Protein AF-A0A257V8K8-F1 (afdb_monomer_lite)

Sequence (579 aa):
MLDQIAGCVDSGSFTLEIDLRAGRVPVADAWTVEAVGTPTVNLVATAVAGHVNRLDLTVSGGTLLLDGNHLRPRILVKSLRFEAGKGITEASYRGRGIWRPIVWVFRGLATSALRKLEFRTDILSVLHGDVLNAKGAAAEAARGEPPIPPASSAPSRGPAFIDLVKEVRIHDSEFVAYGGRPLSFGPMIELHTASQSRKGTPVRVAITAGVFRPAREGQPEQFGVVGRVDGEIENGAIAFVGSRCTFSHGELREGAFQVGSPTGGTIEASLSAAALTLDLTAGELDVPGGPRVDVEAPSHFVVRDFRLRPDGQYSGIVDAELFGKAGRIQRDGVVVALSDVKLRTTGVAIANGRATGDVQLESKYRMDYPLVVRYPVAQVGERRVQLLFQGALATKLHLQDAGSGGEGTATGEYRFTVPWPPIEQAAFEVLRAKWIQDIPPVMRKVDFVIDPRRFGPCGGTCFLVSLDVTVEKKEAKGRLFRQICDAQGKADLVVDAASRSFLLRNVRIEPRCRGIVGWVVNFIGPLLTTTYNDVVLFQMPTDLPFTIESVDSGSDWIAIAGKVAWTSKASAAPPKPSP

Radius of gyration: 40.28 Å; chains: 1; bounding box: 84×62×126 Å

Secondary structure (DSSP, 8-state):
-HHHHHHHEEEEEEEEEEEEPSEEEEEETTEEEEEES--EEEEEEEEETTEEEEEEEEEESSEEEEEETT--SPEEEEEEEEETTTEEEEEEEEE-STTTT-HHHHHHHHHHHHHTPPBP-BHHHHHTT--B--TTTTSSSS------------------GGGTEEEEEEEEEEEEEPTT-EEEETTTEEEEEPSS-TTS-PPEEEEEEEEEE--BTTBPPEEEEEEEEEEEEEEEEEEETTEEEEEEEEEEEEEEEEEEETTSSSPEEEEEEEEEEEEEEEEEEE-TTSEEEEEEEEEEEEEEEEEE-TTS-EEEEEEEEEEEEEEEEEETTEEEEEEEEEEEEEEEEEETTEEEEEEEEEEEEEEEEEEEEE-SSTTT-EEEEEEEEEEEEEEEEEEEEE-GGG-SEEEEEEEEEEEHHHHHHHHHHHHHHHHHHHS-GGGTTEEEEEEEEEEEEEETTEEEEEEEEEEEEEETTEEEEEEEEEEEEEEEEEEETTTTEEEEEEEEEEEEE-S--HHHHHHHHHHHSS-B--EEEEE--TTS-B---EEEE-SSEEEEEEEEEEEPPPPPPPPPPP-

Structure (mmCIF, N/CA/C/O backbone):
data_AF-A0A257V8K8-F1
#
_entry.id   AF-A0A257V8K8-F1
#
loop_
_atom_site.group_PDB
_atom_site.id
_atom_site.type_symbol
_atom_site.label_atom_id
_atom_site.label_alt_id
_atom_site.label_comp_id
_atom_site.label_asym_id
_atom_site.label_entity_id
_atom_site.label_seq_id
_atom_site.pdbx_PDB_ins_code
_atom_site.Cartn_x
_atom_site.Cartn_y
_atom_site.Cartn_z
_atom_site.occupancy
_atom_site.B_iso_or_equiv
_atom_site.auth_seq_id
_atom_site.auth_comp_id
_atom_site.auth_asym_id
_atom_site.auth_atom_id
_atom_site.pdbx_PDB_model_num
ATOM 1 N N . MET A 1 1 ? -15.888 -3.779 11.506 1.00 74.88 1 MET A N 1
ATOM 2 C CA . MET A 1 1 ? -14.663 -3.127 12.043 1.00 74.88 1 MET A CA 1
ATOM 3 C C . MET A 1 1 ? -14.632 -3.178 13.562 1.00 74.88 1 MET A C 1
ATOM 5 O O . MET A 1 1 ? -13.639 -3.650 14.094 1.00 74.88 1 MET A O 1
ATOM 9 N N . LEU A 1 2 ? -15.689 -2.758 14.271 1.00 80.94 2 LEU A N 1
ATOM 10 C CA . LEU A 1 2 ? -15.764 -2.953 15.729 1.00 80.94 2 LEU A CA 1
ATOM 11 C C . LEU A 1 2 ? -15.559 -4.425 16.129 1.00 80.94 2 LEU A C 1
ATOM 13 O O . LEU A 1 2 ? -14.840 -4.684 17.086 1.00 80.94 2 LEU A O 1
ATOM 17 N N . ASP A 1 3 ? -16.051 -5.377 15.328 1.00 84.69 3 ASP A N 1
ATOM 18 C CA . ASP A 1 3 ? -15.777 -6.812 15.516 1.00 84.69 3 ASP A CA 1
ATOM 19 C C . ASP A 1 3 ? -14.287 -7.161 15.410 1.00 84.69 3 ASP A C 1
ATOM 21 O O . ASP A 1 3 ? -13.781 -7.963 16.188 1.00 84.69 3 ASP A O 1
ATOM 25 N N . GLN A 1 4 ? -13.570 -6.548 14.461 1.00 83.81 4 GLN A N 1
ATOM 26 C CA . GLN A 1 4 ? -12.132 -6.768 14.282 1.00 83.81 4 GLN A CA 1
ATOM 27 C C . GLN A 1 4 ? -11.341 -6.148 15.430 1.00 83.81 4 GLN A C 1
ATOM 29 O O . GLN A 1 4 ? -10.468 -6.807 15.983 1.00 83.81 4 GLN A O 1
ATOM 34 N N . ILE A 1 5 ? -11.689 -4.919 15.831 1.00 85.00 5 ILE A N 1
ATOM 35 C CA . ILE A 1 5 ? -11.127 -4.264 17.016 1.00 85.00 5 ILE A CA 1
ATOM 36 C C . ILE A 1 5 ? -11.314 -5.171 18.232 1.00 85.00 5 ILE A C 1
ATOM 38 O O . ILE A 1 5 ? -10.323 -5.543 18.848 1.00 85.00 5 ILE A O 1
ATOM 42 N N . ALA A 1 6 ? -12.550 -5.592 18.520 1.00 87.06 6 ALA A N 1
ATOM 43 C CA . ALA A 1 6 ? -12.875 -6.454 19.653 1.00 87.06 6 ALA A CA 1
ATOM 44 C C . ALA A 1 6 ? -12.134 -7.797 19.602 1.00 87.06 6 ALA A C 1
ATOM 46 O O . ALA A 1 6 ? -11.596 -8.236 20.615 1.00 87.06 6 ALA A O 1
ATOM 47 N N . GLY A 1 7 ? -12.067 -8.429 18.427 1.00 86.69 7 GLY A N 1
ATOM 48 C CA . GLY A 1 7 ? -11.368 -9.698 18.220 1.00 86.69 7 GLY A CA 1
ATOM 49 C C . GLY A 1 7 ? -9.843 -9.601 18.322 1.00 86.69 7 GLY A C 1
ATOM 50 O O . GLY A 1 7 ? -9.180 -10.625 18.502 1.00 86.69 7 GLY A O 1
ATOM 51 N N . CYS A 1 8 ? -9.283 -8.393 18.223 1.00 88.88 8 CYS A N 1
ATOM 52 C CA . CYS A 1 8 ? -7.854 -8.153 18.372 1.00 88.88 8 CYS A CA 1
ATOM 53 C C . CYS A 1 8 ? -7.442 -7.823 19.803 1.00 88.88 8 CYS A C 1
ATOM 55 O O . CYS A 1 8 ? -6.261 -7.931 20.086 1.00 88.88 8 CYS A O 1
ATOM 57 N N . VAL A 1 9 ? -8.339 -7.426 20.705 1.00 90.88 9 VAL A N 1
ATOM 58 C CA . VAL A 1 9 ? -7.946 -6.984 22.054 1.00 90.88 9 VAL A CA 1
ATOM 59 C C . VAL A 1 9 ? -7.365 -8.141 22.863 1.00 90.88 9 VAL A C 1
ATOM 61 O O . VAL A 1 9 ? -8.059 -9.119 23.113 1.00 90.88 9 VAL A O 1
ATOM 64 N N . ASP A 1 10 ? -6.134 -7.995 23.346 1.00 91.88 10 ASP A N 1
ATOM 65 C CA . ASP A 1 10 ? -5.575 -8.850 24.397 1.00 91.88 10 ASP A CA 1
ATOM 66 C C . ASP A 1 10 ? -5.845 -8.242 25.778 1.00 91.88 10 ASP A C 1
ATOM 68 O O . ASP A 1 10 ? -6.478 -8.853 26.639 1.00 91.88 10 ASP A O 1
ATOM 72 N N . SER A 1 11 ? -5.431 -6.993 25.984 1.00 93.31 11 SER A N 1
ATOM 73 C CA . SER A 1 11 ? -5.614 -6.285 27.251 1.00 93.31 11 SER A CA 1
ATOM 74 C C . SER A 1 11 ? -5.777 -4.784 27.045 1.00 93.31 11 SER A C 1
ATOM 76 O O . SER A 1 11 ? -5.311 -4.240 26.049 1.00 93.31 11 SER A O 1
ATOM 78 N N . GLY A 1 12 ? -6.452 -4.098 27.967 1.00 94.94 12 GLY A N 1
ATOM 79 C CA . GLY A 1 12 ? -6.655 -2.652 27.858 1.00 94.94 12 GLY A CA 1
ATOM 80 C C . GLY A 1 12 ? -7.837 -2.127 28.657 1.00 94.94 12 GLY A C 1
ATOM 81 O O . GLY A 1 12 ? -8.421 -2.839 29.477 1.00 94.94 12 GLY A O 1
ATOM 82 N N . SER A 1 13 ? -8.203 -0.877 28.399 1.00 95.50 13 SER A N 1
ATOM 83 C CA . SER A 1 13 ? -9.362 -0.223 28.998 1.00 95.50 13 SER A CA 1
ATOM 84 C C . SER A 1 13 ? -10.222 0.480 27.959 1.00 95.50 13 SER A C 1
ATOM 86 O O . SER A 1 13 ? -9.707 1.139 27.057 1.00 95.50 13 SER A O 1
ATOM 88 N N . PHE A 1 14 ? -11.535 0.384 28.145 1.00 95.00 14 PHE A N 1
ATOM 89 C CA . PHE A 1 14 ? -12.544 1.031 27.319 1.00 95.00 14 PHE A CA 1
ATOM 90 C C . PHE A 1 14 ? -13.382 1.971 28.171 1.00 95.00 14 PHE A C 1
ATOM 92 O O . PHE A 1 14 ? -13.866 1.565 29.230 1.00 95.00 14 PHE A O 1
ATOM 99 N N . THR A 1 15 ? -13.590 3.192 27.688 1.00 96.38 15 THR A N 1
ATOM 100 C CA . THR A 1 15 ? -14.492 4.169 28.304 1.00 96.38 15 THR A CA 1
ATOM 101 C C . THR A 1 15 ? -15.619 4.467 27.330 1.00 96.38 15 THR A C 1
ATOM 103 O O . THR A 1 15 ? -15.376 4.862 26.190 1.00 96.38 15 THR A O 1
ATOM 106 N N . LEU A 1 16 ? -16.858 4.239 27.762 1.00 96.56 16 LEU A N 1
ATOM 107 C CA . LEU A 1 16 ? -18.038 4.366 26.921 1.00 96.56 16 LEU A CA 1
ATOM 108 C C . LEU A 1 16 ? -19.126 5.194 27.602 1.00 96.56 16 LEU A C 1
ATOM 110 O O . LEU A 1 16 ? -19.352 5.075 28.806 1.00 96.56 16 LEU A O 1
ATOM 114 N N . GLU A 1 17 ? -19.854 5.962 26.804 1.00 96.94 17 GLU A N 1
ATOM 115 C CA . GLU A 1 17 ? -21.127 6.576 27.164 1.00 96.94 17 GLU A CA 1
ATOM 116 C C . GLU A 1 17 ? -22.230 5.917 26.338 1.00 96.94 17 GLU A C 1
ATOM 118 O O . GLU A 1 17 ? -22.201 5.938 25.109 1.00 96.94 17 GLU A O 1
ATOM 123 N N . ILE A 1 18 ? -23.206 5.308 27.001 1.00 96.69 18 ILE A N 1
ATOM 124 C CA . ILE A 1 18 ? -24.315 4.618 26.346 1.00 96.69 18 ILE A CA 1
ATOM 125 C C . ILE A 1 18 ? -25.580 5.430 26.603 1.00 96.69 18 ILE A C 1
ATOM 127 O O . ILE A 1 18 ? -26.126 5.421 27.710 1.00 96.69 18 ILE A O 1
ATOM 131 N N . ASP A 1 19 ? -26.060 6.121 25.575 1.00 96.00 19 ASP A N 1
ATOM 132 C CA . ASP A 1 19 ? -27.332 6.830 25.617 1.00 96.00 19 ASP A CA 1
ATOM 133 C C . ASP A 1 19 ? -28.464 5.819 25.429 1.00 96.00 19 ASP A C 1
ATOM 135 O O . ASP A 1 19 ? -28.566 5.148 24.398 1.00 96.00 19 ASP A O 1
ATOM 139 N N . LEU A 1 20 ? -29.343 5.711 26.424 1.00 94.94 20 LEU A N 1
ATOM 140 C CA . LEU A 1 20 ? -30.492 4.815 26.384 1.00 94.94 20 LEU A CA 1
ATOM 141 C C . LEU A 1 20 ? -31.767 5.580 26.021 1.00 94.94 20 LEU A C 1
ATOM 143 O O . LEU A 1 20 ? -32.015 6.695 26.488 1.00 94.94 20 LEU A O 1
ATOM 147 N N . ARG A 1 21 ? -32.630 4.950 25.224 1.00 92.81 21 ARG A N 1
ATOM 148 C CA . ARG A 1 21 ? -34.011 5.399 25.019 1.00 92.81 21 ARG A CA 1
ATOM 149 C C . ARG A 1 21 ? -34.927 4.834 26.097 1.00 92.81 21 ARG A C 1
ATOM 151 O O . ARG A 1 21 ? -34.652 3.785 26.678 1.00 92.81 21 ARG A O 1
ATOM 158 N N . ALA A 1 22 ? -36.057 5.500 26.309 1.00 91.88 22 ALA A N 1
ATOM 159 C CA . ALA A 1 22 ? -37.112 4.956 27.148 1.00 91.88 22 ALA A CA 1
ATOM 160 C C . ALA A 1 22 ? -37.585 3.600 26.602 1.00 91.88 22 ALA A C 1
ATOM 162 O O . ALA A 1 22 ? -37.828 3.453 25.403 1.00 91.88 22 ALA A O 1
ATOM 163 N N . GLY A 1 23 ? -37.725 2.613 27.480 1.00 90.88 23 GLY A N 1
ATOM 164 C CA . GLY A 1 23 ? -38.115 1.264 27.085 1.00 90.88 23 GLY A CA 1
ATOM 165 C C . GLY A 1 23 ? -37.956 0.256 28.213 1.00 90.88 23 GLY A C 1
ATOM 166 O O . GLY A 1 23 ? -37.489 0.586 29.306 1.00 90.88 23 GLY A O 1
ATOM 167 N N . ARG A 1 24 ? -38.374 -0.983 27.951 1.00 90.12 24 ARG A N 1
ATOM 168 C CA . ARG A 1 24 ? -38.332 -2.090 28.912 1.00 90.12 24 ARG A CA 1
ATOM 169 C C . ARG A 1 24 ? -37.837 -3.350 28.233 1.00 90.12 24 ARG A C 1
ATOM 171 O O . ARG A 1 24 ? -38.343 -3.698 27.171 1.00 90.12 24 ARG A O 1
ATOM 178 N N . VAL A 1 25 ? -36.897 -4.034 28.873 1.00 89.56 25 VAL A N 1
ATOM 179 C CA . VAL A 1 25 ? -36.332 -5.294 28.382 1.00 89.56 25 VAL A CA 1
ATOM 180 C C . VAL A 1 25 ? -36.248 -6.313 29.518 1.00 89.56 25 VAL A C 1
ATOM 182 O O . VAL A 1 25 ? -35.923 -5.938 30.650 1.00 89.56 25 VAL A O 1
ATOM 185 N N . PRO A 1 26 ? -36.563 -7.591 29.268 1.00 86.31 26 PRO A N 1
ATOM 186 C CA . PRO A 1 26 ? -36.319 -8.655 30.232 1.00 86.31 26 PRO A CA 1
ATOM 187 C C . PRO A 1 26 ? -34.811 -8.878 30.408 1.00 86.31 26 PRO A C 1
ATOM 189 O O . PRO A 1 26 ? -34.061 -8.892 29.437 1.00 86.31 26 PRO A O 1
ATOM 192 N N . VAL A 1 27 ? -34.366 -9.061 31.653 1.00 80.75 27 VAL A N 1
ATOM 193 C CA . VAL A 1 27 ? -32.958 -9.381 31.980 1.00 80.75 27 VAL A CA 1
ATOM 194 C C . VAL A 1 27 ? -32.815 -10.681 32.774 1.00 80.75 27 VAL A C 1
ATOM 196 O O . VAL A 1 27 ? -31.746 -11.278 32.805 1.00 80.75 27 VAL A O 1
ATOM 199 N N . ALA A 1 28 ? -33.897 -11.157 33.392 1.00 75.25 28 ALA A N 1
ATOM 200 C CA . ALA A 1 28 ? -33.988 -12.463 34.039 1.00 75.25 28 ALA A CA 1
ATOM 201 C C . ALA A 1 28 ? -35.450 -12.937 34.031 1.00 75.25 28 ALA A C 1
ATOM 203 O O . ALA A 1 28 ? -36.348 -12.109 33.881 1.00 75.25 28 ALA A O 1
ATOM 204 N N . ASP A 1 29 ? -35.699 -14.228 34.283 1.00 70.06 29 ASP A N 1
ATOM 205 C CA . ASP A 1 29 ? -37.039 -14.857 34.244 1.00 70.06 29 ASP A CA 1
ATOM 206 C C . ASP A 1 29 ? -38.129 -14.084 35.012 1.00 70.06 29 ASP A C 1
ATOM 208 O O . ASP A 1 29 ? -39.307 -14.134 34.668 1.00 70.06 29 ASP A O 1
ATOM 212 N N . ALA A 1 30 ? -37.741 -13.357 36.063 1.00 77.31 30 ALA A N 1
ATOM 213 C CA . ALA A 1 30 ? -38.650 -12.590 36.907 1.00 77.31 30 ALA A CA 1
ATOM 214 C C . ALA A 1 30 ? -38.471 -11.067 36.815 1.00 77.31 30 ALA A C 1
ATOM 216 O O . ALA A 1 30 ? -39.271 -10.360 37.435 1.00 77.31 30 ALA A O 1
ATOM 217 N N . TRP A 1 31 ? -37.445 -10.555 36.117 1.00 84.31 31 TRP A N 1
ATOM 218 C CA . TRP A 1 31 ? -37.021 -9.151 36.205 1.00 84.31 31 TRP A CA 1
ATOM 219 C C . TRP A 1 31 ? -36.802 -8.479 34.851 1.00 84.31 31 TRP A C 1
ATOM 221 O O . TRP A 1 31 ? -36.250 -9.045 33.908 1.00 84.31 31 TRP A O 1
ATOM 231 N N . THR A 1 32 ? -37.179 -7.208 34.805 1.00 87.19 32 THR A N 1
ATOM 232 C CA . THR A 1 32 ? -37.051 -6.315 33.659 1.00 87.19 32 THR A CA 1
ATOM 233 C C . THR A 1 32 ? -36.213 -5.104 34.029 1.00 87.19 32 THR A C 1
ATOM 235 O O . THR A 1 32 ? -36.400 -4.518 35.100 1.00 87.19 32 THR A O 1
ATOM 238 N N . VAL A 1 33 ? -35.344 -4.688 33.114 1.00 89.38 33 VAL A N 1
ATOM 239 C CA . VAL A 1 33 ? -34.717 -3.371 33.160 1.00 89.38 33 VAL A CA 1
ATOM 240 C C . VAL A 1 33 ? -35.593 -2.388 32.397 1.00 89.38 33 VAL A C 1
ATOM 242 O O . VAL A 1 33 ? -35.965 -2.620 31.249 1.00 89.38 33 VAL A O 1
ATOM 245 N N . GLU A 1 34 ? -35.934 -1.285 33.053 1.00 92.00 34 GLU A N 1
ATOM 246 C CA . GLU A 1 34 ? -36.692 -0.177 32.489 1.00 92.00 34 GLU A CA 1
ATOM 247 C C . GLU A 1 34 ? -35.822 1.083 32.463 1.00 92.00 34 GLU A C 1
ATOM 249 O O . GLU A 1 34 ? -35.403 1.587 33.508 1.00 92.00 34 GLU A O 1
ATOM 254 N N . ALA A 1 35 ? -35.593 1.623 31.269 1.00 91.38 35 ALA A N 1
ATOM 255 C CA . ALA A 1 35 ? -35.042 2.958 31.090 1.00 91.38 35 ALA A CA 1
ATOM 256 C C . ALA A 1 35 ? -36.197 3.971 31.087 1.00 91.38 35 ALA A C 1
ATOM 258 O O . ALA A 1 35 ? -37.107 3.890 30.260 1.00 91.38 35 ALA A O 1
ATOM 259 N N . VAL A 1 36 ? -36.181 4.922 32.026 1.00 88.38 36 VAL A N 1
ATOM 260 C CA . VAL A 1 36 ? -37.173 6.005 32.124 1.00 88.38 36 VAL A CA 1
ATOM 261 C C . VAL A 1 36 ? -36.511 7.337 31.793 1.00 88.38 36 VAL A C 1
ATOM 263 O O . VAL A 1 36 ? -35.498 7.700 32.396 1.00 88.38 36 VAL A O 1
ATOM 266 N N . GLY A 1 37 ? -37.123 8.081 30.868 1.00 87.94 37 GLY A N 1
ATOM 267 C CA . GLY A 1 37 ? -36.519 9.268 30.263 1.00 87.94 37 GLY A CA 1
ATOM 268 C C . GLY A 1 37 ? -35.471 8.861 29.228 1.00 87.94 37 GLY A C 1
ATOM 269 O O . GLY A 1 37 ? -35.706 7.945 28.443 1.00 87.94 37 GLY A O 1
ATOM 270 N N . THR A 1 38 ? -34.316 9.518 29.250 1.00 89.31 38 THR A N 1
ATOM 271 C CA . THR A 1 38 ? -33.167 9.206 28.387 1.00 89.31 38 THR A CA 1
ATOM 272 C C . THR A 1 38 ? -31.900 9.106 29.240 1.00 89.31 38 THR A C 1
ATOM 274 O O . THR A 1 38 ? -31.109 10.049 29.263 1.00 89.31 38 THR A O 1
ATOM 277 N N . PRO A 1 39 ? -31.753 8.040 30.052 1.00 93.44 39 PRO A N 1
ATOM 278 C CA . PRO A 1 39 ? -30.571 7.888 30.885 1.00 93.44 39 PRO A CA 1
ATOM 279 C C . PRO A 1 39 ? -29.325 7.655 30.033 1.00 93.44 39 PRO A C 1
ATOM 281 O O . PRO A 1 39 ? -29.376 6.926 29.045 1.00 93.44 39 PRO A O 1
ATOM 284 N N . THR A 1 40 ? -28.205 8.204 30.488 1.00 94.94 40 THR A N 1
ATOM 285 C CA . THR A 1 40 ? -26.875 7.909 29.954 1.00 94.94 40 THR A CA 1
ATOM 286 C C . THR A 1 40 ? -26.150 7.012 30.947 1.00 94.94 40 THR A C 1
ATOM 288 O O . THR A 1 40 ? -26.180 7.241 32.161 1.00 94.94 40 THR A O 1
ATOM 291 N N . VAL A 1 41 ? -25.530 5.954 30.439 1.00 94.69 41 VAL A N 1
ATOM 292 C CA . VAL A 1 41 ? -24.737 5.012 31.222 1.00 94.69 41 VAL A CA 1
ATOM 293 C C . VAL A 1 41 ? -23.267 5.224 30.889 1.00 94.69 41 VAL A C 1
ATOM 295 O O . VAL A 1 41 ? -22.851 4.929 29.775 1.00 94.69 41 VAL A O 1
ATOM 298 N N . ASN A 1 42 ? -22.481 5.704 31.852 1.00 95.69 42 ASN A N 1
ATOM 299 C CA . ASN A 1 42 ? -21.028 5.774 31.704 1.00 95.69 42 ASN A CA 1
ATOM 300 C C . ASN A 1 42 ? -20.424 4.455 32.170 1.00 95.69 42 ASN A C 1
ATOM 302 O O . ASN A 1 42 ? -20.701 4.000 33.288 1.00 95.69 42 ASN A O 1
ATOM 306 N N . LEU A 1 43 ? -19.607 3.864 31.314 1.00 94.94 43 LEU A N 1
ATOM 307 C CA . LEU A 1 43 ? -19.065 2.530 31.456 1.00 94.94 43 LEU A CA 1
ATOM 308 C C . LEU A 1 43 ? -17.548 2.570 31.315 1.00 94.94 43 LEU A C 1
ATOM 310 O O . LEU A 1 43 ? -17.035 3.029 30.301 1.00 94.94 43 LEU A O 1
ATOM 314 N N . VAL A 1 44 ? -16.837 2.042 32.306 1.00 95.94 44 VAL A N 1
ATOM 315 C CA . VAL A 1 44 ? -15.399 1.780 32.211 1.00 95.94 44 VAL A CA 1
ATOM 316 C C . VAL A 1 44 ? -15.189 0.277 32.289 1.00 95.94 44 VAL A C 1
ATOM 318 O O . VAL A 1 44 ? -15.548 -0.353 33.284 1.00 95.94 44 VAL A O 1
ATOM 321 N N . ALA A 1 45 ? -14.626 -0.308 31.239 1.00 94.88 45 ALA A N 1
ATOM 322 C CA . ALA A 1 45 ? -14.333 -1.732 31.160 1.00 94.88 45 ALA A CA 1
ATOM 323 C C . ALA A 1 45 ? -12.822 -1.963 31.075 1.00 94.88 45 ALA A C 1
ATOM 325 O O . ALA A 1 45 ? -12.122 -1.251 30.363 1.00 94.88 45 ALA A O 1
ATOM 326 N N . THR A 1 46 ? -12.312 -2.973 31.775 1.00 96.06 46 THR A N 1
ATOM 327 C CA . THR A 1 46 ? -10.918 -3.424 31.660 1.00 96.06 46 THR A CA 1
ATOM 328 C C . THR A 1 46 ? -10.897 -4.830 31.086 1.00 96.06 46 THR A C 1
ATOM 330 O O . THR A 1 46 ? -11.550 -5.726 31.629 1.00 96.06 46 THR A O 1
ATOM 333 N N . ALA A 1 47 ? -10.138 -5.026 30.012 1.00 94.69 47 ALA A N 1
ATOM 334 C CA . ALA A 1 47 ? -9.951 -6.313 29.364 1.00 94.69 47 ALA A CA 1
ATOM 335 C C . ALA A 1 47 ? -8.608 -6.946 29.744 1.00 94.69 47 ALA A C 1
ATOM 337 O O . ALA A 1 47 ? -7.592 -6.255 29.848 1.00 94.69 47 ALA A O 1
ATOM 338 N N . VAL A 1 48 ? -8.621 -8.263 29.940 1.00 92.81 48 VAL A N 1
ATOM 339 C CA . VAL A 1 48 ? -7.438 -9.104 30.150 1.00 92.81 48 VAL A CA 1
ATOM 340 C C . VAL A 1 48 ? -7.664 -10.418 29.414 1.00 92.81 48 VAL A C 1
ATOM 342 O O . VAL A 1 48 ? -8.717 -11.034 29.579 1.00 92.81 48 VAL A O 1
ATOM 345 N N . ALA A 1 49 ? -6.678 -10.844 28.627 1.00 89.44 49 ALA A N 1
ATOM 346 C CA . ALA A 1 49 ? -6.751 -12.038 27.796 1.00 89.44 49 ALA A CA 1
ATOM 347 C C . ALA A 1 49 ? -8.043 -12.100 26.948 1.00 89.44 49 ALA A C 1
ATOM 349 O O . ALA A 1 49 ? -8.743 -13.111 26.940 1.00 89.44 49 ALA A O 1
ATOM 350 N N . GLY A 1 50 ? -8.388 -10.995 26.278 1.00 88.62 50 GLY A N 1
ATOM 351 C CA . GLY A 1 50 ? -9.524 -10.921 25.350 1.00 88.62 50 GLY A CA 1
ATOM 352 C C . GLY A 1 50 ? -10.909 -10.904 25.992 1.00 88.62 50 GLY A C 1
ATOM 353 O O . GLY A 1 50 ? -11.918 -10.911 25.285 1.00 88.62 50 GLY A O 1
ATOM 354 N N . HIS A 1 51 ? -10.985 -10.841 27.321 1.00 90.62 51 HIS A N 1
ATOM 355 C CA . HIS A 1 51 ? -12.244 -10.827 28.057 1.00 90.62 51 HIS A CA 1
ATOM 356 C C . HIS A 1 51 ? -12.329 -9.632 28.995 1.00 90.62 51 HIS A C 1
ATOM 358 O O . HIS A 1 51 ? -11.335 -9.210 29.589 1.00 90.62 51 HIS A O 1
ATOM 364 N N . VAL A 1 52 ? -13.539 -9.104 29.178 1.00 92.31 52 VAL A N 1
ATOM 365 C CA . VAL A 1 52 ? -13.796 -8.061 30.171 1.00 92.31 52 VAL A CA 1
ATOM 366 C C . VAL A 1 52 ? -13.666 -8.667 31.565 1.00 92.31 52 VAL A C 1
ATOM 368 O O . VAL A 1 52 ? -14.492 -9.466 32.004 1.00 92.31 52 VAL A O 1
ATOM 371 N N . ASN A 1 53 ? -12.609 -8.268 32.265 1.00 93.75 53 ASN A N 1
ATOM 372 C CA . ASN A 1 53 ? -12.311 -8.706 33.622 1.00 93.75 53 ASN A CA 1
ATOM 373 C C . ASN A 1 53 ? -13.016 -7.831 34.668 1.00 93.75 53 ASN A C 1
ATOM 375 O O . ASN A 1 53 ? -13.403 -8.310 35.732 1.00 93.75 53 ASN A O 1
ATOM 379 N N . ARG A 1 54 ? -13.191 -6.541 34.370 1.00 94.31 54 ARG A N 1
ATOM 380 C CA . ARG A 1 54 ? -13.835 -5.578 35.266 1.00 94.31 54 ARG A CA 1
ATOM 381 C C . ARG A 1 54 ? -14.714 -4.615 34.487 1.00 94.31 54 ARG A C 1
ATOM 383 O O . ARG A 1 54 ? -14.334 -4.182 33.4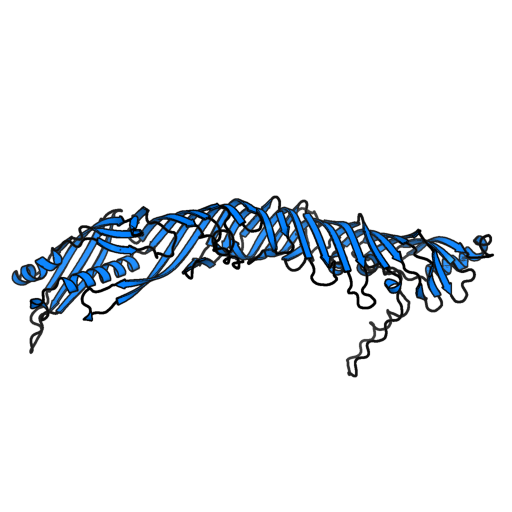04 1.00 94.31 54 ARG A O 1
ATOM 390 N N . LEU A 1 55 ? -15.856 -4.268 35.070 1.00 93.44 55 LEU A N 1
ATOM 391 C CA . LEU A 1 55 ? -16.814 -3.323 34.513 1.00 93.44 55 LEU A CA 1
ATOM 392 C C . LEU A 1 55 ? -17.348 -2.420 35.629 1.00 93.44 55 LEU A C 1
ATOM 394 O O . LEU A 1 55 ? -17.931 -2.893 36.604 1.00 93.44 55 LEU A O 1
ATOM 398 N N . ASP A 1 56 ? -17.139 -1.118 35.480 1.00 93.94 56 ASP A N 1
ATOM 399 C CA . ASP A 1 56 ? -17.644 -0.066 36.357 1.00 93.94 56 ASP A CA 1
ATOM 400 C C . ASP A 1 56 ? -18.709 0.738 35.607 1.00 93.94 56 ASP A C 1
ATOM 402 O O . ASP A 1 56 ? -18.435 1.350 34.578 1.00 93.94 56 ASP A O 1
ATOM 406 N N . LEU A 1 57 ? -19.935 0.732 36.123 1.00 93.56 57 LEU A N 1
ATOM 407 C CA . LEU A 1 57 ? -21.097 1.362 35.507 1.00 93.56 57 LEU A CA 1
ATOM 408 C C . LEU A 1 57 ? -21.633 2.472 36.406 1.00 93.56 57 LEU A C 1
ATOM 410 O O . LEU A 1 57 ? -21.837 2.260 37.603 1.00 93.56 57 LEU A O 1
ATOM 414 N N . THR A 1 58 ? -21.946 3.632 35.829 1.00 93.50 58 THR A N 1
ATOM 415 C CA . THR A 1 58 ? -22.665 4.724 36.502 1.00 93.50 58 THR A CA 1
ATOM 416 C C . THR A 1 58 ? -23.790 5.263 35.623 1.00 93.50 58 THR A C 1
ATOM 418 O O . THR A 1 58 ? -23.655 5.321 34.407 1.00 93.50 58 THR A O 1
ATOM 421 N N . VAL A 1 59 ? -24.915 5.646 36.229 1.00 92.31 59 VAL A N 1
ATOM 422 C CA . VAL A 1 59 ? -26.102 6.139 35.509 1.00 92.31 59 VAL A CA 1
ATOM 423 C C . VAL A 1 59 ? -26.326 7.620 35.812 1.00 92.31 59 VAL A C 1
ATOM 425 O O . VAL A 1 59 ? -26.415 8.013 36.979 1.00 92.31 59 VAL A O 1
ATOM 428 N N . SER A 1 60 ? -26.476 8.432 34.768 1.00 90.25 60 SER A N 1
ATOM 429 C CA . SER A 1 60 ? -26.772 9.870 34.821 1.00 90.25 60 SER A CA 1
ATOM 430 C C . SER A 1 60 ? -27.903 10.242 33.842 1.00 90.25 60 SER A C 1
ATOM 432 O O . SER A 1 60 ? -28.443 9.385 33.145 1.00 90.25 60 SER A O 1
ATOM 434 N N . GLY A 1 61 ? -28.353 11.507 33.843 1.00 80.44 61 GLY A N 1
ATOM 435 C CA . GLY A 1 61 ? -29.288 12.054 32.836 1.00 80.44 61 GLY A CA 1
ATOM 436 C C . GLY A 1 61 ? -30.727 11.503 32.834 1.00 80.44 61 GLY A C 1
ATOM 437 O O . GLY A 1 61 ? -31.594 12.038 32.152 1.00 80.44 61 GLY A O 1
ATOM 438 N N . GLY A 1 62 ? -31.018 10.468 33.622 1.00 82.56 62 GLY A N 1
ATOM 439 C CA . GLY A 1 62 ? -32.313 9.796 33.646 1.00 82.56 62 GLY A CA 1
ATOM 440 C C . GLY A 1 62 ? -32.385 8.736 34.737 1.00 82.56 62 GLY A C 1
ATOM 441 O O . GLY A 1 62 ? -31.815 8.891 35.819 1.00 82.56 62 GLY A O 1
ATOM 442 N N . THR A 1 63 ? -33.140 7.664 34.502 1.00 87.31 63 THR A N 1
ATOM 443 C CA . THR A 1 63 ? -33.289 6.597 35.493 1.00 87.31 63 THR A CA 1
ATOM 444 C C . THR A 1 63 ? -33.265 5.210 34.863 1.00 87.31 63 THR A C 1
ATOM 446 O O . THR A 1 63 ? -34.084 4.918 33.999 1.00 87.31 63 THR A O 1
ATOM 449 N N . LEU A 1 64 ? -32.383 4.341 35.366 1.00 88.62 64 LEU A N 1
ATOM 450 C CA . LEU A 1 64 ? -32.386 2.909 35.071 1.00 88.62 64 LEU A CA 1
ATOM 451 C C . LEU A 1 64 ? -32.995 2.151 36.257 1.00 88.62 64 LEU A C 1
ATOM 453 O O . LEU A 1 64 ? -32.502 2.232 37.388 1.00 88.62 64 LEU A O 1
ATOM 457 N N . LEU A 1 65 ? -34.108 1.465 36.015 1.00 89.50 65 LEU A N 1
ATOM 458 C CA . LEU A 1 65 ? -34.870 0.748 37.032 1.00 89.50 65 LEU A CA 1
ATOM 459 C C . LEU A 1 65 ? -34.764 -0.750 36.808 1.00 89.50 65 LEU A C 1
ATOM 461 O O . LEU A 1 65 ? -34.948 -1.222 35.693 1.00 89.50 65 LEU A O 1
ATOM 465 N N . LEU A 1 66 ? -34.561 -1.489 37.890 1.00 86.88 66 LEU A N 1
ATOM 466 C CA . LEU A 1 66 ? -34.833 -2.916 37.933 1.00 86.88 66 LEU A CA 1
ATOM 467 C C . LEU A 1 66 ? -36.211 -3.110 38.578 1.00 86.88 66 LEU A C 1
ATOM 469 O O . LEU A 1 66 ? -36.452 -2.638 39.698 1.00 86.88 66 LEU A O 1
ATOM 473 N N . ASP A 1 67 ? -37.115 -3.760 37.852 1.00 85.94 67 ASP A N 1
ATOM 474 C CA . ASP A 1 67 ? -38.471 -4.102 38.292 1.00 85.94 67 ASP A CA 1
ATOM 475 C C . ASP A 1 67 ? -38.724 -5.598 38.096 1.00 85.94 67 ASP A C 1
ATOM 477 O O . ASP A 1 67 ? -38.116 -6.223 37.231 1.00 85.94 67 ASP A O 1
ATOM 481 N N . GLY A 1 68 ? -39.631 -6.176 38.878 1.00 79.88 68 GLY A N 1
ATOM 482 C CA . GLY A 1 68 ? -40.114 -7.527 38.630 1.00 79.88 68 GLY A CA 1
ATOM 483 C C . GLY A 1 68 ? -40.685 -8.241 39.848 1.00 79.88 68 GLY A C 1
ATOM 484 O O . GLY A 1 68 ? -40.843 -7.673 40.934 1.00 79.88 68 GLY A O 1
ATOM 485 N N . ASN A 1 69 ? -41.030 -9.513 39.655 1.00 70.50 69 ASN A N 1
ATOM 486 C CA . ASN A 1 69 ? -41.741 -10.294 40.662 1.00 70.50 69 ASN A CA 1
ATOM 487 C C . ASN A 1 69 ? -40.888 -10.437 41.934 1.00 70.50 69 ASN A C 1
ATOM 489 O O . ASN A 1 69 ? -39.699 -10.753 41.882 1.00 70.50 69 ASN A O 1
ATOM 493 N N . HIS A 1 70 ? -41.511 -10.166 43.086 1.00 71.31 70 HIS A N 1
ATOM 494 C CA . HIS A 1 70 ? -40.894 -10.159 44.423 1.00 71.31 70 HIS A CA 1
ATOM 495 C C . HIS A 1 70 ? -39.817 -9.081 44.672 1.00 71.31 70 HIS A C 1
ATOM 497 O O . HIS A 1 70 ? -39.216 -9.059 45.746 1.00 71.31 70 HIS A O 1
ATOM 503 N N . LEU A 1 71 ? -39.620 -8.135 43.746 1.00 71.81 71 LEU A N 1
ATOM 504 C CA . LEU A 1 71 ? -38.694 -7.013 43.897 1.00 71.81 71 LEU A CA 1
ATOM 505 C C . LEU A 1 71 ? -39.436 -5.748 44.373 1.00 71.81 71 LEU A C 1
ATOM 507 O O . LEU A 1 71 ? -39.724 -4.835 43.600 1.00 71.81 71 LEU A O 1
ATOM 511 N N . ARG A 1 72 ? -39.803 -5.694 45.662 1.00 70.25 72 ARG A N 1
ATOM 512 C CA . ARG A 1 72 ? -40.410 -4.496 46.275 1.00 70.25 72 ARG A CA 1
ATOM 513 C C . ARG A 1 72 ? -39.469 -3.913 47.335 1.00 70.25 72 ARG A C 1
ATOM 515 O O . ARG A 1 72 ? -39.166 -4.623 48.291 1.00 70.25 72 ARG A O 1
ATOM 522 N N . PRO A 1 73 ? -39.034 -2.642 47.208 1.00 71.62 73 PRO A N 1
ATOM 523 C CA . PRO A 1 73 ? -39.386 -1.655 46.174 1.00 71.62 73 PRO A CA 1
ATOM 524 C C . PRO A 1 73 ? -38.636 -1.840 44.841 1.00 71.62 73 PRO A C 1
ATOM 526 O O . PRO A 1 73 ? -37.580 -2.464 44.800 1.00 71.62 73 PRO A O 1
ATOM 529 N N . ARG A 1 74 ? -39.139 -1.190 43.776 1.00 81.75 74 ARG A N 1
ATOM 530 C CA . ARG A 1 74 ? -38.398 -0.993 42.515 1.00 81.75 74 ARG A CA 1
ATOM 531 C C . ARG A 1 74 ? -37.042 -0.352 42.792 1.00 81.75 74 ARG A C 1
ATOM 533 O O . ARG A 1 74 ? -36.973 0.641 43.530 1.00 81.75 74 ARG A O 1
ATOM 540 N N . ILE A 1 75 ? -35.997 -0.890 42.173 1.00 83.81 75 ILE A N 1
ATOM 541 C CA . ILE A 1 75 ? -34.613 -0.512 42.455 1.00 83.81 75 ILE A CA 1
ATOM 542 C C . ILE A 1 75 ? -34.131 0.456 41.386 1.00 83.81 75 ILE A C 1
ATOM 544 O O . ILE A 1 75 ? -34.108 0.136 40.205 1.00 83.81 75 ILE A O 1
ATOM 548 N N . LEU A 1 76 ? -33.723 1.641 41.819 1.00 86.81 76 LEU A N 1
ATOM 549 C CA . LEU A 1 76 ? -33.083 2.649 40.993 1.00 86.81 76 LEU A CA 1
ATOM 550 C C . LEU A 1 76 ? -31.574 2.439 41.043 1.00 86.81 76 LEU A C 1
ATOM 552 O O . LEU A 1 76 ? -30.963 2.683 42.086 1.00 86.81 76 LEU A O 1
ATOM 556 N N . VAL A 1 77 ? -30.991 1.980 39.939 1.00 87.31 77 VAL A N 1
ATOM 557 C CA . VAL A 1 77 ? -29.555 1.709 39.833 1.00 87.31 77 VAL A CA 1
ATOM 558 C C . VAL A 1 77 ? -28.814 3.027 39.617 1.00 87.31 77 VAL A C 1
ATOM 560 O O . VAL A 1 77 ? -29.152 3.786 38.712 1.00 87.31 77 VAL A O 1
ATOM 563 N N . LYS A 1 78 ? -27.823 3.319 40.467 1.00 89.19 78 LYS A N 1
ATOM 564 C CA . LYS A 1 78 ? -26.943 4.490 40.322 1.00 89.19 78 LYS A CA 1
ATOM 565 C C . LYS A 1 78 ? -25.553 4.107 39.847 1.00 89.19 78 LYS A C 1
ATOM 567 O O . LYS A 1 78 ? -25.007 4.780 38.982 1.00 89.19 78 LYS A O 1
ATOM 572 N N . SER A 1 79 ? -24.985 3.057 40.433 1.00 90.00 79 SER A N 1
ATOM 573 C CA . SER A 1 79 ? -23.704 2.507 40.005 1.00 90.00 79 SER A CA 1
ATOM 574 C C . SER A 1 79 ? -23.577 1.027 40.345 1.00 90.00 79 SER A C 1
ATOM 576 O O . SER A 1 79 ? -24.198 0.560 41.305 1.00 90.00 79 SER A O 1
ATOM 578 N N . LEU A 1 80 ? -22.779 0.302 39.564 1.00 91.56 80 LEU A N 1
ATOM 579 C CA . LEU A 1 80 ? -22.463 -1.115 39.750 1.00 91.56 80 LEU A CA 1
ATOM 580 C C . LEU A 1 80 ? -20.989 -1.353 39.411 1.00 91.56 80 LEU A C 1
ATOM 582 O O . LEU A 1 80 ? -20.493 -0.792 38.439 1.00 91.56 80 LEU A O 1
ATOM 586 N N . ARG A 1 81 ? -20.319 -2.207 40.185 1.00 92.50 81 ARG A N 1
ATOM 587 C CA . ARG A 1 81 ? -18.999 -2.758 39.868 1.00 92.50 81 ARG A CA 1
ATOM 588 C C . ARG A 1 81 ? -19.118 -4.263 39.721 1.00 92.50 81 ARG A C 1
ATOM 590 O O . ARG A 1 81 ? -19.556 -4.940 40.652 1.00 92.50 81 ARG A O 1
ATOM 597 N N . PHE A 1 82 ? -18.718 -4.768 38.567 1.00 92.25 82 PHE A N 1
ATOM 598 C CA . PHE A 1 82 ? -18.640 -6.184 38.251 1.00 92.25 82 PHE A CA 1
ATOM 599 C C . PHE A 1 82 ? -17.177 -6.602 38.084 1.00 92.25 82 PHE A C 1
ATOM 601 O O . PHE A 1 82 ? -16.392 -5.903 37.443 1.00 92.25 82 PHE A O 1
ATOM 608 N N . GLU A 1 83 ? -16.830 -7.762 38.638 1.00 91.00 83 GLU A N 1
ATOM 609 C CA . GLU A 1 83 ? -15.546 -8.434 38.436 1.00 91.00 83 GLU A CA 1
ATOM 610 C C . GLU A 1 83 ? -15.786 -9.875 37.971 1.00 91.00 83 GLU A C 1
ATOM 612 O O . GLU A 1 83 ? -16.563 -10.622 38.582 1.00 91.00 83 GLU A O 1
ATOM 617 N N . ALA A 1 84 ? -15.097 -10.285 36.905 1.00 86.25 84 ALA A N 1
ATOM 618 C CA . ALA A 1 84 ? -15.167 -11.643 36.384 1.00 86.25 84 ALA A CA 1
ATOM 619 C C . ALA A 1 84 ? -14.797 -12.663 37.478 1.00 86.25 84 ALA A C 1
ATOM 621 O O . ALA A 1 84 ? -13.881 -12.462 38.274 1.00 86.25 84 ALA A O 1
ATOM 622 N N . GLY A 1 85 ? -15.573 -13.745 37.579 1.00 84.94 85 GLY A N 1
ATOM 623 C CA . GLY A 1 85 ? -15.428 -14.762 38.629 1.00 84.94 85 GLY A CA 1
ATOM 624 C C . GLY A 1 85 ? -15.966 -14.372 40.016 1.00 84.94 85 GLY A C 1
ATOM 625 O O . GLY A 1 85 ? -16.233 -15.263 40.819 1.00 84.94 85 GLY A O 1
ATOM 626 N N . LYS A 1 86 ? -16.193 -13.080 40.305 1.00 86.06 86 LYS A N 1
ATOM 627 C CA . LYS A 1 86 ? -16.760 -12.604 41.587 1.00 86.06 86 LYS A CA 1
ATOM 628 C C . LYS A 1 86 ? -18.190 -12.067 41.474 1.00 86.06 86 LYS A C 1
ATOM 630 O O . LYS A 1 86 ? -18.894 -11.992 42.482 1.00 86.06 86 LYS A O 1
ATOM 635 N N . GLY A 1 87 ? -18.631 -11.700 40.271 1.00 85.25 87 GLY A N 1
ATOM 636 C CA . GLY A 1 87 ? -19.926 -11.061 40.045 1.00 85.25 87 GLY A CA 1
ATOM 637 C C . GLY A 1 87 ? -19.922 -9.596 40.486 1.00 85.25 87 GLY A C 1
ATOM 638 O O . GLY A 1 87 ? -18.905 -8.912 40.394 1.00 85.25 87 GLY A O 1
ATOM 639 N N . ILE A 1 88 ? -21.065 -9.093 40.961 1.00 85.88 88 ILE A N 1
ATOM 640 C CA . ILE A 1 88 ? -21.173 -7.704 41.435 1.00 85.88 88 ILE A CA 1
ATOM 641 C C . ILE A 1 88 ? -20.521 -7.558 42.816 1.00 85.88 88 ILE A C 1
ATOM 643 O O . ILE A 1 88 ? -21.037 -8.085 43.810 1.00 85.88 88 ILE A O 1
ATOM 647 N N . THR A 1 89 ? -19.419 -6.807 42.877 1.00 85.56 89 THR A N 1
ATOM 648 C CA . THR A 1 89 ? -18.644 -6.547 44.100 1.00 85.56 89 THR A CA 1
ATOM 649 C C . THR A 1 89 ? -19.105 -5.282 44.822 1.00 85.56 89 THR A C 1
ATOM 651 O O . THR A 1 89 ? -19.162 -5.269 46.052 1.00 85.56 89 THR A O 1
ATOM 654 N N . GLU A 1 90 ? -19.536 -4.253 44.086 1.00 86.88 90 GLU A N 1
ATOM 655 C CA . GLU A 1 90 ? -20.071 -3.003 44.643 1.00 86.88 90 GLU A CA 1
ATOM 656 C C . GLU A 1 90 ? -21.345 -2.566 43.909 1.00 86.88 90 GLU A C 1
ATOM 658 O O . GLU A 1 90 ? -21.492 -2.756 42.703 1.00 86.88 90 GLU A O 1
ATOM 663 N N . ALA A 1 91 ? -22.288 -1.964 44.636 1.00 85.62 91 ALA A N 1
ATOM 664 C CA . ALA A 1 91 ? -23.527 -1.453 44.061 1.00 85.62 91 ALA A CA 1
ATOM 665 C C . ALA A 1 91 ? -24.070 -0.260 44.855 1.00 85.62 91 ALA A C 1
ATOM 667 O O . ALA A 1 91 ? -24.157 -0.307 46.085 1.00 85.62 91 ALA A O 1
ATOM 668 N N . SER A 1 92 ? -24.507 0.780 44.144 1.00 84.56 92 SER A N 1
ATOM 669 C CA . SER A 1 92 ? -25.231 1.927 44.695 1.00 84.56 92 SER A CA 1
ATOM 670 C C . SER A 1 92 ? -26.610 2.021 44.058 1.00 84.56 92 SER A C 1
ATOM 672 O O . SER A 1 92 ? -26.752 2.067 42.834 1.00 84.56 92 SER A O 1
ATOM 674 N N . TYR A 1 93 ? -27.646 2.058 44.891 1.00 84.38 93 TYR A N 1
ATOM 675 C CA . TYR A 1 93 ? -29.033 2.081 44.441 1.00 84.38 93 TYR A CA 1
ATOM 676 C C . TYR A 1 93 ? -29.955 2.794 45.433 1.00 84.38 93 TYR A C 1
ATOM 678 O O . TYR A 1 93 ? -29.595 3.049 46.585 1.00 84.38 93 TYR A O 1
ATOM 686 N N . ARG A 1 94 ? -31.169 3.139 44.988 1.00 81.38 94 ARG A N 1
ATOM 687 C CA . ARG A 1 94 ? -32.236 3.694 45.841 1.00 81.38 94 ARG A CA 1
ATOM 688 C C . ARG A 1 94 ? -33.587 3.059 45.527 1.00 81.38 94 ARG A C 1
ATOM 690 O O . ARG A 1 94 ? -33.869 2.743 44.381 1.00 81.38 94 ARG A O 1
ATOM 697 N N . GLY A 1 95 ? -34.450 2.926 46.532 1.00 73.00 95 GLY A N 1
ATOM 698 C CA . GLY A 1 95 ? -35.851 2.562 46.308 1.00 73.00 95 GLY A CA 1
ATOM 699 C C . GLY A 1 95 ? -36.640 3.719 45.683 1.00 73.00 95 GLY A C 1
ATOM 700 O O . GLY A 1 95 ? -36.431 4.885 46.036 1.00 73.00 95 GLY A O 1
ATOM 701 N N . ARG A 1 96 ? -37.565 3.416 44.766 1.00 74.88 96 ARG A N 1
ATOM 702 C CA . ARG A 1 96 ? -38.515 4.401 44.214 1.00 74.88 96 ARG A CA 1
ATOM 703 C C . ARG A 1 96 ? -39.796 4.469 45.069 1.00 74.88 96 ARG A C 1
ATOM 705 O O . ARG A 1 96 ? -40.340 3.438 45.451 1.00 74.88 96 ARG A O 1
ATOM 712 N N . GLY A 1 97 ? -40.303 5.681 45.332 1.00 68.94 97 GLY A N 1
ATOM 713 C CA . GLY A 1 97 ? -41.583 5.923 46.028 1.00 68.94 97 GLY A CA 1
ATOM 714 C C . GLY A 1 97 ? -41.479 6.096 47.553 1.00 68.94 97 GLY A C 1
ATOM 715 O O . GLY A 1 97 ? -40.469 6.589 48.053 1.00 68.94 97 GLY A O 1
ATOM 716 N N . ILE A 1 98 ? -42.527 5.685 48.282 1.00 58.88 98 ILE A N 1
ATOM 717 C CA . ILE A 1 98 ? -42.682 5.807 49.756 1.00 58.88 98 ILE A CA 1
ATOM 718 C C . ILE A 1 98 ? -41.553 5.077 50.515 1.00 58.88 98 ILE A C 1
ATOM 720 O O . ILE A 1 98 ? -41.238 5.393 51.655 1.00 58.88 98 ILE A O 1
ATOM 724 N N . TRP A 1 99 ? -40.870 4.152 49.841 1.00 57.41 99 TRP A N 1
ATOM 725 C CA . TRP A 1 99 ? -39.757 3.359 50.362 1.00 57.41 99 TRP A CA 1
ATOM 726 C C . TRP A 1 99 ? -38.391 4.067 50.324 1.00 57.41 99 TRP A C 1
ATOM 728 O O . TRP A 1 99 ? -37.386 3.469 50.709 1.00 57.41 99 TRP A O 1
ATOM 738 N N . ARG A 1 100 ? -38.327 5.338 49.892 1.00 59.88 100 ARG A N 1
ATOM 739 C CA . ARG A 1 100 ? -37.099 6.162 49.881 1.00 59.88 100 ARG A CA 1
ATOM 740 C C . ARG A 1 100 ? -36.305 6.169 51.208 1.00 59.88 100 ARG A C 1
ATOM 742 O O . ARG A 1 100 ? -35.081 6.116 51.110 1.00 59.88 100 ARG A O 1
ATOM 749 N N . PRO A 1 101 ? -36.921 6.218 52.410 1.00 55.41 101 PRO A N 1
ATOM 750 C CA . PRO A 1 101 ? -36.179 6.211 53.673 1.00 55.41 101 PRO A CA 1
ATOM 751 C C . PRO A 1 101 ? -35.842 4.806 54.222 1.00 55.41 101 PRO A C 1
ATOM 753 O O . PRO A 1 101 ? -35.050 4.707 55.149 1.00 55.41 101 PRO A O 1
ATOM 756 N N . ILE A 1 102 ? -36.374 3.711 53.653 1.00 56.88 102 ILE A N 1
ATOM 757 C CA . ILE A 1 102 ? -36.304 2.346 54.241 1.00 56.88 102 ILE A CA 1
ATOM 758 C C . ILE A 1 102 ? -35.245 1.461 53.536 1.00 56.88 102 ILE A C 1
ATOM 760 O O . ILE A 1 102 ? -35.245 0.237 53.622 1.00 56.88 102 ILE A O 1
ATOM 764 N N . VAL A 1 103 ? -34.287 2.059 52.821 1.00 54.03 103 VAL A N 1
ATOM 765 C CA . VAL A 1 103 ? -33.321 1.316 51.979 1.00 54.03 103 VAL A CA 1
ATOM 766 C C . VAL A 1 103 ? -32.443 0.342 52.785 1.00 54.03 103 VAL A C 1
ATOM 768 O O . VAL A 1 103 ? -32.050 -0.695 52.254 1.00 54.03 103 VAL A O 1
ATOM 771 N N . TRP A 1 104 ? -32.180 0.613 54.071 1.00 58.09 104 TRP A N 1
ATOM 772 C CA . TRP A 1 104 ? -31.351 -0.259 54.916 1.00 58.09 104 TRP A CA 1
ATOM 773 C C . TRP A 1 104 ? -31.956 -1.663 55.106 1.00 58.09 104 TRP A C 1
ATOM 775 O O . TRP A 1 104 ? -31.231 -2.650 55.024 1.00 58.09 104 TRP A O 1
ATOM 785 N N . VAL A 1 105 ? -33.284 -1.768 55.247 1.00 60.44 105 VAL A N 1
ATOM 786 C CA . VAL A 1 105 ? -33.992 -3.044 55.485 1.00 60.44 105 VAL A CA 1
ATOM 787 C C . VAL A 1 105 ? -34.035 -3.920 54.226 1.00 60.44 105 VAL A C 1
ATOM 789 O O . VAL A 1 105 ? -33.953 -5.141 54.306 1.00 60.44 105 VAL A O 1
ATOM 792 N N . PHE A 1 106 ? -34.092 -3.307 53.040 1.00 63.62 106 PHE A N 1
ATOM 793 C CA . PHE A 1 106 ? -34.183 -4.023 51.758 1.00 63.62 106 PHE A CA 1
ATOM 794 C C . PHE A 1 106 ? -32.827 -4.254 51.081 1.00 63.62 106 PHE A C 1
ATOM 796 O O . PHE A 1 106 ? -32.773 -4.813 49.983 1.00 63.62 106 PHE A O 1
ATOM 803 N N . ARG A 1 107 ? -31.721 -3.865 51.730 1.00 68.88 107 ARG A N 1
ATOM 804 C CA . ARG A 1 107 ? -30.365 -3.976 51.176 1.00 68.88 107 ARG A CA 1
ATOM 805 C C . ARG A 1 107 ? -30.014 -5.416 50.785 1.00 68.88 107 ARG A C 1
ATOM 807 O O . ARG A 1 107 ? -29.413 -5.629 49.737 1.00 68.88 107 ARG A O 1
ATOM 814 N N . GLY A 1 108 ? -30.427 -6.411 51.574 1.00 70.88 108 GLY A N 1
ATOM 815 C CA . GLY A 1 108 ? -30.185 -7.829 51.273 1.00 70.88 108 GLY A CA 1
ATOM 816 C C . GLY A 1 108 ? -30.883 -8.303 49.993 1.00 70.88 108 GLY A C 1
ATOM 817 O O . GLY A 1 108 ? -30.242 -8.886 49.121 1.00 70.88 108 GLY A O 1
ATOM 818 N N . LEU A 1 109 ? -32.172 -7.980 49.839 1.00 72.12 109 LEU A N 1
ATOM 819 C CA . LEU A 1 109 ? -32.975 -8.342 48.664 1.00 72.12 109 LEU A CA 1
ATOM 820 C C . LEU A 1 109 ? -32.500 -7.617 47.403 1.00 72.12 109 LEU A C 1
ATOM 822 O O . LEU A 1 109 ? -32.326 -8.244 46.362 1.00 72.12 109 LEU A O 1
ATOM 826 N N . ALA A 1 110 ? -32.228 -6.315 47.507 1.00 73.19 110 ALA A N 1
ATOM 827 C CA . ALA A 1 110 ? -31.738 -5.523 46.387 1.00 73.19 110 ALA A CA 1
ATOM 828 C C . ALA A 1 110 ? -30.353 -5.981 45.911 1.00 73.19 110 ALA A C 1
ATOM 830 O O . ALA A 1 110 ? -30.134 -6.147 44.714 1.00 73.19 110 ALA A O 1
ATOM 831 N N . THR A 1 111 ? -29.438 -6.265 46.840 1.00 75.81 111 THR A N 1
ATOM 832 C CA . THR A 1 111 ? -28.108 -6.798 46.503 1.00 75.81 111 THR A CA 1
ATOM 833 C C . THR A 1 111 ? -28.206 -8.207 45.917 1.00 75.81 111 THR A C 1
ATOM 835 O O . THR A 1 111 ? -27.519 -8.506 44.945 1.00 75.81 111 THR A O 1
ATOM 838 N N . SER A 1 112 ? -29.081 -9.065 46.458 1.00 77.69 112 SER A N 1
ATOM 839 C CA . SER A 1 112 ? -29.342 -10.396 45.897 1.00 77.69 112 SER A CA 1
ATOM 840 C C . SER A 1 112 ? -29.873 -10.309 44.469 1.00 77.69 112 SER A C 1
ATOM 842 O O . SER A 1 112 ? -29.438 -11.082 43.620 1.00 77.69 112 SER A O 1
ATOM 844 N N . ALA A 1 113 ? -30.762 -9.352 44.192 1.00 76.88 113 ALA A N 1
ATOM 845 C CA . ALA A 1 113 ? -31.312 -9.172 42.862 1.00 76.88 113 ALA A CA 1
ATOM 846 C C . ALA A 1 113 ? -30.288 -8.664 41.854 1.00 76.88 113 ALA A C 1
ATOM 848 O O . ALA A 1 113 ? -30.115 -9.257 40.796 1.00 76.88 113 ALA A O 1
ATOM 849 N N . LEU A 1 114 ? -29.529 -7.633 42.218 1.00 80.50 114 LEU A N 1
ATOM 850 C CA . LEU A 1 114 ? -28.439 -7.155 41.375 1.00 80.50 114 LEU A CA 1
ATOM 851 C C . LEU A 1 114 ? -27.437 -8.283 41.084 1.00 80.50 114 LEU A C 1
ATOM 853 O O . LEU A 1 114 ? -27.045 -8.456 39.940 1.00 80.50 114 LEU A O 1
ATOM 857 N N . AR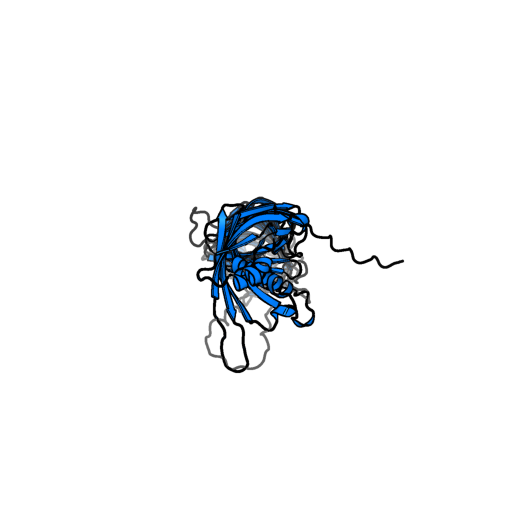G A 1 115 ? -27.098 -9.127 42.067 1.00 81.94 115 ARG A N 1
ATOM 858 C CA . ARG A 1 115 ? -26.178 -10.263 41.872 1.00 81.94 115 ARG A CA 1
ATOM 859 C C . ARG A 1 115 ? -26.650 -11.336 40.887 1.00 81.94 115 ARG A C 1
ATOM 861 O O . ARG A 1 115 ? -25.803 -12.113 40.462 1.00 81.94 115 ARG A O 1
ATOM 868 N N . LYS A 1 116 ? -27.943 -11.419 40.536 1.00 82.69 116 LYS A N 1
ATOM 869 C CA . LYS A 1 116 ? -28.396 -12.335 39.467 1.00 82.69 116 LYS A CA 1
ATOM 870 C C . LYS A 1 116 ? -28.475 -11.674 38.090 1.00 82.69 116 LYS A C 1
ATOM 872 O O . LYS A 1 116 ? -28.916 -12.331 37.155 1.00 82.69 116 LYS A O 1
ATOM 877 N N . LEU A 1 117 ? -28.081 -10.404 37.964 1.00 81.94 117 LEU A N 1
ATOM 878 C CA . LEU A 1 117 ? -27.862 -9.797 36.656 1.00 81.94 117 LEU A CA 1
ATOM 879 C C . LEU A 1 117 ? -26.630 -10.439 36.021 1.00 81.94 117 LEU A C 1
ATOM 881 O O . LEU A 1 117 ? -25.551 -10.456 36.614 1.00 81.94 117 LEU A O 1
ATOM 885 N N . GLU A 1 118 ? -26.805 -10.964 34.816 1.00 85.31 118 GLU A N 1
ATOM 886 C CA . GLU A 1 118 ? -25.719 -11.521 34.021 1.00 85.31 118 GLU A CA 1
ATOM 887 C C . GLU A 1 118 ? -25.164 -10.416 33.118 1.00 85.31 118 GLU A C 1
ATOM 889 O O . GLU A 1 118 ? -25.888 -9.845 32.302 1.00 85.31 118 GLU A O 1
ATOM 894 N N . PHE A 1 119 ? -23.885 -10.087 33.289 1.00 86.25 119 PHE A N 1
ATOM 895 C CA . PHE A 1 119 ? -23.186 -9.131 32.434 1.00 86.25 119 PHE A CA 1
ATOM 896 C C . PHE A 1 119 ? -22.534 -9.855 31.267 1.00 86.25 119 PHE A C 1
ATOM 898 O O . PHE A 1 119 ? -21.990 -10.950 31.433 1.00 86.25 119 PHE A O 1
ATOM 905 N N . ARG A 1 120 ? -22.554 -9.222 30.095 1.00 88.00 120 ARG A N 1
ATOM 906 C CA . ARG A 1 120 ? -21.748 -9.681 28.968 1.00 88.00 120 ARG A CA 1
ATOM 907 C C . ARG A 1 120 ? -20.284 -9.350 29.217 1.00 88.00 120 ARG A C 1
ATOM 909 O O . ARG A 1 120 ? -19.948 -8.239 29.623 1.00 88.00 120 ARG A O 1
ATOM 916 N N . THR A 1 121 ? -19.426 -10.339 29.003 1.00 85.62 121 THR A N 1
ATOM 917 C CA . THR A 1 121 ? -17.975 -10.228 29.203 1.00 85.62 121 THR A CA 1
ATOM 918 C C . THR A 1 121 ? -17.197 -10.239 27.892 1.00 85.62 121 THR A C 1
ATOM 920 O O . THR A 1 121 ? -15.976 -10.074 27.905 1.00 85.62 121 THR A O 1
ATOM 923 N N . ASP A 1 122 ? -17.876 -10.419 26.758 1.00 91.00 122 ASP A N 1
ATOM 924 C CA . ASP A 1 122 ? -17.271 -10.255 25.446 1.00 91.00 122 ASP A CA 1
ATOM 925 C C . ASP A 1 122 ? -17.144 -8.765 25.099 1.00 91.00 122 ASP A C 1
ATOM 927 O O . ASP A 1 122 ? -18.053 -7.960 25.311 1.00 91.00 122 ASP A O 1
ATOM 931 N N . ILE A 1 123 ? -15.977 -8.396 24.576 1.00 91.56 123 ILE A N 1
ATOM 932 C CA . ILE A 1 123 ? -15.615 -7.000 24.315 1.00 91.56 123 ILE A CA 1
ATOM 933 C C . ILE A 1 123 ? -16.530 -6.387 23.255 1.00 91.56 123 ILE A C 1
ATOM 935 O O . ILE A 1 123 ? -16.902 -5.224 23.371 1.00 91.56 123 ILE A O 1
ATOM 939 N N . LEU A 1 124 ? -16.935 -7.173 22.255 1.00 92.00 124 LEU A N 1
ATOM 940 C CA . LEU A 1 124 ? -17.796 -6.702 21.177 1.00 92.00 124 LEU A CA 1
ATOM 941 C C . LEU A 1 124 ? -19.151 -6.217 21.701 1.00 92.00 124 LEU A C 1
ATOM 943 O O . LEU A 1 124 ? -19.558 -5.096 21.400 1.00 92.00 124 LEU A O 1
ATOM 947 N N . SER A 1 125 ? -19.824 -7.020 22.526 1.00 91.38 125 SER A N 1
ATOM 948 C CA . SER A 1 125 ? -21.098 -6.616 23.120 1.00 91.38 125 SER A CA 1
ATOM 949 C C . SER A 1 125 ? -20.940 -5.366 23.983 1.00 91.38 125 SER A C 1
ATOM 951 O O . SER A 1 125 ? -21.774 -4.467 23.906 1.00 91.38 125 SER A O 1
ATOM 953 N N . VAL A 1 126 ? -19.839 -5.250 24.736 1.00 91.38 126 VAL A N 1
ATOM 954 C CA . VAL A 1 126 ? -19.540 -4.040 25.516 1.00 91.38 126 VAL A CA 1
ATOM 955 C C . VAL A 1 126 ? -19.344 -2.815 24.619 1.00 91.38 126 VAL A C 1
ATOM 957 O O . VAL A 1 126 ? -19.942 -1.779 24.900 1.00 91.38 126 VAL A O 1
ATOM 960 N N . LEU A 1 127 ? -18.594 -2.926 23.516 1.00 92.19 127 LEU A N 1
ATOM 961 C CA . LEU A 1 127 ? -18.407 -1.841 22.540 1.00 92.19 127 LEU A CA 1
ATOM 962 C C . LEU A 1 127 ? -19.713 -1.421 21.849 1.00 92.19 127 LEU A C 1
ATOM 964 O O . LEU A 1 127 ? -19.873 -0.252 21.508 1.00 92.19 127 LEU A O 1
ATOM 968 N N . HIS A 1 128 ? -20.662 -2.344 21.682 1.00 92.62 128 HIS A N 1
ATOM 969 C CA . HIS A 1 128 ? -22.007 -2.054 21.169 1.00 92.62 128 HIS A CA 1
ATOM 970 C C . HIS A 1 128 ? -22.981 -1.555 22.248 1.00 92.62 128 HIS A C 1
ATOM 972 O O . HIS A 1 128 ? -24.129 -1.227 21.944 1.00 92.62 128 HIS A O 1
ATOM 978 N N . GLY A 1 129 ? -22.548 -1.484 23.510 1.00 88.50 129 GLY A N 1
ATOM 979 C CA . GLY A 1 129 ? -23.385 -1.097 24.643 1.00 88.50 129 GLY A CA 1
ATOM 980 C C . GLY A 1 129 ? -24.377 -2.175 25.096 1.00 88.50 129 GLY A C 1
ATOM 981 O O . GLY A 1 129 ? -25.214 -1.901 25.954 1.00 88.50 129 GLY A O 1
ATOM 982 N N . ASP A 1 130 ? -24.289 -3.402 24.574 1.00 91.19 130 ASP A N 1
ATOM 983 C CA . ASP A 1 130 ? -25.087 -4.561 24.992 1.00 91.19 130 ASP A CA 1
ATOM 984 C C . ASP A 1 130 ? -24.476 -5.213 26.243 1.00 91.19 130 ASP A C 1
ATOM 986 O O . ASP A 1 130 ? -23.839 -6.260 26.198 1.00 91.19 130 ASP A O 1
ATOM 990 N N . VAL A 1 131 ? -24.603 -4.545 27.391 1.00 88.31 131 VAL A N 1
ATOM 991 C CA . VAL A 1 131 ? -23.876 -4.928 28.617 1.00 88.31 131 VAL A CA 1
ATOM 992 C C . VAL A 1 131 ? -24.570 -5.990 29.472 1.00 88.31 131 VAL A C 1
ATOM 994 O O . VAL A 1 131 ? -23.921 -6.614 30.313 1.00 88.31 131 VAL A O 1
ATOM 997 N N . LEU A 1 132 ? -25.875 -6.203 29.291 1.00 86.69 132 LEU A N 1
ATOM 998 C CA . LEU A 1 132 ? -26.670 -7.144 30.084 1.00 86.69 132 LEU A CA 1
ATOM 999 C C . LEU A 1 132 ? -27.152 -8.304 29.219 1.00 86.69 132 LEU A C 1
ATOM 1001 O O . LEU A 1 132 ? -27.681 -8.107 28.128 1.00 86.69 132 LEU A O 1
ATOM 1005 N N . ASN A 1 133 ? -27.020 -9.519 29.737 1.00 80.62 133 ASN A N 1
ATOM 1006 C CA . ASN A 1 133 ? -27.548 -10.708 29.095 1.00 80.62 133 ASN A CA 1
ATOM 1007 C C . ASN A 1 133 ? -29.009 -10.935 29.507 1.00 80.62 133 ASN A C 1
ATOM 1009 O O . ASN A 1 133 ? -29.356 -10.821 30.682 1.00 80.62 133 ASN A O 1
ATOM 1013 N N . ALA A 1 134 ? -29.861 -11.297 28.549 1.00 67.19 134 ALA A N 1
ATOM 1014 C CA . ALA A 1 134 ? -31.186 -11.821 28.849 1.00 67.19 134 ALA A CA 1
ATOM 1015 C C . ALA A 1 134 ? -31.062 -13.336 29.044 1.00 67.19 134 ALA A C 1
ATOM 1017 O O . ALA A 1 134 ? -30.692 -14.066 28.118 1.00 67.19 134 ALA A O 1
ATOM 1018 N N . LYS A 1 135 ? -31.352 -13.830 30.251 1.00 53.06 135 LYS A N 1
ATOM 1019 C CA . LYS A 1 135 ? -31.319 -15.272 30.512 1.00 53.06 135 LYS A CA 1
ATOM 1020 C C . LYS A 1 135 ? -32.369 -15.976 29.640 1.00 53.06 135 LYS A C 1
ATOM 1022 O O . LYS A 1 135 ? -33.558 -15.708 29.763 1.00 53.06 135 LYS A O 1
ATOM 1027 N N . GLY A 1 136 ? -31.898 -16.814 28.715 1.00 45.25 136 GLY A N 1
ATOM 1028 C CA . GLY A 1 136 ? -32.704 -17.476 27.678 1.00 45.25 136 GLY A CA 1
ATOM 1029 C C . GLY A 1 136 ? -31.998 -17.608 26.321 1.00 45.25 136 GLY A C 1
ATOM 1030 O O . GLY A 1 136 ? -32.301 -18.527 25.571 1.00 45.25 136 GLY A O 1
ATOM 1031 N N . ALA A 1 137 ? -30.998 -16.767 26.025 1.00 40.28 137 ALA A N 1
ATOM 1032 C CA . ALA A 1 137 ? -30.286 -16.790 24.737 1.00 40.28 137 ALA A CA 1
ATOM 1033 C C . ALA A 1 137 ? -29.152 -17.838 24.631 1.00 40.28 137 ALA A C 1
ATOM 1035 O O . ALA A 1 137 ? -28.667 -18.111 23.538 1.00 40.28 137 ALA A O 1
ATOM 1036 N N . ALA A 1 138 ? -28.719 -18.438 25.746 1.00 30.92 138 ALA A N 1
ATOM 1037 C CA . ALA A 1 138 ? -27.581 -19.367 25.777 1.00 30.92 138 ALA A CA 1
ATOM 1038 C C . ALA A 1 138 ? -27.960 -20.861 25.644 1.00 30.92 138 ALA A C 1
ATOM 1040 O O . ALA A 1 138 ? -27.073 -21.708 25.581 1.00 30.92 138 ALA A O 1
ATOM 1041 N N . ALA A 1 139 ? -29.251 -21.214 25.611 1.00 28.34 139 ALA A N 1
ATOM 1042 C CA . ALA A 1 139 ? -29.682 -22.617 25.675 1.00 28.34 139 ALA A CA 1
ATOM 1043 C C . ALA A 1 139 ? -29.715 -23.357 24.320 1.00 28.34 139 ALA A C 1
ATOM 1045 O O . ALA A 1 139 ? -29.818 -24.581 24.313 1.00 28.34 139 ALA A O 1
ATOM 1046 N N . GLU A 1 140 ? -29.598 -22.663 23.183 1.00 30.00 140 GLU A N 1
ATOM 1047 C CA . GLU A 1 140 ? -29.777 -23.281 21.855 1.00 30.00 140 GLU A CA 1
ATOM 1048 C C . GLU A 1 140 ? -28.472 -23.659 21.133 1.00 30.00 140 GLU A C 1
ATOM 1050 O O . GLU A 1 140 ? -28.506 -24.404 20.161 1.00 30.00 140 GLU A O 1
ATOM 1055 N N . ALA A 1 141 ? -27.301 -23.239 21.626 1.00 34.22 141 ALA A N 1
ATOM 1056 C CA . ALA A 1 141 ? -26.019 -23.534 20.969 1.00 34.22 141 ALA A CA 1
ATOM 1057 C C . ALA A 1 141 ? -25.369 -24.872 21.394 1.00 34.22 141 ALA A C 1
ATOM 1059 O O . ALA A 1 141 ? -24.318 -25.231 20.871 1.00 34.22 141 ALA A O 1
ATOM 1060 N N . ALA A 1 142 ? -25.960 -25.615 22.340 1.00 34.59 142 ALA A N 1
ATOM 1061 C CA . ALA A 1 142 ? -25.313 -26.769 22.980 1.00 34.59 142 ALA A CA 1
ATOM 1062 C C . ALA A 1 142 ? -25.978 -28.137 22.724 1.00 34.59 142 ALA A C 1
ATOM 1064 O O . ALA A 1 142 ? -25.653 -29.105 23.412 1.00 34.59 142 ALA A O 1
ATOM 1065 N N . ARG A 1 143 ? -26.889 -28.269 21.751 1.00 33.50 143 ARG A N 1
ATOM 1066 C CA . ARG A 1 143 ? -27.404 -29.588 21.340 1.00 33.50 143 ARG A CA 1
ATOM 1067 C C . ARG A 1 143 ? -27.005 -29.888 19.905 1.00 33.50 143 ARG A C 1
ATOM 1069 O O . ARG A 1 143 ? -27.639 -29.437 18.962 1.00 33.50 143 ARG A O 1
ATOM 1076 N N . GLY A 1 144 ? -25.919 -30.644 19.772 1.00 37.62 144 GLY A N 1
ATOM 1077 C CA . GLY A 1 144 ? -25.545 -31.273 18.517 1.00 37.62 144 GLY A CA 1
ATOM 1078 C C . GLY A 1 144 ? -26.574 -32.331 18.139 1.00 37.62 144 GLY A C 1
ATOM 1079 O O . GLY A 1 144 ? -26.650 -33.372 18.784 1.00 37.62 144 GLY A O 1
ATOM 1080 N N . GLU A 1 145 ? -27.333 -32.066 17.083 1.00 33.59 145 GLU A N 1
ATOM 1081 C CA . GLU A 1 145 ? -28.053 -33.084 16.325 1.00 33.59 145 GLU A CA 1
ATOM 1082 C C . GLU A 1 145 ? -28.093 -32.651 14.841 1.00 33.59 145 GLU A C 1
ATOM 1084 O O . GLU A 1 145 ? -28.178 -31.448 14.572 1.00 33.59 145 GLU A O 1
ATOM 1089 N N . PRO A 1 146 ? -27.929 -33.563 13.860 1.00 39.25 146 PRO A N 1
ATOM 1090 C CA . PRO A 1 146 ? -27.729 -33.195 12.456 1.00 39.25 146 PRO A CA 1
ATOM 1091 C C . PRO A 1 146 ? -29.032 -32.725 11.778 1.00 39.25 146 PRO A C 1
ATOM 1093 O O . PRO A 1 146 ? -30.122 -33.101 12.211 1.00 39.25 146 PRO A O 1
ATOM 1096 N N . PRO A 1 147 ? -28.948 -31.939 10.686 1.00 41.28 147 PRO A N 1
ATOM 1097 C CA . PRO A 1 147 ? -30.084 -31.191 10.165 1.00 41.28 147 PRO A CA 1
ATOM 1098 C C . PRO A 1 147 ? -31.006 -32.042 9.283 1.00 41.28 147 PRO A C 1
ATOM 1100 O O . PRO A 1 147 ? -30.569 -32.664 8.314 1.00 41.28 147 PRO A O 1
ATOM 1103 N N . ILE A 1 148 ? -32.309 -31.951 9.546 1.00 36.56 148 ILE A N 1
ATOM 1104 C CA . ILE A 1 148 ? -33.365 -32.145 8.544 1.00 36.56 148 ILE A CA 1
ATOM 1105 C C . ILE A 1 148 ? -34.079 -30.788 8.412 1.00 36.56 148 ILE A C 1
ATOM 1107 O O . ILE A 1 148 ? -34.526 -30.257 9.430 1.00 36.56 148 ILE A O 1
ATOM 1111 N N . PRO A 1 149 ? -34.175 -30.181 7.212 1.00 48.03 149 PRO A N 1
ATOM 1112 C CA . PRO A 1 149 ? -34.808 -28.876 7.051 1.00 48.03 149 PRO A CA 1
ATOM 1113 C C . PRO A 1 149 ? -36.334 -29.029 7.073 1.00 48.03 149 PRO A C 1
ATOM 1115 O O . PRO A 1 149 ? -36.872 -29.964 6.473 1.00 48.03 149 PRO A O 1
ATOM 1118 N N . PRO A 1 150 ? -37.052 -28.077 7.689 1.00 43.72 150 PRO A N 1
ATOM 1119 C CA . PRO A 1 150 ? -37.848 -27.206 6.830 1.00 43.72 150 PRO A CA 1
ATOM 1120 C C . PRO A 1 150 ? -37.940 -25.742 7.293 1.00 43.72 150 PRO A C 1
ATOM 1122 O O . PRO A 1 150 ? -37.817 -25.416 8.465 1.00 43.72 150 PRO A O 1
ATOM 1125 N N . ALA A 1 151 ? -38.235 -24.900 6.300 1.00 32.84 151 ALA A N 1
ATOM 1126 C CA . ALA A 1 151 ? -38.881 -23.589 6.362 1.00 32.84 151 ALA A CA 1
ATOM 1127 C C . ALA A 1 151 ? -38.301 -22.524 7.315 1.00 32.84 151 ALA A C 1
ATOM 1129 O O . ALA A 1 151 ? -38.496 -22.518 8.525 1.00 32.84 151 ALA A O 1
ATOM 1130 N N . SER A 1 152 ? -37.687 -21.530 6.672 1.00 41.25 152 SER A N 1
ATOM 1131 C CA . SER A 1 152 ? -37.351 -20.208 7.192 1.00 41.25 152 SER A CA 1
ATOM 1132 C C . SER A 1 152 ? -38.524 -19.550 7.935 1.00 41.25 152 SER A C 1
ATOM 1134 O O . SER A 1 152 ? -39.399 -18.925 7.339 1.00 41.25 152 SER A O 1
ATOM 1136 N N . SER A 1 153 ? -38.498 -19.646 9.257 1.00 31.36 153 SER A N 1
ATOM 1137 C CA . SER A 1 153 ? -38.940 -18.581 10.149 1.00 31.36 153 SER A CA 1
ATOM 1138 C C . SER A 1 153 ? -37.843 -18.416 11.191 1.00 31.36 153 SER A C 1
ATOM 1140 O O . SER A 1 153 ? -37.745 -19.217 12.120 1.00 31.36 153 SER A O 1
ATOM 1142 N N . ALA A 1 154 ? -36.969 -17.425 10.993 1.00 31.64 154 ALA A N 1
ATOM 1143 C CA . ALA A 1 154 ? -35.994 -17.039 12.005 1.00 31.64 154 ALA A CA 1
ATOM 1144 C C . ALA A 1 154 ? -36.734 -16.865 13.347 1.00 31.64 154 ALA A C 1
ATOM 1146 O O . ALA A 1 154 ? -37.753 -16.164 13.364 1.00 31.64 154 ALA A O 1
ATOM 1147 N N . PRO A 1 155 ? -36.295 -17.505 14.447 1.00 33.59 155 PRO A N 1
ATOM 1148 C CA . PRO A 1 155 ? -36.943 -17.323 15.736 1.00 33.59 155 PRO A CA 1
ATOM 1149 C C . PRO A 1 155 ? -36.940 -15.830 16.065 1.00 33.59 155 PRO A C 1
ATOM 1151 O O . PRO A 1 155 ? -35.906 -15.162 15.984 1.00 33.59 155 PRO A O 1
ATOM 1154 N N . SER A 1 156 ? -38.119 -15.284 16.368 1.00 36.53 156 SER A N 1
ATOM 1155 C CA . SER A 1 156 ? -38.287 -13.878 16.720 1.00 36.53 156 SER A CA 1
ATOM 1156 C C . SER A 1 156 ? -37.411 -13.572 17.932 1.00 36.53 156 SER A C 1
ATOM 1158 O O . SER A 1 156 ? -37.715 -14.008 19.045 1.00 36.53 156 SER A O 1
ATOM 1160 N N . ARG A 1 157 ? -36.305 -12.857 17.713 1.00 57.19 157 ARG A N 1
ATOM 1161 C CA . ARG A 1 157 ? -35.401 -12.409 18.774 1.00 57.19 157 ARG A CA 1
ATOM 1162 C C . ARG A 1 157 ? -36.226 -11.560 19.743 1.00 57.19 157 ARG A C 1
ATOM 1164 O O . ARG A 1 157 ? -36.760 -10.525 19.350 1.00 57.19 157 ARG A O 1
ATOM 1171 N N . GLY A 1 158 ? -36.409 -12.040 20.973 1.00 63.88 158 GLY A N 1
ATOM 1172 C CA . GLY A 1 158 ? -37.080 -11.264 22.014 1.00 63.88 158 GLY A CA 1
ATOM 1173 C C . GLY A 1 158 ? -36.321 -9.959 22.302 1.00 63.88 158 GLY A C 1
ATOM 1174 O O . GLY A 1 158 ? -35.130 -9.880 21.992 1.00 63.88 158 GLY A O 1
ATOM 1175 N N . PRO A 1 159 ? -36.984 -8.945 22.888 1.00 78.88 159 PRO A N 1
ATOM 1176 C CA . PRO A 1 159 ? -36.351 -7.668 23.199 1.00 78.88 159 PRO A CA 1
ATOM 1177 C C . PRO A 1 159 ? -35.128 -7.861 24.109 1.00 78.88 159 PRO A C 1
ATOM 1179 O O . PRO A 1 159 ? -35.224 -8.509 25.152 1.00 78.88 159 PRO A O 1
ATOM 1182 N N . ALA A 1 160 ? -33.992 -7.290 23.717 1.00 86.31 160 ALA A N 1
ATOM 1183 C CA . ALA A 1 160 ? -32.693 -7.389 24.382 1.00 86.31 160 ALA A CA 1
ATOM 1184 C C . ALA A 1 160 ? -32.170 -6.003 24.791 1.00 86.31 160 ALA A C 1
ATOM 1186 O O . ALA A 1 160 ? -32.698 -4.981 24.363 1.00 86.31 160 ALA A O 1
ATOM 1187 N N . PHE A 1 161 ? -31.123 -5.928 25.620 1.00 88.00 161 PHE A N 1
ATOM 1188 C CA . PHE A 1 161 ? -30.626 -4.642 26.129 1.00 88.00 161 PHE A CA 1
ATOM 1189 C C . PHE A 1 161 ? -30.177 -3.683 25.014 1.00 88.00 161 PHE A C 1
ATOM 1191 O O . PHE A 1 161 ? -30.471 -2.488 25.088 1.00 88.00 161 PHE A O 1
ATOM 1198 N N . ILE A 1 162 ? -29.588 -4.205 23.934 1.00 90.75 162 ILE A N 1
ATOM 1199 C CA . ILE A 1 162 ? -29.296 -3.444 22.709 1.00 90.75 162 ILE A CA 1
ATOM 1200 C C . ILE A 1 162 ? -30.519 -2.702 22.130 1.00 90.75 162 ILE A C 1
ATOM 1202 O O . ILE A 1 162 ? -30.355 -1.665 21.492 1.00 90.75 162 ILE A O 1
ATOM 1206 N N . ASP A 1 163 ? -31.756 -3.142 22.404 1.00 90.12 163 ASP A N 1
ATOM 1207 C CA . ASP A 1 163 ? -32.996 -2.463 21.992 1.00 90.12 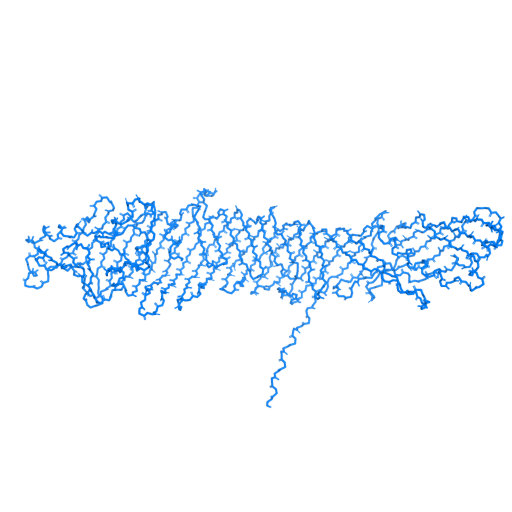163 ASP A CA 1
ATOM 1208 C C . ASP A 1 163 ? -33.311 -1.199 22.808 1.00 90.12 163 ASP A C 1
ATOM 1210 O O . ASP A 1 163 ? -34.163 -0.394 22.412 1.00 90.12 163 ASP A O 1
ATOM 1214 N N . LEU A 1 164 ? -32.616 -0.986 23.927 1.00 92.62 164 LEU A N 1
ATOM 1215 C CA . LEU A 1 164 ? -32.628 0.271 24.679 1.00 92.62 164 LEU A CA 1
ATOM 1216 C C . LEU A 1 164 ? -31.526 1.226 24.229 1.00 92.62 164 LEU A C 1
ATOM 1218 O O . LEU A 1 164 ? -31.659 2.428 24.439 1.00 92.62 164 LEU A O 1
ATOM 1222 N N . VAL A 1 165 ? -30.465 0.732 23.594 1.00 94.44 165 VAL A N 1
ATOM 1223 C CA . VAL A 1 165 ? -29.342 1.568 23.157 1.00 94.44 165 VAL A CA 1
ATOM 1224 C C . VAL A 1 165 ? -29.801 2.492 22.033 1.00 94.44 165 VAL A C 1
ATOM 1226 O O . VAL A 1 165 ? -30.396 2.055 21.049 1.00 94.44 165 VAL A O 1
ATOM 1229 N N . LYS A 1 166 ? -29.592 3.794 22.194 1.00 94.06 166 LYS A N 1
ATOM 1230 C CA . LYS A 1 166 ? -29.816 4.796 21.148 1.00 94.06 166 LYS A CA 1
ATOM 1231 C C . LYS A 1 166 ? -28.511 5.085 20.413 1.00 94.06 166 LYS A C 1
ATOM 1233 O O . LYS A 1 166 ? -28.495 5.114 19.189 1.00 94.06 166 LYS A O 1
ATOM 1238 N N . GLU A 1 167 ? -27.447 5.305 21.170 1.00 95.31 167 GLU A N 1
ATOM 1239 C CA . GLU A 1 167 ? -26.115 5.627 20.675 1.00 95.31 167 GLU A CA 1
ATOM 1240 C C . GLU A 1 167 ? -25.095 5.187 21.725 1.00 95.31 167 GLU A C 1
ATOM 1242 O O . GLU A 1 167 ? -25.352 5.297 22.925 1.00 95.31 167 GLU A O 1
ATOM 1247 N N . VAL A 1 168 ? -23.948 4.698 21.272 1.00 96.38 168 VAL A N 1
ATOM 1248 C CA . VAL A 1 168 ? -22.773 4.474 22.113 1.00 96.38 168 VAL A CA 1
ATOM 1249 C C . VAL A 1 168 ? -21.680 5.405 21.636 1.00 96.38 168 VAL A C 1
ATOM 1251 O O . VAL A 1 168 ? -21.386 5.442 20.441 1.00 96.38 168 VAL A O 1
ATOM 1254 N N . ARG A 1 169 ? -21.071 6.140 22.561 1.00 96.94 169 ARG A N 1
ATOM 1255 C CA . ARG A 1 169 ? -19.857 6.911 22.315 1.00 96.94 169 ARG A CA 1
ATOM 1256 C C . ARG A 1 169 ? -18.695 6.253 23.035 1.00 96.94 169 ARG A C 1
ATOM 1258 O O . ARG A 1 169 ? -18.829 5.855 24.185 1.00 96.94 169 ARG A O 1
ATOM 1265 N N . ILE A 1 170 ? -17.577 6.108 22.343 1.00 95.31 170 ILE A N 1
ATOM 1266 C CA . ILE A 1 170 ? -16.345 5.515 22.864 1.00 95.31 170 ILE A CA 1
ATOM 1267 C C . ILE A 1 170 ? -15.323 6.640 22.968 1.00 95.31 170 ILE A C 1
ATOM 1269 O O . ILE A 1 170 ? -15.138 7.387 22.008 1.00 95.31 170 ILE A O 1
ATOM 1273 N N . HIS A 1 171 ? -14.659 6.754 24.109 1.00 94.12 171 HIS A N 1
ATOM 1274 C CA . HIS A 1 171 ? -13.676 7.799 24.379 1.00 94.12 171 HIS A CA 1
ATOM 1275 C C . HIS A 1 171 ? -12.434 7.192 25.016 1.00 94.12 171 HIS A C 1
ATOM 1277 O O . HIS A 1 171 ? -12.539 6.168 25.693 1.00 94.12 171 HIS A O 1
ATOM 1283 N N . ASP A 1 172 ? -11.277 7.813 24.784 1.00 92.44 172 ASP A N 1
ATOM 1284 C CA . ASP A 1 172 ? -10.023 7.591 25.520 1.00 92.44 172 ASP A CA 1
ATOM 1285 C C . ASP A 1 172 ? -9.755 6.122 25.890 1.00 92.44 172 ASP A C 1
ATOM 1287 O O . ASP A 1 172 ? -9.450 5.779 27.033 1.00 92.4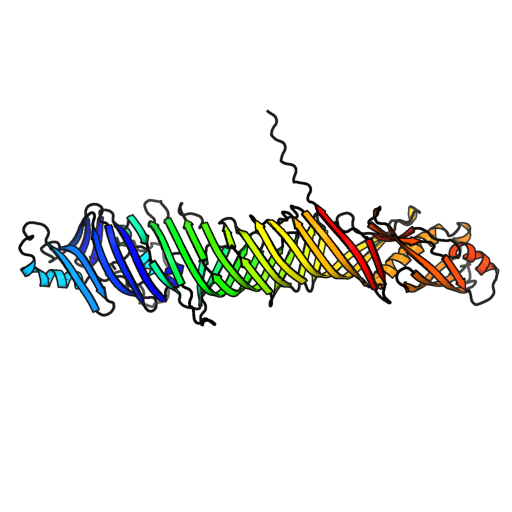4 172 ASP A O 1
ATOM 1291 N N . SER A 1 173 ? -9.952 5.228 24.923 1.00 93.94 173 SER A N 1
ATOM 1292 C CA . SER A 1 173 ? -9.805 3.789 25.127 1.00 93.94 173 SER A CA 1
ATOM 1293 C C . SER A 1 173 ? -8.463 3.356 24.565 1.00 93.94 173 SER A C 1
ATOM 1295 O O . SER A 1 173 ? -8.134 3.723 23.444 1.00 93.94 173 SER A O 1
ATOM 1297 N N . GLU A 1 174 ? -7.690 2.570 25.302 1.00 95.06 174 GLU A N 1
ATOM 1298 C CA . GLU A 1 174 ? -6.378 2.080 24.868 1.00 95.06 174 GLU A CA 1
ATOM 1299 C C . GLU A 1 174 ? -6.298 0.580 25.115 1.00 95.06 174 GLU A C 1
ATOM 1301 O O . GLU A 1 174 ? -6.695 0.087 26.174 1.00 95.06 174 GLU A O 1
ATOM 1306 N N . PHE A 1 175 ? -5.775 -0.150 24.137 1.00 93.56 175 PHE A N 1
ATOM 1307 C CA . PHE A 1 175 ? -5.561 -1.577 24.257 1.00 93.56 175 PHE A CA 1
ATOM 1308 C C . PHE A 1 175 ? -4.338 -2.059 23.481 1.00 93.56 175 PHE A C 1
ATOM 1310 O O . PHE A 1 175 ? -3.877 -1.455 22.511 1.00 93.56 175 PHE A O 1
ATOM 1317 N N . VAL A 1 176 ? -3.822 -3.191 23.936 1.00 92.12 176 VAL A N 1
ATOM 1318 C CA . VAL A 1 176 ? -2.808 -3.988 23.264 1.00 92.12 176 VAL A CA 1
ATOM 1319 C C . VAL A 1 176 ? -3.522 -5.059 22.455 1.00 92.12 176 VAL A C 1
ATOM 1321 O O . VAL A 1 176 ? -4.432 -5.722 22.961 1.00 92.12 176 VAL A O 1
ATOM 1324 N N . ALA A 1 177 ? -3.124 -5.219 21.198 1.00 89.62 177 ALA A N 1
ATOM 1325 C CA . ALA A 1 177 ? -3.673 -6.253 20.346 1.00 89.62 177 ALA A CA 1
ATOM 1326 C C . ALA A 1 177 ? -2.937 -7.593 20.533 1.00 89.62 177 ALA A C 1
ATOM 1328 O O . ALA A 1 177 ? -1.709 -7.626 20.633 1.00 89.62 177 ALA A O 1
ATOM 1329 N N . TYR A 1 178 ? -3.680 -8.701 20.525 1.00 87.38 178 TYR A N 1
ATOM 1330 C CA . TYR A 1 178 ? -3.147 -10.046 20.339 1.00 87.38 178 TYR A CA 1
ATOM 1331 C C . TYR A 1 178 ? -2.291 -10.094 19.091 1.00 87.38 178 TYR A C 1
ATOM 1333 O O . TYR A 1 178 ? -2.691 -9.549 18.067 1.00 87.38 178 TYR A O 1
ATOM 1341 N N . GLY A 1 179 ? -1.173 -10.805 19.151 1.00 84.69 179 GLY A N 1
ATOM 1342 C CA . GLY A 1 179 ? -0.394 -11.131 17.966 1.00 84.69 179 GLY A CA 1
ATOM 1343 C C . GLY A 1 179 ? -1.118 -12.115 17.034 1.00 84.69 179 GLY A C 1
ATOM 1344 O O . GLY A 1 179 ? -1.941 -12.918 17.480 1.00 84.69 179 GLY A O 1
ATOM 1345 N N . GLY A 1 180 ? -0.835 -12.027 15.736 1.00 82.81 180 GLY A N 1
ATOM 1346 C CA . GLY A 1 180 ? -1.415 -12.859 14.682 1.00 82.81 180 GLY A CA 1
ATOM 1347 C C . GLY A 1 180 ? -2.887 -12.566 14.372 1.00 82.81 180 GLY A C 1
ATOM 1348 O O . GLY A 1 180 ? -3.563 -13.406 13.776 1.00 82.81 180 GLY A O 1
ATOM 1349 N N . ARG A 1 181 ? -3.427 -11.419 14.809 1.00 86.38 181 ARG A N 1
ATOM 1350 C CA . ARG A 1 181 ? -4.823 -11.034 14.556 1.00 86.38 181 ARG A CA 1
ATOM 1351 C C . ARG A 1 181 ? -4.918 -9.960 13.467 1.00 86.38 181 ARG A C 1
ATOM 1353 O O . ARG A 1 181 ? -4.109 -9.029 13.466 1.00 86.38 181 ARG A O 1
ATOM 1360 N N . PRO A 1 182 ? -5.910 -10.056 12.563 1.00 87.00 182 PRO A N 1
ATOM 1361 C CA . PRO A 1 182 ? -6.089 -9.083 11.496 1.00 87.00 182 PRO A CA 1
ATOM 1362 C C . PRO A 1 182 ? -6.780 -7.804 11.991 1.00 87.00 182 PRO A C 1
ATOM 1364 O O . PRO A 1 182 ? -7.898 -7.836 12.507 1.00 87.00 182 PRO A O 1
ATOM 1367 N N . LEU A 1 183 ? -6.146 -6.667 11.731 1.00 86.56 183 LEU A N 1
ATOM 1368 C CA . LEU A 1 183 ? -6.691 -5.314 11.794 1.00 86.56 183 LEU A CA 1
ATOM 1369 C C . LEU A 1 183 ? -6.833 -4.788 10.362 1.00 86.56 183 LEU A C 1
ATOM 1371 O O . LEU A 1 183 ? -5.838 -4.448 9.717 1.00 86.56 183 LEU A O 1
ATOM 1375 N N . SER A 1 184 ? -8.063 -4.724 9.847 1.00 84.94 184 SER A N 1
ATOM 1376 C CA . SER A 1 184 ? -8.325 -4.210 8.499 1.00 84.94 184 SER A CA 1
ATOM 1377 C C . SER A 1 184 ? -8.891 -2.793 8.551 1.00 84.94 184 SER A C 1
ATOM 1379 O O . SER A 1 184 ? -9.879 -2.525 9.227 1.00 84.94 184 SER A O 1
ATOM 1381 N N . PHE A 1 185 ? -8.321 -1.879 7.774 1.00 81.69 185 PHE A N 1
ATOM 1382 C CA . PHE A 1 185 ? -8.824 -0.515 7.611 1.00 81.69 185 PHE A CA 1
ATOM 1383 C C . PHE A 1 185 ? -9.455 -0.388 6.222 1.00 81.69 185 PHE A C 1
ATOM 1385 O O . PHE A 1 185 ? -8.838 0.076 5.262 1.00 81.69 185 PHE A O 1
ATOM 1392 N N . GLY A 1 186 ? -10.700 -0.860 6.111 1.00 77.06 186 GLY A N 1
ATOM 1393 C CA . GLY A 1 186 ? -11.404 -0.949 4.830 1.00 77.06 186 GLY A CA 1
ATOM 1394 C C . GLY A 1 186 ? -10.772 -1.981 3.879 1.00 77.06 186 GLY A C 1
ATOM 1395 O O . GLY A 1 186 ? -10.081 -2.892 4.331 1.00 77.06 186 GLY A O 1
ATOM 1396 N N . PRO A 1 187 ? -11.000 -1.868 2.557 1.00 77.62 187 PRO A N 1
ATOM 1397 C CA . PRO A 1 187 ? -10.447 -2.805 1.574 1.00 77.62 187 PRO A CA 1
ATOM 1398 C C . PRO A 1 187 ? -8.962 -2.560 1.256 1.00 77.62 187 PRO A C 1
ATOM 1400 O O . PRO A 1 187 ? -8.357 -3.347 0.528 1.00 77.62 187 PRO A O 1
ATOM 1403 N N . MET A 1 188 ? -8.393 -1.453 1.746 1.00 82.88 188 MET A N 1
ATOM 1404 C CA . MET A 1 188 ? -7.085 -0.961 1.310 1.00 82.88 188 MET A CA 1
ATOM 1405 C C . MET A 1 188 ? -5.934 -1.446 2.178 1.00 82.88 188 MET A C 1
ATOM 1407 O O . MET A 1 188 ? -4.832 -1.617 1.673 1.00 82.88 188 MET A O 1
ATOM 1411 N N . ILE A 1 189 ? -6.156 -1.645 3.475 1.00 84.06 189 ILE A N 1
ATOM 1412 C CA . ILE A 1 189 ? -5.093 -2.035 4.398 1.00 84.06 189 ILE A CA 1
ATOM 1413 C C . ILE A 1 189 ? -5.574 -3.197 5.249 1.00 84.06 189 ILE A C 1
ATOM 1415 O O . ILE A 1 189 ? -6.604 -3.111 5.913 1.00 84.06 189 ILE A O 1
ATOM 1419 N N . GLU A 1 190 ? -4.778 -4.255 5.271 1.00 90.50 190 GLU A N 1
ATOM 1420 C CA . GLU A 1 190 ? -4.924 -5.393 6.162 1.00 90.50 190 GLU A CA 1
ATOM 1421 C C . GLU A 1 190 ? -3.595 -5.603 6.887 1.00 90.50 190 GLU A C 1
ATOM 1423 O O . GLU A 1 190 ? -2.585 -5.906 6.255 1.00 90.50 190 GLU A O 1
ATOM 1428 N N . LEU A 1 191 ? -3.589 -5.409 8.205 1.00 88.62 191 LEU A N 1
ATOM 1429 C CA . LEU A 1 191 ? -2.413 -5.570 9.054 1.00 88.62 191 LEU A CA 1
ATOM 1430 C C . LEU A 1 191 ? -2.625 -6.769 9.968 1.00 88.62 191 LEU A C 1
ATOM 1432 O O . LEU A 1 191 ? -3.616 -6.817 10.686 1.00 88.62 191 LEU A O 1
ATOM 1436 N N . HIS A 1 192 ? -1.692 -7.707 10.000 1.00 88.62 192 HIS A N 1
ATOM 1437 C CA . HIS A 1 192 ? -1.681 -8.771 10.998 1.00 88.62 192 HIS A CA 1
ATOM 1438 C C . HIS A 1 192 ? -0.634 -8.428 12.046 1.00 88.62 192 HIS A C 1
ATOM 1440 O O . HIS A 1 192 ? 0.555 -8.272 11.760 1.00 88.62 192 HIS A O 1
ATOM 1446 N N . THR A 1 193 ? -1.101 -8.245 13.271 1.00 83.44 193 THR A N 1
ATOM 1447 C CA . THR A 1 193 ? -0.273 -7.887 14.426 1.00 83.44 193 THR A CA 1
ATOM 1448 C C . THR A 1 193 ? 0.828 -8.921 14.662 1.00 83.44 193 THR A C 1
ATOM 1450 O O . THR A 1 193 ? 0.639 -10.105 14.395 1.00 83.44 193 THR A O 1
ATOM 1453 N N . ALA A 1 194 ? 1.987 -8.512 15.182 1.00 79.44 194 ALA A N 1
ATOM 1454 C CA . ALA A 1 194 ? 3.085 -9.458 15.364 1.00 79.44 194 ALA A CA 1
ATOM 1455 C C . ALA A 1 194 ? 2.838 -10.472 16.496 1.00 79.44 194 ALA A C 1
ATOM 1457 O O . ALA A 1 194 ? 2.653 -10.083 17.649 1.00 79.44 194 ALA A O 1
ATOM 1458 N N . SER A 1 195 ? 2.894 -11.774 16.182 1.00 75.56 195 SER A N 1
ATOM 1459 C CA . SER A 1 195 ? 2.787 -12.881 17.158 1.00 75.56 195 SER A CA 1
ATOM 1460 C C . SER A 1 195 ? 3.928 -12.887 18.178 1.00 75.56 195 SER A C 1
ATOM 1462 O O . SER A 1 195 ? 3.729 -13.190 19.354 1.00 75.56 195 SER A O 1
ATOM 1464 N N . GLN A 1 196 ? 5.129 -12.522 17.730 1.00 68.31 196 GLN A N 1
ATOM 1465 C CA . GLN A 1 196 ? 6.313 -12.310 18.556 1.00 68.31 196 GLN A CA 1
ATOM 1466 C C . GLN A 1 196 ? 6.991 -11.031 18.069 1.00 68.31 196 GLN A C 1
ATOM 1468 O O . GLN A 1 196 ? 7.601 -11.016 17.000 1.00 68.31 196 GLN A O 1
ATOM 1473 N N . SER A 1 197 ? 6.857 -9.938 18.823 1.00 65.81 197 SER A N 1
ATOM 1474 C CA . SER A 1 197 ? 7.530 -8.692 18.455 1.00 65.81 197 SER A CA 1
ATOM 1475 C C . SER A 1 197 ? 9.045 -8.881 18.523 1.00 65.81 197 SER A C 1
ATOM 1477 O O . SER A 1 197 ? 9.583 -9.278 19.558 1.00 65.81 197 SER A O 1
ATOM 1479 N N . ARG A 1 198 ? 9.742 -8.543 17.434 1.00 68.50 198 ARG A N 1
ATOM 1480 C CA . ARG A 1 198 ? 11.209 -8.580 17.360 1.00 68.50 198 ARG A CA 1
ATOM 1481 C C . ARG A 1 198 ? 11.830 -7.551 18.304 1.00 68.50 198 ARG A C 1
ATOM 1483 O O . ARG A 1 198 ? 12.893 -7.806 18.863 1.00 68.50 198 ARG A O 1
ATOM 1490 N N . LYS A 1 199 ? 11.157 -6.411 18.497 1.00 69.19 199 LYS A N 1
ATOM 1491 C CA . LYS A 1 199 ? 11.558 -5.336 19.423 1.00 69.19 199 LYS A CA 1
ATOM 1492 C C . LYS A 1 199 ? 10.857 -5.393 20.788 1.00 69.19 199 LYS A C 1
ATOM 1494 O O . LYS A 1 199 ? 11.119 -4.543 21.632 1.00 69.19 199 LYS A O 1
ATOM 1499 N N . GLY A 1 200 ? 9.987 -6.377 21.020 1.00 67.56 200 GLY A N 1
ATOM 1500 C CA . GLY A 1 200 ? 9.216 -6.525 22.259 1.00 67.56 200 GLY A CA 1
ATOM 1501 C C . GLY A 1 200 ? 8.056 -5.532 22.431 1.00 67.56 200 GLY A C 1
ATOM 1502 O O . GLY A 1 200 ? 7.495 -5.451 23.523 1.00 67.56 200 GLY A O 1
ATOM 1503 N N . THR A 1 201 ? 7.673 -4.793 21.384 1.00 69.69 201 THR A N 1
ATOM 1504 C CA . THR A 1 201 ? 6.585 -3.805 21.424 1.00 69.69 201 THR A CA 1
ATOM 1505 C C . THR A 1 201 ? 5.365 -4.338 20.666 1.00 69.69 201 THR A C 1
ATOM 1507 O O . THR A 1 201 ? 5.363 -4.332 19.433 1.00 69.69 201 THR A O 1
ATOM 1510 N N . PRO A 1 202 ? 4.320 -4.816 21.363 1.00 82.88 202 PRO A N 1
ATOM 1511 C CA . PRO A 1 202 ? 3.101 -5.268 20.705 1.00 82.88 202 PRO A CA 1
ATOM 1512 C C . PRO A 1 202 ? 2.364 -4.086 20.066 1.00 82.88 202 PRO A C 1
ATOM 1514 O O . PRO A 1 202 ? 2.586 -2.929 20.436 1.00 82.88 202 PRO A O 1
ATOM 1517 N N . VAL A 1 203 ? 1.462 -4.379 19.129 1.00 89.12 203 VAL A N 1
ATOM 1518 C CA . VAL A 1 203 ? 0.628 -3.346 18.506 1.00 89.12 203 VAL A CA 1
ATOM 1519 C C . VAL A 1 203 ? -0.284 -2.728 19.560 1.00 89.12 203 VAL A C 1
ATOM 1521 O O . VAL A 1 203 ? -1.062 -3.425 20.216 1.00 89.12 203 VAL A O 1
ATOM 1524 N N . ARG A 1 204 ? -0.181 -1.409 19.715 1.00 92.19 204 ARG A N 1
ATOM 1525 C CA . ARG A 1 204 ? -1.047 -0.600 20.571 1.00 92.19 204 ARG A CA 1
ATOM 1526 C C . ARG A 1 204 ? -2.064 0.115 19.712 1.00 92.19 204 ARG A C 1
ATOM 1528 O O . ARG A 1 204 ? -1.720 0.687 18.679 1.00 92.19 204 ARG A O 1
ATOM 1535 N N . VAL A 1 205 ? -3.306 0.105 20.166 1.00 92.81 205 VAL A N 1
ATOM 1536 C CA . VAL A 1 205 ? -4.406 0.811 19.526 1.00 92.81 205 VAL A CA 1
ATOM 1537 C C . VAL A 1 205 ? -5.077 1.689 20.567 1.00 92.81 205 VAL A C 1
ATOM 1539 O O . VAL A 1 205 ? -5.418 1.227 21.654 1.00 92.81 205 VAL A O 1
ATOM 1542 N N . ALA A 1 206 ? -5.286 2.954 20.225 1.00 94.56 206 ALA A N 1
ATOM 1543 C CA . ALA A 1 206 ? -6.059 3.879 21.037 1.00 94.56 206 ALA A CA 1
ATOM 1544 C C . ALA A 1 206 ? -7.261 4.382 20.237 1.00 94.56 206 ALA A C 1
ATOM 1546 O O . ALA A 1 206 ? -7.103 4.850 19.117 1.00 94.56 206 ALA A O 1
ATOM 1547 N N . ILE A 1 207 ? -8.463 4.309 20.795 1.00 94.56 207 ILE A N 1
ATOM 1548 C CA . ILE A 1 207 ? -9.665 4.928 20.241 1.00 94.56 207 ILE A CA 1
ATOM 1549 C C . ILE A 1 207 ? -9.839 6.269 20.942 1.00 94.56 207 ILE A C 1
ATOM 1551 O O . ILE A 1 207 ? -10.166 6.322 22.126 1.00 94.56 207 ILE A O 1
ATOM 1555 N N . THR A 1 208 ? -9.619 7.352 20.201 1.00 95.25 208 THR A N 1
ATOM 1556 C CA . THR A 1 208 ? -9.806 8.721 20.696 1.00 95.25 208 THR A CA 1
ATOM 1557 C C . THR A 1 208 ? -11.287 9.074 20.737 1.00 95.25 208 THR A C 1
ATOM 1559 O O . THR A 1 208 ? -11.772 9.651 21.707 1.00 95.25 208 THR A O 1
ATOM 1562 N N . ALA A 1 209 ? -12.018 8.705 19.685 1.00 95.31 209 ALA A N 1
ATOM 1563 C CA . ALA A 1 209 ? -13.453 8.907 19.598 1.00 95.31 209 ALA A CA 1
ATOM 1564 C C . ALA A 1 209 ? -14.089 7.799 18.759 1.00 95.31 209 ALA A C 1
ATOM 1566 O O . ALA A 1 209 ? -13.606 7.469 17.678 1.00 95.31 209 ALA A O 1
ATOM 1567 N N . GLY A 1 210 ? -15.199 7.251 19.225 1.00 94.25 210 GLY A N 1
ATOM 1568 C CA . GLY A 1 210 ? -16.021 6.320 18.472 1.00 94.25 210 GLY A CA 1
ATOM 1569 C C . GLY A 1 210 ? -17.496 6.622 18.668 1.00 94.25 210 GLY A C 1
ATOM 1570 O O . GLY A 1 210 ? -17.894 7.131 19.711 1.00 94.25 210 GLY A O 1
ATOM 1571 N N . VAL A 1 211 ? -18.304 6.315 17.664 1.00 95.00 211 VAL A N 1
ATOM 1572 C CA . VAL A 1 211 ? -19.762 6.375 17.724 1.00 95.00 211 VAL A CA 1
ATOM 1573 C C . VAL A 1 211 ? -20.313 5.108 17.095 1.00 95.00 211 VAL A C 1
ATOM 1575 O O . VAL A 1 211 ? -19.872 4.702 16.021 1.00 95.00 211 VAL A O 1
ATOM 1578 N N . PHE A 1 212 ? -21.297 4.509 17.749 1.00 93.94 212 PHE A N 1
ATOM 1579 C CA . PHE A 1 212 ? -22.051 3.371 17.248 1.00 93.94 212 PHE A CA 1
ATOM 1580 C C . PHE A 1 212 ? -23.550 3.617 17.432 1.00 93.94 212 PHE A C 1
ATOM 1582 O O . PHE A 1 212 ? -23.996 4.044 18.500 1.00 93.94 212 PHE A O 1
ATOM 1589 N N . ARG A 1 213 ? -24.336 3.347 16.387 1.00 93.69 213 ARG A N 1
ATOM 1590 C CA . ARG A 1 213 ? -25.801 3.404 16.408 1.00 93.69 213 ARG A CA 1
ATOM 1591 C C . ARG A 1 213 ? -26.360 2.102 15.833 1.00 93.69 213 ARG A C 1
ATOM 1593 O O . ARG A 1 213 ? -26.110 1.823 14.658 1.00 93.69 213 ARG A O 1
ATOM 1600 N N . PRO A 1 214 ? -27.122 1.323 16.620 1.00 91.75 214 PRO A N 1
ATOM 1601 C CA . PRO A 1 214 ? -27.665 0.051 16.160 1.00 91.75 214 PRO A CA 1
ATOM 1602 C C . PRO A 1 214 ? -28.713 0.249 15.053 1.00 91.75 214 PRO A C 1
ATOM 1604 O O . PRO A 1 214 ? -29.457 1.232 15.065 1.00 91.75 214 PRO A O 1
ATOM 1607 N N . ALA A 1 215 ? -28.811 -0.714 14.131 1.00 89.44 215 ALA A N 1
ATOM 1608 C CA . ALA A 1 215 ? -29.811 -0.706 13.059 1.00 89.44 215 ALA A CA 1
ATOM 1609 C C . ALA A 1 215 ? -31.245 -0.711 13.615 1.00 89.44 215 ALA A C 1
ATOM 1611 O O . ALA A 1 215 ? -31.574 -1.540 14.469 1.00 89.44 215 ALA A O 1
ATOM 1612 N N . ARG A 1 216 ? -32.119 0.176 13.116 1.00 85.69 216 ARG A N 1
ATOM 1613 C CA . ARG A 1 216 ? -33.528 0.274 13.547 1.00 85.69 216 ARG A CA 1
ATOM 1614 C C . ARG A 1 216 ? -34.442 0.910 12.518 1.00 85.69 216 ARG A C 1
ATOM 1616 O O . ARG A 1 216 ? -34.049 1.846 11.843 1.00 85.69 216 ARG A O 1
ATOM 1623 N N . GLU A 1 217 ? -35.703 0.465 12.490 1.00 82.75 217 GLU A N 1
ATOM 1624 C CA . GLU A 1 217 ? -36.804 1.140 11.771 1.00 82.75 217 GLU A CA 1
ATOM 1625 C C . GLU A 1 217 ? -36.475 1.434 10.291 1.00 82.75 217 GLU A C 1
ATOM 1627 O O . GLU A 1 217 ? -36.828 2.474 9.746 1.00 82.75 217 GLU A O 1
ATOM 1632 N N . GLY A 1 218 ? -35.760 0.511 9.636 1.00 79.56 218 GLY A N 1
ATOM 1633 C CA . GLY A 1 218 ? -35.304 0.665 8.249 1.00 79.56 218 GLY A CA 1
ATOM 1634 C C . GLY A 1 218 ? -34.026 1.495 8.076 1.00 79.56 218 GLY A C 1
ATOM 1635 O O . GLY A 1 218 ? -33.521 1.584 6.961 1.00 79.56 218 GLY A O 1
ATOM 1636 N N . GLN A 1 219 ? -33.470 2.063 9.149 1.00 84.69 219 GLN A N 1
ATOM 1637 C CA . GLN A 1 219 ? -32.140 2.666 9.154 1.00 84.69 219 GLN A CA 1
ATOM 1638 C C . GLN A 1 219 ? -31.066 1.590 9.372 1.00 84.69 219 GLN A C 1
ATOM 1640 O O . GLN A 1 219 ? -31.179 0.795 10.316 1.00 84.69 219 GLN A O 1
ATOM 1645 N N . PRO A 1 220 ? -30.023 1.557 8.525 1.00 88.56 220 PRO A N 1
ATOM 1646 C CA . PRO A 1 220 ? -28.886 0.672 8.723 1.00 88.56 220 PRO A CA 1
ATOM 1647 C C . PRO A 1 220 ? -28.096 1.060 9.976 1.00 88.56 220 PRO A C 1
ATOM 1649 O O . PRO A 1 220 ? -28.180 2.184 10.474 1.00 88.56 220 PRO A O 1
ATOM 1652 N N . GLU A 1 221 ? -27.309 0.111 10.469 1.00 88.69 221 GLU A N 1
ATOM 1653 C CA . GLU A 1 221 ? -26.323 0.360 11.516 1.00 88.69 221 GLU A CA 1
ATOM 1654 C C . GLU A 1 221 ? -25.316 1.420 11.051 1.00 88.69 221 GLU A C 1
ATOM 1656 O O . GLU A 1 221 ? -24.881 1.419 9.898 1.00 88.69 221 GLU A O 1
ATOM 1661 N N . GLN A 1 222 ? -24.942 2.327 11.953 1.00 91.50 222 GLN A N 1
ATOM 1662 C CA . GLN A 1 222 ? -23.925 3.342 11.695 1.00 91.50 222 GLN A CA 1
ATOM 1663 C C . GLN A 1 222 ? -22.802 3.196 12.705 1.00 91.50 222 GLN A C 1
ATOM 1665 O O . GLN A 1 222 ? -23.042 3.055 13.905 1.00 91.50 222 GLN A O 1
ATOM 1670 N N . PHE A 1 223 ? -21.568 3.311 12.233 1.00 91.12 223 PHE A N 1
ATOM 1671 C CA . PHE A 1 223 ? -20.414 3.373 13.114 1.00 91.12 223 PHE A CA 1
ATOM 1672 C C . PHE A 1 223 ? -19.354 4.320 12.559 1.00 91.12 223 PHE A C 1
ATOM 1674 O O . PHE A 1 223 ? -19.244 4.520 11.349 1.00 91.12 223 PHE A O 1
ATOM 1681 N N . GLY A 1 224 ? -18.552 4.883 13.451 1.00 92.56 224 GLY A N 1
ATOM 1682 C CA . GLY A 1 224 ? -17.383 5.682 13.116 1.00 92.56 224 GLY A CA 1
ATOM 1683 C C . GLY A 1 224 ? -16.382 5.616 14.255 1.00 92.56 224 GLY A C 1
ATOM 1684 O O . GLY A 1 224 ? -16.769 5.723 15.412 1.00 92.56 224 GLY A O 1
ATOM 1685 N N . VAL A 1 225 ? -15.111 5.410 13.940 1.00 93.25 225 VAL A N 1
ATOM 1686 C CA . VAL A 1 225 ? -14.025 5.292 14.913 1.00 93.25 225 VAL A CA 1
ATOM 1687 C C . VAL A 1 225 ? -12.838 6.098 14.410 1.00 93.25 225 VAL A C 1
ATOM 1689 O O . VAL A 1 225 ? -12.419 5.950 13.263 1.00 93.25 225 VAL A O 1
ATOM 1692 N N . VAL A 1 226 ? -12.301 6.938 15.285 1.00 94.88 226 VAL A N 1
ATOM 1693 C CA . VAL A 1 226 ? -11.061 7.688 15.109 1.00 94.88 226 VAL A CA 1
ATOM 1694 C C . VAL A 1 226 ? -10.103 7.261 16.207 1.00 94.88 226 VAL A C 1
ATOM 1696 O O . VAL A 1 226 ? -10.465 7.215 17.387 1.00 94.88 226 VAL A O 1
ATOM 1699 N N . GLY A 1 227 ? -8.874 6.950 15.824 1.00 94.94 227 GLY A N 1
ATOM 1700 C CA . GLY A 1 227 ? -7.902 6.435 16.767 1.00 94.94 227 GLY A CA 1
ATOM 1701 C C . GLY A 1 227 ? -6.473 6.480 16.270 1.00 94.94 227 GLY A C 1
ATOM 1702 O O . GLY A 1 227 ? -6.165 7.040 15.218 1.00 94.94 227 GLY A O 1
ATOM 1703 N N . ARG A 1 228 ? -5.601 5.871 17.063 1.00 95.25 228 ARG A N 1
ATOM 1704 C CA . ARG A 1 228 ? -4.177 5.712 16.815 1.00 95.25 228 ARG A CA 1
ATOM 1705 C C . ARG A 1 228 ? -3.798 4.244 16.812 1.00 95.25 228 ARG A C 1
ATOM 1707 O O . ARG A 1 228 ? -4.415 3.448 17.517 1.00 95.25 228 ARG A O 1
ATOM 1714 N N . VAL A 1 229 ? -2.791 3.899 16.024 1.00 92.56 229 VAL A N 1
ATOM 1715 C CA . VAL A 1 229 ? -2.256 2.542 15.931 1.00 92.56 229 VAL A CA 1
ATOM 1716 C C . VAL A 1 229 ? -0.750 2.610 15.720 1.00 92.56 229 VAL A C 1
ATOM 1718 O O . VAL A 1 229 ? -0.278 3.280 14.809 1.00 92.56 229 VAL A O 1
ATOM 1721 N N . ASP A 1 230 ? -0.006 1.918 16.572 1.00 93.00 230 ASP A N 1
ATOM 1722 C CA . ASP A 1 230 ? 1.453 1.949 16.592 1.00 93.00 230 ASP A CA 1
ATOM 1723 C C . ASP A 1 230 ? 1.998 0.551 16.887 1.00 93.00 230 ASP A C 1
ATOM 1725 O O . ASP A 1 230 ? 1.497 -0.137 17.780 1.00 93.00 230 ASP A O 1
ATOM 1729 N N . GLY A 1 231 ? 3.042 0.132 16.170 1.00 91.12 231 GLY A N 1
ATOM 1730 C CA . GLY A 1 231 ? 3.761 -1.104 16.482 1.00 91.12 231 GLY A CA 1
ATOM 1731 C C . GLY A 1 231 ? 4.220 -1.915 15.276 1.00 91.12 231 GLY A C 1
ATOM 1732 O O . GLY A 1 231 ? 4.138 -1.487 14.122 1.00 91.12 231 GLY A O 1
ATOM 1733 N N . GLU A 1 232 ? 4.737 -3.104 15.580 1.00 90.81 232 GLU A N 1
ATOM 1734 C CA . GLU A 1 232 ? 5.224 -4.059 14.587 1.00 90.81 232 GLU A CA 1
ATOM 1735 C C . GLU A 1 232 ? 4.091 -4.914 14.019 1.00 90.81 232 GLU A C 1
ATOM 1737 O O . GLU A 1 232 ? 3.241 -5.443 14.738 1.00 90.81 232 GLU A O 1
ATOM 1742 N N . ILE A 1 233 ? 4.137 -5.090 12.706 1.00 90.38 233 ILE A N 1
ATOM 1743 C CA . ILE A 1 233 ? 3.195 -5.867 11.917 1.00 90.38 233 ILE A CA 1
ATOM 1744 C C . ILE A 1 233 ? 3.971 -7.067 11.371 1.00 90.38 233 ILE A C 1
ATOM 1746 O O . ILE A 1 233 ? 5.069 -6.925 10.823 1.00 90.38 233 ILE A O 1
ATOM 1750 N N . GLU A 1 234 ? 3.438 -8.267 11.564 1.00 89.00 234 GLU A N 1
ATOM 1751 C CA . GLU A 1 234 ? 4.091 -9.495 11.112 1.00 89.00 234 GLU A CA 1
ATOM 1752 C C . GLU A 1 234 ? 3.866 -9.714 9.625 1.00 89.00 234 GLU A C 1
ATOM 1754 O O . GLU A 1 234 ? 4.812 -9.993 8.910 1.00 89.00 234 GLU A O 1
ATOM 1759 N N . ASN A 1 235 ? 2.653 -9.528 9.124 1.00 90.50 235 ASN A N 1
ATOM 1760 C CA . ASN A 1 235 ? 2.369 -9.603 7.697 1.00 90.50 235 ASN A CA 1
ATOM 1761 C C . ASN A 1 235 ? 1.094 -8.834 7.360 1.00 90.50 235 ASN A C 1
ATOM 1763 O O . ASN A 1 235 ? 0.414 -8.287 8.228 1.00 90.50 235 ASN A O 1
ATOM 1767 N N . GLY A 1 236 ? 0.781 -8.739 6.077 1.00 92.31 236 GLY A N 1
ATOM 1768 C CA . GLY A 1 236 ? -0.436 -8.075 5.654 1.00 92.31 236 GLY A CA 1
ATOM 1769 C C . GLY A 1 236 ? -0.461 -7.752 4.178 1.00 92.31 236 GLY A C 1
ATOM 1770 O O . GLY A 1 236 ? 0.362 -8.234 3.393 1.00 92.31 236 GLY A O 1
ATOM 1771 N N . ALA A 1 237 ? -1.430 -6.924 3.816 1.00 92.44 237 ALA A N 1
ATOM 1772 C CA . ALA A 1 237 ? -1.605 -6.418 2.473 1.00 92.44 237 ALA A CA 1
ATOM 1773 C C . ALA A 1 237 ? -1.899 -4.919 2.499 1.00 92.44 237 ALA A C 1
ATOM 1775 O O . ALA A 1 237 ? -2.634 -4.422 3.354 1.00 92.44 237 ALA A O 1
ATOM 1776 N N . ILE A 1 238 ? -1.346 -4.211 1.522 1.00 90.00 238 ILE A N 1
ATOM 1777 C CA . ILE A 1 238 ? -1.667 -2.819 1.241 1.00 90.00 238 ILE A CA 1
ATOM 1778 C C . ILE A 1 238 ? -2.075 -2.690 -0.222 1.00 90.00 238 ILE A C 1
ATOM 1780 O O . ILE A 1 238 ? -1.445 -3.259 -1.115 1.00 90.00 238 ILE A O 1
ATOM 1784 N N . ALA A 1 239 ? -3.155 -1.962 -0.465 1.00 86.94 239 ALA A N 1
ATOM 1785 C CA . ALA A 1 239 ? -3.625 -1.606 -1.785 1.00 86.94 239 ALA A CA 1
ATOM 1786 C C . ALA A 1 239 ? -3.618 -0.084 -1.933 1.00 86.94 239 ALA A C 1
ATOM 1788 O O . ALA A 1 239 ? -4.193 0.643 -1.123 1.00 86.94 239 ALA A O 1
ATOM 1789 N N . PHE A 1 240 ? -2.974 0.369 -2.999 1.00 81.62 240 PHE A N 1
ATOM 1790 C CA . PHE A 1 240 ? -3.037 1.737 -3.499 1.00 81.62 240 PHE A CA 1
ATOM 1791 C C . PHE A 1 240 ? -3.830 1.724 -4.810 1.00 81.62 240 PHE A C 1
ATOM 1793 O O . PHE A 1 240 ? -4.089 0.658 -5.372 1.00 81.62 240 PHE A O 1
ATOM 1800 N N . VAL A 1 241 ? -4.217 2.883 -5.346 1.00 75.00 241 VAL A N 1
ATOM 1801 C CA . VAL A 1 241 ? -4.869 2.925 -6.671 1.00 75.00 241 VAL A CA 1
ATOM 1802 C C . VAL A 1 241 ? -4.006 2.189 -7.711 1.00 75.00 241 VAL A C 1
ATOM 1804 O O . VAL A 1 241 ? -2.876 2.589 -7.972 1.00 75.00 241 VAL A O 1
ATOM 1807 N N . GLY A 1 242 ? -4.535 1.101 -8.286 1.00 72.56 242 GLY A N 1
ATOM 1808 C CA . GLY A 1 242 ? -3.861 0.283 -9.310 1.00 72.56 242 GLY A CA 1
ATOM 1809 C C . GLY A 1 242 ? -2.828 -0.731 -8.795 1.00 72.56 242 GLY A C 1
ATOM 1810 O O . GLY A 1 242 ? -2.361 -1.567 -9.568 1.00 72.56 242 GLY A O 1
ATOM 1811 N N . SER A 1 243 ? -2.513 -0.714 -7.496 1.00 82.62 243 SER A N 1
ATOM 1812 C CA . SER A 1 243 ? -1.453 -1.535 -6.898 1.00 82.62 243 SER A CA 1
ATOM 1813 C C . SER A 1 243 ? -1.955 -2.339 -5.705 1.00 82.62 243 SER A C 1
ATOM 1815 O O . SER A 1 243 ? -2.729 -1.840 -4.890 1.00 82.62 243 SER A O 1
ATOM 1817 N N . ARG A 1 244 ? -1.472 -3.571 -5.550 1.00 89.81 244 ARG A N 1
ATOM 1818 C CA . ARG A 1 244 ? -1.709 -4.378 -4.348 1.00 89.81 244 ARG A CA 1
ATOM 1819 C C . ARG A 1 244 ? -0.465 -5.189 -4.043 1.00 89.81 244 ARG A C 1
ATOM 1821 O O . ARG A 1 244 ? -0.047 -6.001 -4.864 1.00 89.81 244 ARG A O 1
ATOM 1828 N N . CYS A 1 245 ? 0.066 -5.003 -2.842 1.00 91.25 245 CYS A N 1
ATOM 1829 C CA . CYS A 1 245 ? 1.249 -5.697 -2.361 1.00 91.25 245 CYS A CA 1
ATOM 1830 C C . CYS A 1 245 ? 0.958 -6.406 -1.044 1.00 91.25 245 CYS A C 1
ATOM 1832 O O . CYS A 1 245 ? 0.243 -5.886 -0.188 1.00 91.25 245 CYS A O 1
ATOM 1834 N N . THR A 1 246 ? 1.544 -7.583 -0.872 1.00 94.12 246 THR A N 1
ATOM 1835 C CA . THR A 1 246 ? 1.650 -8.272 0.410 1.00 94.12 246 THR A CA 1
ATOM 1836 C C . THR A 1 246 ? 3.041 -8.070 0.991 1.00 94.12 246 THR A C 1
ATOM 1838 O O . THR A 1 246 ? 4.021 -7.927 0.256 1.00 94.12 246 THR A O 1
ATOM 1841 N N . PHE A 1 247 ? 3.137 -8.082 2.313 1.00 94.25 247 PHE A N 1
ATOM 1842 C CA . PHE A 1 247 ? 4.394 -7.911 3.034 1.00 94.25 247 PHE A CA 1
ATOM 1843 C C . PHE A 1 247 ? 4.526 -8.946 4.153 1.00 94.25 247 PHE A C 1
ATOM 1845 O O . PHE A 1 247 ? 3.524 -9.425 4.686 1.00 94.25 247 PHE A O 1
ATOM 1852 N N . SER A 1 248 ? 5.766 -9.306 4.491 1.00 92.56 248 SER A N 1
ATOM 1853 C CA . SER A 1 248 ? 6.112 -10.256 5.569 1.00 92.56 248 SER A CA 1
ATOM 1854 C C . SER A 1 248 ? 6.717 -9.594 6.797 1.00 92.56 248 SER A C 1
ATOM 1856 O O . SER A 1 248 ? 7.204 -10.284 7.691 1.00 92.56 248 SER A O 1
ATOM 1858 N N . HIS A 1 249 ? 6.798 -8.270 6.792 1.00 92.94 249 HIS A N 1
ATOM 1859 C CA . HIS A 1 249 ? 7.094 -7.472 7.964 1.00 92.94 249 HIS A CA 1
ATOM 1860 C C . HIS A 1 249 ? 6.684 -6.030 7.687 1.00 92.94 249 HIS A C 1
ATOM 1862 O O . HIS A 1 249 ? 6.817 -5.544 6.561 1.00 92.94 249 HIS A O 1
ATOM 1868 N N . GLY A 1 250 ? 6.191 -5.347 8.712 1.00 92.62 250 GLY A N 1
ATOM 1869 C CA . GLY A 1 250 ? 5.944 -3.922 8.656 1.00 92.62 250 GLY A CA 1
ATOM 1870 C C . GLY A 1 250 ? 6.101 -3.249 10.011 1.00 92.62 250 GLY A C 1
ATOM 1871 O O . GLY A 1 250 ? 6.048 -3.885 11.062 1.00 92.62 250 GLY A O 1
ATOM 1872 N N . GLU A 1 251 ? 6.271 -1.938 9.989 1.00 93.25 251 GLU A N 1
ATOM 1873 C CA . GLU A 1 251 ? 6.265 -1.091 11.175 1.00 93.25 251 GLU A CA 1
ATOM 1874 C C . GLU A 1 251 ? 5.475 0.177 10.860 1.00 93.25 251 GLU A C 1
ATOM 1876 O O . GLU A 1 251 ? 5.700 0.825 9.833 1.00 93.25 251 GLU A O 1
ATOM 1881 N N . LEU A 1 252 ? 4.549 0.523 11.751 1.00 93.19 252 LEU A N 1
ATOM 1882 C CA . LEU A 1 252 ? 3.759 1.745 11.671 1.00 93.19 252 LEU A CA 1
ATOM 1883 C C . LEU A 1 252 ? 4.085 2.627 12.875 1.00 93.19 252 LEU A C 1
ATOM 1885 O O . LEU A 1 252 ? 4.011 2.165 14.018 1.00 93.19 252 LEU A O 1
ATOM 1889 N N . ARG A 1 253 ? 4.461 3.883 12.612 1.00 95.12 253 ARG A N 1
ATOM 1890 C CA . ARG A 1 253 ? 4.824 4.865 13.640 1.00 95.12 253 ARG A CA 1
ATOM 1891 C C . ARG A 1 253 ? 3.973 6.118 13.564 1.00 95.12 253 ARG A C 1
ATOM 1893 O O . ARG A 1 253 ? 3.835 6.722 12.502 1.00 95.12 253 ARG A O 1
ATOM 1900 N N . GLU A 1 254 ? 3.497 6.529 14.726 1.00 95.25 254 GLU A N 1
ATOM 1901 C CA . GLU A 1 254 ? 2.532 7.601 14.935 1.00 95.25 254 GLU A CA 1
ATOM 1902 C C . GLU A 1 254 ? 1.313 7.449 14.022 1.00 95.25 254 GLU A C 1
ATOM 1904 O O . GLU A 1 254 ? 0.865 8.401 13.380 1.00 95.25 254 GLU A O 1
ATOM 1909 N N . GLY A 1 255 ? 0.801 6.220 13.930 1.00 95.31 255 GLY A N 1
ATOM 1910 C CA . GLY A 1 255 ? -0.341 5.912 13.085 1.00 95.31 255 GLY A CA 1
ATOM 1911 C C . GLY A 1 255 ? -1.621 6.526 13.644 1.00 95.31 255 GLY A C 1
ATOM 1912 O O . GLY A 1 255 ? -1.906 6.420 14.836 1.00 95.31 255 GLY A O 1
ATOM 1913 N N . ALA A 1 256 ? -2.420 7.141 12.779 1.00 95.88 256 ALA A N 1
ATOM 1914 C CA . ALA A 1 256 ? -3.754 7.644 13.068 1.00 95.88 256 ALA A CA 1
ATOM 1915 C C . ALA A 1 256 ? -4.722 7.154 11.994 1.00 95.88 256 ALA A C 1
ATOM 1917 O O . ALA A 1 256 ? -4.437 7.256 10.801 1.00 95.88 256 ALA A O 1
ATOM 1918 N N . PHE A 1 257 ? -5.863 6.621 12.411 1.00 93.88 257 PHE A N 1
ATOM 1919 C CA . PHE A 1 257 ? -6.869 6.074 11.513 1.00 93.88 257 PHE A CA 1
ATOM 1920 C C . PHE A 1 257 ? -8.230 6.708 11.759 1.00 93.88 257 PHE A C 1
ATOM 1922 O O . PHE A 1 257 ? -8.575 7.100 12.875 1.00 93.88 257 PHE A O 1
ATOM 1929 N N . GLN A 1 258 ? -9.028 6.737 10.702 1.00 93.62 258 GLN A N 1
ATOM 1930 C CA . GLN A 1 258 ? -10.450 7.021 10.764 1.00 93.62 258 GLN A CA 1
ATOM 1931 C C . GLN A 1 258 ? -11.163 5.997 9.892 1.00 93.62 258 GLN A C 1
ATOM 1933 O O . GLN A 1 258 ? -10.818 5.830 8.726 1.00 93.62 258 GLN A O 1
ATOM 1938 N N . VAL A 1 259 ? -12.132 5.289 10.465 1.00 91.44 259 VAL A N 1
ATOM 1939 C CA . VAL A 1 259 ? -12.940 4.295 9.755 1.00 91.44 259 VAL A CA 1
ATOM 1940 C C . VAL A 1 259 ? -14.395 4.492 10.127 1.00 91.44 259 VAL A C 1
ATOM 1942 O O . VAL A 1 259 ? -14.718 4.609 11.307 1.00 91.44 259 VAL A O 1
ATOM 1945 N N . GLY A 1 260 ? -15.293 4.490 9.151 1.00 89.94 260 GLY A N 1
ATOM 1946 C CA . GLY A 1 260 ? -16.715 4.584 9.441 1.00 89.94 260 GLY A CA 1
ATOM 1947 C C . GLY A 1 260 ? -17.608 4.252 8.263 1.00 89.94 260 GLY A C 1
ATOM 1948 O O . GLY A 1 260 ? -17.170 4.173 7.121 1.00 89.94 260 GLY A O 1
ATOM 1949 N N . SER A 1 261 ? -18.884 4.075 8.571 1.00 87.25 261 SER A N 1
ATOM 1950 C CA . SER A 1 261 ? -19.974 4.021 7.606 1.00 87.25 261 SER A CA 1
ATOM 1951 C C . SER A 1 261 ? -21.024 5.054 8.034 1.00 87.25 261 SER A C 1
ATOM 1953 O O . SER A 1 261 ? -21.991 4.717 8.723 1.00 87.25 261 SER A O 1
ATOM 1955 N N . PRO A 1 262 ? -20.814 6.348 7.715 1.00 72.31 262 PRO A N 1
ATOM 1956 C CA . PRO A 1 262 ? -21.644 7.435 8.241 1.00 72.31 262 PRO A CA 1
ATOM 1957 C C . PRO A 1 262 ? -23.099 7.360 7.759 1.00 72.31 262 PRO A C 1
ATOM 1959 O O . PRO A 1 262 ? -24.004 7.810 8.457 1.00 72.31 262 PRO A O 1
ATOM 1962 N N . THR A 1 263 ? -23.337 6.763 6.590 1.00 77.50 263 THR A N 1
ATOM 1963 C CA . THR A 1 263 ? -24.671 6.557 6.004 1.00 77.50 263 THR A CA 1
ATOM 1964 C C . THR A 1 263 ? -25.154 5.103 6.095 1.00 77.50 263 THR A C 1
ATOM 1966 O O . THR A 1 263 ? -26.210 4.782 5.553 1.00 77.50 263 THR A O 1
ATOM 1969 N N . GLY A 1 264 ? -24.407 4.222 6.777 1.00 69.56 264 GLY A N 1
ATOM 1970 C CA . GLY A 1 264 ? -24.695 2.784 6.886 1.00 69.56 264 GLY A CA 1
ATOM 1971 C C . GLY A 1 264 ? -24.543 2.000 5.574 1.00 69.56 264 GLY A C 1
ATOM 1972 O O . GLY A 1 264 ? -25.115 0.923 5.423 1.00 69.56 264 GLY A O 1
ATOM 1973 N N . GLY A 1 265 ? -23.793 2.561 4.618 1.00 76.94 265 GLY A N 1
ATOM 1974 C CA . GLY A 1 265 ? -23.397 1.933 3.359 1.00 76.94 265 GLY A CA 1
ATOM 1975 C C . GLY A 1 265 ? -21.915 1.548 3.348 1.00 76.94 265 GLY A C 1
ATOM 1976 O O . GLY A 1 265 ? -21.429 0.837 4.230 1.00 76.94 265 GLY A O 1
ATOM 1977 N N . THR A 1 266 ? -21.191 2.015 2.332 1.00 81.19 266 THR A N 1
ATOM 1978 C CA . THR A 1 266 ? -19.774 1.705 2.107 1.00 81.19 266 THR A CA 1
ATOM 1979 C C . THR A 1 266 ? -18.899 2.154 3.277 1.00 81.19 266 THR A C 1
ATOM 1981 O O . THR A 1 266 ? -19.050 3.262 3.786 1.00 81.19 266 THR A O 1
ATOM 1984 N N . ILE A 1 267 ? -17.970 1.292 3.695 1.00 83.81 267 ILE A N 1
ATOM 1985 C CA . ILE A 1 267 ? -16.980 1.634 4.718 1.00 83.81 267 ILE A CA 1
ATOM 1986 C C . ILE A 1 267 ? -15.940 2.558 4.089 1.00 83.81 267 ILE A C 1
ATOM 1988 O O . ILE A 1 267 ? -15.242 2.169 3.153 1.00 83.81 267 ILE A O 1
ATOM 1992 N N . GLU A 1 268 ? -15.815 3.756 4.642 1.00 89.00 268 GLU A N 1
ATOM 1993 C CA . GLU A 1 268 ? -14.740 4.689 4.338 1.00 89.00 268 GLU A CA 1
ATOM 1994 C C . GLU A 1 268 ? -13.626 4.517 5.370 1.00 89.00 268 GLU A C 1
ATOM 1996 O O . GLU A 1 268 ? -13.886 4.373 6.568 1.00 89.00 268 GLU A O 1
ATOM 2001 N N . ALA A 1 269 ? -12.378 4.512 4.905 1.00 90.12 269 ALA A N 1
ATOM 2002 C CA . ALA A 1 269 ? -11.208 4.376 5.759 1.00 90.12 269 ALA A CA 1
ATOM 2003 C C . ALA A 1 269 ? -10.088 5.309 5.296 1.00 90.12 269 ALA A C 1
ATOM 2005 O O . ALA A 1 269 ? -9.786 5.385 4.108 1.00 90.12 269 ALA A O 1
ATOM 2006 N N . SER A 1 270 ? -9.440 5.981 6.237 1.00 92.81 270 SER A N 1
ATOM 2007 C CA . SER A 1 270 ? -8.200 6.720 6.013 1.00 92.81 270 SER A CA 1
ATOM 2008 C C . SER A 1 270 ? -7.176 6.349 7.075 1.00 92.81 270 SER A C 1
ATOM 2010 O O . SER A 1 270 ? -7.536 6.124 8.233 1.00 92.81 270 SER A O 1
ATOM 2012 N N . LEU A 1 271 ? -5.903 6.328 6.689 1.00 94.44 271 LEU A N 1
ATOM 2013 C CA . LEU A 1 271 ? -4.777 6.058 7.580 1.00 94.44 271 LEU A CA 1
ATOM 2014 C C . LEU A 1 271 ? -3.686 7.096 7.328 1.00 94.44 271 LEU A C 1
ATOM 2016 O O . LEU A 1 271 ? -3.360 7.381 6.183 1.00 94.44 271 LEU A O 1
ATOM 2020 N N . SER A 1 272 ? -3.088 7.637 8.375 1.00 95.81 272 SER A N 1
ATOM 2021 C CA . SER A 1 272 ? -1.880 8.455 8.289 1.00 95.81 272 SER A CA 1
ATOM 2022 C C . SER A 1 272 ? -0.845 7.972 9.285 1.00 95.81 272 SER A C 1
ATOM 2024 O O . SER A 1 272 ? -1.220 7.405 10.303 1.00 95.81 272 SER A O 1
ATOM 2026 N N . ALA A 1 273 ? 0.434 8.198 9.015 1.00 96.69 273 ALA A N 1
ATOM 2027 C CA . ALA A 1 273 ? 1.521 7.842 9.918 1.00 96.69 273 ALA A CA 1
ATOM 2028 C C . ALA A 1 273 ? 2.738 8.735 9.673 1.00 96.69 273 ALA A C 1
ATOM 2030 O O . ALA A 1 273 ? 2.973 9.167 8.545 1.00 96.69 273 ALA A O 1
ATOM 2031 N N . ALA A 1 274 ? 3.547 8.969 10.705 1.00 97.25 274 ALA A N 1
ATOM 2032 C CA . ALA A 1 274 ? 4.845 9.618 10.531 1.00 97.25 274 ALA A CA 1
ATOM 2033 C C . ALA A 1 274 ? 5.782 8.747 9.680 1.00 97.25 274 ALA A C 1
ATOM 2035 O O . ALA A 1 274 ? 6.518 9.260 8.837 1.00 97.25 274 ALA A O 1
ATOM 2036 N N . ALA A 1 275 ? 5.721 7.424 9.862 1.00 96.19 275 ALA A N 1
ATOM 2037 C CA . ALA A 1 275 ? 6.416 6.471 9.009 1.00 96.19 275 ALA A CA 1
ATOM 2038 C C . ALA A 1 275 ? 5.639 5.156 8.863 1.00 96.19 275 ALA A C 1
ATOM 2040 O O . ALA A 1 275 ? 5.124 4.610 9.842 1.00 96.19 275 ALA A O 1
ATOM 2041 N N . LEU A 1 276 ? 5.619 4.641 7.637 1.00 95.38 276 LEU A N 1
ATOM 2042 C CA . LEU A 1 276 ? 5.209 3.287 7.288 1.00 95.38 276 LEU A CA 1
ATOM 2043 C C . LEU A 1 276 ? 6.393 2.588 6.620 1.00 95.38 276 LEU A C 1
ATOM 2045 O O . LEU A 1 276 ? 6.871 3.040 5.582 1.00 95.38 276 LEU A O 1
ATOM 2049 N N . THR A 1 277 ? 6.838 1.483 7.199 1.00 95.50 277 THR A N 1
ATOM 2050 C CA . THR A 1 277 ? 7.984 0.697 6.730 1.00 95.50 277 THR A CA 1
ATOM 2051 C C . THR A 1 277 ? 7.498 -0.707 6.416 1.00 95.50 277 THR A C 1
ATOM 2053 O O . THR A 1 277 ? 6.863 -1.309 7.274 1.00 95.50 277 THR A O 1
ATOM 2056 N N . LEU A 1 278 ? 7.773 -1.230 5.220 1.00 95.44 278 LEU A N 1
ATOM 2057 C CA . LEU A 1 278 ? 7.288 -2.532 4.758 1.00 95.44 278 LEU A CA 1
ATOM 2058 C C . LEU A 1 278 ? 8.395 -3.341 4.067 1.00 95.44 278 LEU A C 1
ATOM 2060 O O . LEU A 1 278 ? 9.112 -2.821 3.207 1.00 95.44 278 LEU A O 1
ATOM 2064 N N . ASP A 1 279 ? 8.459 -4.633 4.384 1.00 96.00 279 ASP A N 1
ATOM 2065 C CA . ASP A 1 279 ? 9.232 -5.638 3.648 1.00 96.00 279 ASP A CA 1
ATOM 2066 C C . ASP A 1 279 ? 8.273 -6.427 2.749 1.00 96.00 279 ASP A C 1
ATOM 2068 O O . ASP A 1 279 ? 7.559 -7.336 3.192 1.00 96.00 279 ASP A O 1
ATOM 2072 N N . LEU A 1 280 ? 8.207 -6.025 1.481 1.00 94.75 280 LEU A N 1
ATOM 2073 C CA . LEU A 1 280 ? 7.270 -6.553 0.497 1.00 94.75 280 LEU A CA 1
ATOM 2074 C C . LEU A 1 280 ? 7.712 -7.939 0.007 1.00 94.75 280 LEU A C 1
ATOM 2076 O O . LEU A 1 280 ? 8.891 -8.186 -0.258 1.00 94.75 280 LEU A O 1
ATOM 2080 N N . THR A 1 281 ? 6.740 -8.835 -0.157 1.00 93.69 281 THR A N 1
ATOM 2081 C CA . THR A 1 281 ? 6.974 -10.226 -0.573 1.00 93.69 281 THR A CA 1
ATOM 2082 C C . THR A 1 281 ? 6.416 -10.575 -1.935 1.00 93.69 281 THR A C 1
ATOM 2084 O O . THR A 1 281 ? 7.012 -11.397 -2.628 1.00 93.69 281 THR A O 1
ATOM 2087 N N . ALA A 1 282 ? 5.271 -10.001 -2.293 1.00 92.81 282 ALA A N 1
ATOM 2088 C CA . ALA A 1 282 ? 4.591 -10.252 -3.553 1.00 92.81 282 ALA A CA 1
ATOM 2089 C C . ALA A 1 282 ? 3.653 -9.086 -3.884 1.00 92.81 282 ALA A C 1
ATOM 2091 O O . ALA A 1 282 ? 3.169 -8.402 -2.980 1.00 92.81 282 ALA A O 1
ATOM 2092 N N . GLY A 1 283 ? 3.341 -8.889 -5.159 1.00 90.00 283 GLY A N 1
ATOM 2093 C CA . GLY A 1 283 ? 2.296 -7.963 -5.582 1.00 90.00 283 GLY A CA 1
ATOM 2094 C C . GLY A 1 283 ? 2.613 -7.251 -6.879 1.00 90.00 283 GLY A C 1
ATOM 2095 O O . GLY A 1 283 ? 3.612 -7.534 -7.528 1.00 90.00 283 GLY A O 1
ATOM 2096 N N . GLU A 1 284 ? 1.766 -6.295 -7.228 1.00 88.81 284 GLU A N 1
ATOM 2097 C CA . GLU A 1 284 ? 1.997 -5.391 -8.349 1.00 88.81 284 GLU A CA 1
ATOM 2098 C C . GLU A 1 284 ? 2.047 -3.964 -7.813 1.00 88.81 284 GLU A C 1
ATOM 2100 O O . GLU A 1 284 ? 1.118 -3.526 -7.121 1.00 88.81 284 GLU A O 1
ATOM 2105 N N . LEU A 1 285 ? 3.120 -3.246 -8.147 1.00 85.25 285 LEU A N 1
ATOM 2106 C CA . LEU A 1 285 ? 3.255 -1.825 -7.864 1.00 85.25 285 LEU A CA 1
ATOM 2107 C C . LEU A 1 285 ? 3.371 -1.046 -9.172 1.00 85.25 285 LEU A C 1
ATOM 2109 O O . LEU A 1 285 ? 4.320 -1.219 -9.942 1.00 85.25 285 LEU A O 1
ATOM 2113 N N . ASP A 1 286 ? 2.409 -0.160 -9.394 1.00 80.38 286 ASP A N 1
ATOM 2114 C CA . ASP A 1 286 ? 2.475 0.844 -10.443 1.00 80.38 286 ASP A CA 1
ATOM 2115 C C . ASP A 1 286 ? 3.350 1.994 -9.944 1.00 80.38 286 ASP A C 1
ATOM 2117 O O . ASP A 1 286 ? 2.984 2.735 -9.029 1.00 80.38 286 ASP A O 1
ATOM 2121 N N . VAL A 1 287 ? 4.531 2.140 -10.537 1.00 72.31 287 VAL A N 1
ATOM 2122 C CA . VAL A 1 287 ? 5.454 3.210 -10.181 1.00 72.31 287 VAL A CA 1
ATOM 2123 C C . VAL A 1 287 ? 5.114 4.433 -11.032 1.00 72.31 287 VAL A C 1
ATOM 2125 O O . VAL A 1 287 ? 5.019 4.336 -12.263 1.00 72.31 287 VAL A O 1
ATOM 2128 N N . PRO A 1 288 ? 4.941 5.606 -10.405 1.00 64.06 288 PRO A N 1
ATOM 2129 C CA . PRO A 1 288 ? 4.804 6.868 -11.114 1.00 64.06 288 PRO A CA 1
ATOM 2130 C C . PRO A 1 288 ? 5.851 7.038 -12.227 1.00 64.06 288 PRO A C 1
ATOM 2132 O O . PRO A 1 288 ? 7.041 6.826 -12.010 1.00 64.06 288 PRO A O 1
ATOM 2135 N N . GLY A 1 289 ? 5.405 7.381 -13.438 1.00 58.19 289 GLY A N 1
ATOM 2136 C CA . GLY A 1 289 ? 6.251 7.390 -14.642 1.00 58.19 289 GLY A CA 1
ATOM 2137 C C . GLY A 1 289 ? 6.011 6.213 -15.595 1.00 58.19 289 GLY A C 1
ATOM 2138 O O . GLY A 1 289 ? 6.526 6.229 -16.711 1.00 58.19 289 GLY A O 1
ATOM 2139 N N . GLY A 1 290 ? 5.187 5.230 -15.209 1.00 66.31 290 GLY A N 1
ATOM 2140 C CA . GLY A 1 290 ? 4.652 4.204 -16.113 1.00 66.31 290 GLY A CA 1
ATOM 2141 C C . GLY A 1 290 ? 5.185 2.769 -15.982 1.00 66.31 290 GLY A C 1
ATOM 2142 O O . GLY A 1 290 ? 4.506 1.880 -16.503 1.00 66.31 290 GLY A O 1
ATOM 2143 N N . PRO A 1 291 ? 6.329 2.471 -15.325 1.00 75.44 291 PRO A N 1
ATOM 2144 C CA . PRO A 1 291 ? 6.696 1.092 -15.042 1.00 75.44 291 PRO A CA 1
ATOM 2145 C C . PRO A 1 291 ? 5.724 0.458 -14.046 1.00 75.44 291 PRO A C 1
ATOM 2147 O O . PRO A 1 291 ? 5.502 0.979 -12.956 1.00 75.44 291 PRO A O 1
ATOM 2150 N N . ARG A 1 292 ? 5.202 -0.711 -14.398 1.00 84.94 292 ARG A N 1
ATOM 2151 C CA . ARG A 1 292 ? 4.579 -1.635 -13.454 1.00 84.94 292 ARG A CA 1
ATOM 2152 C C . ARG A 1 292 ? 5.594 -2.713 -13.104 1.00 84.94 292 ARG A C 1
ATOM 2154 O O . ARG A 1 292 ? 6.192 -3.291 -14.015 1.00 84.94 292 ARG A O 1
ATOM 2161 N N . VAL A 1 293 ? 5.787 -2.962 -11.814 1.00 86.81 293 VAL A N 1
ATOM 2162 C CA . VAL A 1 293 ? 6.742 -3.950 -11.295 1.00 86.81 293 VAL A CA 1
ATOM 2163 C C . VAL A 1 293 ? 5.989 -5.030 -10.530 1.00 86.81 293 VAL A C 1
ATOM 2165 O O . VAL A 1 293 ? 5.218 -4.713 -9.621 1.00 86.81 293 VAL A O 1
ATOM 2168 N N . ASP A 1 294 ? 6.247 -6.291 -10.873 1.00 91.56 294 ASP A N 1
ATOM 2169 C CA . ASP A 1 294 ? 5.773 -7.436 -10.099 1.00 91.56 294 ASP A CA 1
ATOM 2170 C C . ASP A 1 294 ? 6.733 -7.618 -8.924 1.00 91.56 294 ASP A C 1
ATOM 2172 O O . ASP A 1 294 ? 7.825 -8.161 -9.074 1.00 91.56 294 ASP A O 1
ATOM 2176 N N . VAL A 1 295 ? 6.358 -7.081 -7.768 1.00 91.12 295 VAL A N 1
ATOM 2177 C CA . VAL A 1 295 ? 7.198 -7.025 -6.573 1.00 91.12 295 VAL A CA 1
ATOM 2178 C C . VAL A 1 295 ? 7.426 -8.431 -6.028 1.00 91.12 295 VAL A C 1
ATOM 2180 O O . VAL A 1 295 ? 6.481 -9.200 -5.879 1.00 91.12 295 VAL A O 1
ATOM 2183 N N . GLU A 1 296 ? 8.666 -8.747 -5.666 1.00 92.62 296 GLU A N 1
ATOM 2184 C CA . GLU A 1 296 ? 9.050 -9.963 -4.953 1.00 92.62 296 GLU A CA 1
ATOM 2185 C C . GLU A 1 296 ? 10.057 -9.671 -3.832 1.00 92.62 296 GLU A C 1
ATOM 2187 O O . GLU A 1 296 ? 10.720 -8.632 -3.808 1.00 92.62 296 GLU A O 1
ATOM 2192 N N . ALA A 1 297 ? 10.192 -10.596 -2.884 1.00 91.88 297 ALA A N 1
ATOM 2193 C CA . ALA A 1 297 ? 11.217 -10.494 -1.850 1.00 91.88 297 ALA A CA 1
ATOM 2194 C C . ALA A 1 297 ? 12.640 -10.605 -2.450 1.00 91.88 297 ALA A C 1
ATOM 2196 O O . ALA A 1 297 ? 12.860 -11.461 -3.310 1.00 91.88 297 ALA A O 1
ATOM 2197 N N . PRO A 1 298 ? 13.634 -9.836 -1.958 1.00 93.94 298 PRO A N 1
ATOM 2198 C CA . PRO A 1 298 ? 13.581 -8.939 -0.800 1.00 93.94 298 PRO A CA 1
ATOM 2199 C C . PRO A 1 298 ? 13.309 -7.475 -1.194 1.00 93.94 298 PRO A C 1
ATOM 2201 O O . PRO A 1 298 ? 14.246 -6.709 -1.385 1.00 93.94 298 PRO A O 1
ATOM 2204 N N . SER A 1 299 ? 12.045 -7.059 -1.283 1.00 95.50 299 SER A N 1
ATOM 2205 C CA . SER A 1 299 ? 11.692 -5.670 -1.600 1.00 95.50 299 SER A CA 1
ATOM 2206 C C . SER A 1 299 ? 11.427 -4.854 -0.342 1.00 95.50 299 SER A C 1
ATOM 2208 O O . SER A 1 299 ? 10.741 -5.317 0.566 1.00 95.50 299 SER A O 1
ATOM 2210 N N . HIS A 1 300 ? 11.916 -3.618 -0.309 1.00 96.25 300 HIS A N 1
ATOM 2211 C CA . HIS A 1 300 ? 11.734 -2.699 0.806 1.00 96.25 300 HIS A CA 1
ATOM 2212 C C . HIS A 1 300 ? 11.036 -1.412 0.363 1.00 96.25 300 HIS A C 1
ATOM 2214 O O . HIS A 1 300 ? 11.379 -0.819 -0.662 1.00 96.25 300 HIS A O 1
ATOM 2220 N N . PHE A 1 301 ? 10.052 -0.975 1.144 1.00 94.56 301 PHE A N 1
ATOM 2221 C CA . PHE A 1 301 ? 9.245 0.202 0.860 1.00 94.56 301 PHE A CA 1
ATOM 2222 C C . PHE A 1 301 ? 9.007 1.005 2.137 1.00 94.56 301 PHE A C 1
ATOM 2224 O O . PHE A 1 301 ? 8.445 0.499 3.108 1.00 94.56 301 PHE A O 1
ATOM 2231 N N . VAL A 1 302 ? 9.429 2.266 2.131 1.00 96.25 302 VAL A N 1
ATOM 2232 C CA . VAL A 1 302 ? 9.311 3.184 3.264 1.00 96.25 302 VAL A CA 1
ATOM 2233 C C . VAL A 1 302 ? 8.613 4.452 2.810 1.00 96.25 302 VAL A C 1
ATOM 2235 O O . VAL A 1 302 ? 9.005 5.071 1.823 1.00 96.25 302 VAL A O 1
ATOM 2238 N N . VAL A 1 303 ? 7.601 4.873 3.563 1.00 95.75 303 VAL A N 1
ATOM 2239 C CA . VAL A 1 303 ? 6.904 6.140 3.351 1.00 95.75 303 VAL A CA 1
ATOM 2240 C C . VAL A 1 303 ? 6.950 6.962 4.627 1.00 95.75 303 VAL A C 1
ATOM 2242 O O . VAL A 1 303 ? 6.395 6.562 5.648 1.00 95.75 303 VAL A O 1
ATOM 2245 N N . ARG A 1 304 ? 7.595 8.127 4.563 1.00 97.50 304 ARG A N 1
ATOM 2246 C CA . ARG A 1 304 ? 7.515 9.166 5.598 1.00 97.50 304 ARG A CA 1
ATOM 2247 C C . ARG A 1 304 ? 6.322 10.074 5.335 1.00 97.50 304 ARG A C 1
ATOM 2249 O O . ARG A 1 304 ? 5.966 10.288 4.176 1.00 97.50 304 ARG A O 1
ATOM 2256 N N . ASP A 1 305 ? 5.731 10.618 6.393 1.00 97.00 305 ASP A N 1
ATOM 2257 C CA . ASP A 1 305 ? 4.546 11.485 6.319 1.00 97.00 305 ASP A CA 1
ATOM 2258 C C . ASP A 1 305 ? 3.397 10.836 5.528 1.00 97.00 305 ASP A C 1
ATOM 2260 O O . ASP A 1 305 ? 2.711 11.472 4.721 1.00 97.00 305 ASP A O 1
ATOM 2264 N N . PHE A 1 306 ? 3.218 9.531 5.738 1.00 95.44 306 PHE A N 1
ATOM 2265 C CA . PHE A 1 306 ? 2.250 8.711 5.034 1.00 95.44 306 PHE A CA 1
ATOM 2266 C C . PHE A 1 306 ? 0.827 9.208 5.282 1.00 95.44 306 PHE A C 1
ATOM 2268 O O . PHE A 1 306 ? 0.409 9.421 6.422 1.00 95.44 306 PHE A O 1
ATOM 2275 N N . ARG A 1 307 ? 0.054 9.344 4.205 1.00 94.94 307 ARG A N 1
ATOM 2276 C CA . ARG A 1 307 ? -1.391 9.582 4.248 1.00 94.94 307 ARG A CA 1
ATOM 2277 C C . ARG A 1 307 ? -2.067 8.757 3.171 1.00 94.94 307 ARG A C 1
ATOM 2279 O O . ARG A 1 307 ? -1.707 8.883 2.008 1.00 94.94 307 ARG A O 1
ATOM 2286 N N . LEU A 1 308 ? -3.069 7.979 3.548 1.00 92.38 308 LEU A N 1
ATOM 2287 C CA . LEU A 1 308 ? -3.958 7.223 2.679 1.00 92.38 308 LEU A CA 1
ATOM 2288 C C . LEU A 1 308 ? -5.376 7.764 2.822 1.00 92.38 308 LEU A C 1
ATOM 2290 O O . LEU A 1 308 ? -5.926 7.830 3.926 1.00 92.38 308 LEU A O 1
ATOM 2294 N N . ARG A 1 309 ? -5.963 8.135 1.690 1.00 90.81 309 ARG A N 1
ATOM 2295 C CA . ARG A 1 309 ? -7.330 8.640 1.583 1.00 90.81 309 ARG A CA 1
ATOM 2296 C C . ARG A 1 309 ? -8.319 7.502 1.293 1.00 90.81 309 ARG A C 1
ATOM 2298 O O . ARG A 1 309 ? -7.904 6.474 0.761 1.00 90.81 309 ARG A O 1
ATOM 2305 N N . PRO A 1 310 ? -9.626 7.698 1.555 1.00 87.44 310 PRO A N 1
ATOM 2306 C CA . PRO A 1 310 ? -10.660 6.691 1.281 1.00 87.44 310 PRO A CA 1
ATOM 2307 C C . PRO A 1 310 ? -10.772 6.239 -0.182 1.00 87.44 310 PRO A C 1
ATOM 2309 O O . PRO A 1 310 ? -11.280 5.156 -0.446 1.00 87.44 310 PRO A O 1
ATOM 2312 N N . ASP A 1 311 ? -10.294 7.048 -1.129 1.00 85.50 311 ASP A N 1
ATOM 2313 C CA . ASP A 1 311 ? -10.258 6.738 -2.564 1.00 85.50 311 ASP A CA 1
ATOM 2314 C C . ASP A 1 311 ? -9.024 5.915 -2.991 1.00 85.50 311 ASP A C 1
ATOM 2316 O O . ASP A 1 311 ? -8.846 5.641 -4.177 1.00 85.50 311 ASP A O 1
ATOM 2320 N N . GLY A 1 312 ? -8.159 5.528 -2.046 1.00 85.62 312 GLY A N 1
ATOM 2321 C CA . GLY A 1 312 ? -6.925 4.783 -2.302 1.00 85.62 312 GLY A CA 1
ATOM 2322 C C . GLY A 1 312 ? -5.737 5.639 -2.714 1.00 85.62 312 GLY A C 1
ATOM 2323 O O . GLY A 1 312 ? -4.635 5.105 -2.880 1.00 85.62 312 GLY A O 1
ATOM 2324 N N . GLN A 1 313 ? -5.917 6.953 -2.888 1.00 88.12 313 GLN A N 1
ATOM 2325 C CA . GLN A 1 313 ? -4.796 7.842 -3.159 1.00 88.12 313 GLN A CA 1
ATOM 2326 C C . GLN A 1 313 ? -3.946 7.982 -1.903 1.00 88.12 313 GLN A C 1
ATOM 2328 O O . GLN A 1 313 ? -4.458 8.236 -0.809 1.00 88.12 313 GLN A O 1
ATOM 2333 N N . TYR A 1 314 ? -2.632 7.865 -2.075 1.00 90.62 314 TYR A N 1
ATOM 2334 C CA . TYR A 1 314 ? -1.685 8.060 -0.991 1.00 90.62 314 TYR A CA 1
ATOM 2335 C C . TYR A 1 314 ? -0.747 9.237 -1.251 1.00 90.62 314 TYR A C 1
ATOM 2337 O O . TYR A 1 314 ? -0.642 9.762 -2.365 1.00 90.62 314 TYR A O 1
ATOM 2345 N N . SER A 1 315 ? -0.123 9.721 -0.185 1.00 93.56 315 SER A N 1
ATOM 2346 C CA . SER A 1 315 ? 0.866 10.796 -0.195 1.00 93.56 315 SER A CA 1
ATOM 2347 C C . SER A 1 315 ? 1.939 10.538 0.859 1.00 93.56 315 SER A C 1
ATOM 2349 O O . SER A 1 315 ? 1.695 9.804 1.818 1.00 93.56 315 SER A O 1
ATOM 2351 N N . GLY A 1 316 ? 3.112 11.136 0.668 1.00 95.38 316 GLY A N 1
ATOM 2352 C CA . GLY A 1 316 ? 4.261 11.015 1.564 1.00 95.38 316 GLY A CA 1
ATOM 2353 C C . GLY A 1 316 ? 5.586 11.088 0.808 1.00 95.38 316 GLY A C 1
ATOM 2354 O O . GLY A 1 316 ? 5.607 11.274 -0.407 1.00 95.38 316 GLY A O 1
ATOM 2355 N N . ILE A 1 317 ? 6.696 10.936 1.521 1.00 96.19 317 ILE A N 1
ATOM 2356 C CA . ILE A 1 317 ? 8.040 10.869 0.939 1.00 96.19 317 ILE A CA 1
ATOM 2357 C C . ILE A 1 317 ? 8.481 9.408 0.915 1.00 96.19 317 ILE A C 1
ATOM 2359 O O . ILE A 1 317 ? 8.592 8.781 1.968 1.00 96.19 317 ILE A O 1
ATOM 2363 N N . VAL A 1 318 ? 8.740 8.882 -0.278 1.00 94.38 318 VAL A N 1
ATOM 2364 C CA . VAL A 1 318 ? 9.003 7.464 -0.521 1.00 94.38 318 VAL A CA 1
ATOM 2365 C C . VAL A 1 318 ? 10.485 7.191 -0.735 1.00 94.38 318 VAL A C 1
ATOM 2367 O O . VAL A 1 318 ? 11.117 7.756 -1.632 1.00 94.38 318 VAL A O 1
ATOM 2370 N N . ASP A 1 319 ? 10.995 6.239 0.039 1.00 95.31 319 ASP A N 1
ATOM 2371 C CA . ASP A 1 319 ? 12.222 5.509 -0.254 1.00 95.31 319 ASP A CA 1
ATOM 2372 C C . ASP A 1 319 ? 11.833 4.066 -0.583 1.00 95.31 319 ASP A C 1
ATOM 2374 O O . ASP A 1 319 ? 11.067 3.439 0.149 1.00 95.31 319 ASP A O 1
ATOM 2378 N N . ALA A 1 320 ? 12.329 3.528 -1.692 1.00 93.69 320 ALA A N 1
ATOM 2379 C CA . ALA A 1 320 ? 12.009 2.161 -2.077 1.00 93.69 320 ALA A CA 1
ATOM 2380 C C . ALA A 1 320 ? 13.180 1.496 -2.787 1.00 93.69 320 ALA A C 1
ATOM 2382 O O . ALA A 1 320 ? 13.867 2.109 -3.606 1.00 93.69 320 ALA A O 1
ATOM 2383 N N . GLU A 1 321 ? 13.355 0.218 -2.489 1.00 95.56 321 GLU A N 1
ATOM 2384 C CA . GLU A 1 321 ? 14.214 -0.701 -3.214 1.00 95.56 321 GLU A CA 1
ATOM 2385 C C . GLU A 1 321 ? 13.377 -1.934 -3.554 1.00 95.56 321 GLU A C 1
ATOM 2387 O O . GLU A 1 321 ? 13.099 -2.771 -2.700 1.00 95.56 321 GLU A O 1
ATOM 2392 N N . LEU A 1 322 ? 12.909 -2.000 -4.797 1.00 93.69 322 LEU A N 1
ATOM 2393 C CA . LEU A 1 322 ? 11.974 -3.015 -5.266 1.00 93.69 322 LEU A CA 1
ATOM 2394 C C . LEU A 1 322 ? 12.673 -3.964 -6.228 1.00 93.69 322 LEU A C 1
ATOM 2396 O O . LEU A 1 322 ? 13.414 -3.529 -7.109 1.00 93.69 322 LEU A O 1
ATOM 2400 N N . PHE A 1 323 ? 12.373 -5.246 -6.091 1.00 94.31 323 PHE A N 1
ATOM 2401 C CA . PHE A 1 323 ? 12.841 -6.320 -6.953 1.00 94.31 323 PHE A CA 1
ATOM 2402 C C . PHE A 1 323 ? 11.642 -7.044 -7.548 1.00 94.31 323 PHE A C 1
ATOM 2404 O O . PHE A 1 323 ? 10.604 -7.154 -6.898 1.00 94.31 323 PHE A O 1
ATOM 2411 N N . GLY A 1 324 ? 11.784 -7.527 -8.777 1.00 91.88 324 GLY A N 1
ATOM 2412 C CA . GLY A 1 324 ? 10.721 -8.240 -9.469 1.00 91.88 324 GLY A CA 1
ATOM 2413 C C . GLY A 1 324 ? 11.228 -9.081 -10.625 1.00 91.88 324 GLY A C 1
ATOM 2414 O O . GLY A 1 324 ? 12.065 -8.636 -11.405 1.00 91.88 324 GLY A O 1
ATOM 2415 N N . LYS A 1 325 ? 10.687 -10.286 -10.810 1.00 88.31 325 LYS A N 1
ATOM 2416 C CA . LYS A 1 325 ? 11.009 -11.120 -11.985 1.00 88.31 325 LYS A CA 1
ATOM 2417 C C . LYS A 1 325 ? 10.488 -10.552 -13.287 1.00 88.31 325 LYS A C 1
ATOM 2419 O O . LYS A 1 325 ? 11.056 -10.840 -14.338 1.00 88.31 325 LYS A O 1
ATOM 2424 N N . ALA A 1 326 ? 9.403 -9.796 -13.216 1.00 87.88 326 ALA A N 1
ATOM 2425 C CA . ALA A 1 326 ? 8.725 -9.246 -14.364 1.00 87.88 326 ALA A CA 1
ATOM 2426 C C . ALA A 1 326 ? 8.287 -7.809 -14.088 1.00 87.88 326 ALA A C 1
ATOM 2428 O O . ALA A 1 326 ? 8.130 -7.357 -12.954 1.00 87.88 326 ALA A O 1
ATOM 2429 N N . GLY A 1 327 ? 8.124 -7.077 -15.174 1.00 85.12 327 GLY A N 1
ATOM 2430 C CA . GLY A 1 327 ? 7.529 -5.762 -15.169 1.00 85.12 327 GLY A CA 1
ATOM 2431 C C . GLY A 1 327 ? 7.189 -5.355 -16.586 1.00 85.12 327 GLY A C 1
ATOM 2432 O O . GLY A 1 327 ? 7.465 -6.065 -17.556 1.00 85.12 327 GLY A O 1
ATOM 2433 N N . ARG A 1 328 ? 6.587 -4.186 -16.729 1.00 83.88 328 ARG A N 1
ATOM 2434 C CA . ARG A 1 328 ? 6.320 -3.622 -18.046 1.00 83.88 328 ARG A CA 1
ATOM 2435 C C . ARG A 1 328 ? 6.345 -2.114 -18.009 1.00 83.88 328 ARG A C 1
ATOM 2437 O O . ARG A 1 328 ? 5.929 -1.507 -17.029 1.00 83.88 328 ARG A O 1
ATOM 2444 N N . ILE A 1 329 ? 6.758 -1.522 -19.117 1.00 77.81 329 ILE A N 1
ATOM 2445 C CA . ILE A 1 329 ? 6.524 -0.111 -19.414 1.00 77.81 329 ILE A CA 1
ATOM 2446 C C . ILE A 1 329 ? 5.442 -0.087 -20.484 1.00 77.81 329 ILE A C 1
ATOM 2448 O O . ILE A 1 329 ? 5.639 -0.657 -21.557 1.00 77.81 329 ILE A O 1
ATOM 2452 N N . GLN A 1 330 ? 4.295 0.524 -20.188 1.00 71.69 330 GLN A N 1
ATOM 2453 C CA . GLN A 1 330 ? 3.181 0.619 -21.131 1.00 71.69 330 GLN A CA 1
ATOM 2454 C C . GLN A 1 330 ? 2.799 2.076 -21.387 1.00 71.69 330 GLN A C 1
ATOM 2456 O O . GLN A 1 330 ? 2.520 2.814 -20.443 1.00 71.69 330 GLN A O 1
ATOM 2461 N N . ARG A 1 331 ? 2.737 2.480 -22.662 1.00 62.78 331 ARG A N 1
ATOM 2462 C CA . ARG A 1 331 ? 2.246 3.806 -23.069 1.00 62.78 331 ARG A CA 1
ATOM 2463 C C . ARG A 1 331 ? 1.797 3.809 -24.529 1.00 62.78 331 ARG A C 1
ATOM 2465 O O . ARG A 1 331 ? 2.469 3.221 -25.366 1.00 62.78 331 ARG A O 1
ATOM 2472 N N . ASP A 1 332 ? 0.655 4.434 -24.820 1.00 63.69 332 ASP A N 1
ATOM 2473 C CA . ASP A 1 332 ? 0.100 4.589 -26.180 1.00 63.69 332 ASP A CA 1
ATOM 2474 C C . ASP A 1 332 ? 0.023 3.279 -27.002 1.00 63.69 332 ASP A C 1
ATOM 2476 O O . ASP A 1 332 ? 0.166 3.270 -28.220 1.00 63.69 332 ASP A O 1
ATOM 2480 N N . GLY A 1 333 ? -0.214 2.147 -26.325 1.00 61.00 333 GLY A N 1
ATOM 2481 C CA . GLY A 1 333 ? -0.302 0.813 -26.938 1.00 61.00 333 GLY A CA 1
ATOM 2482 C C . GLY A 1 333 ? 1.028 0.059 -27.059 1.00 61.00 333 GLY A C 1
ATOM 2483 O O . GLY A 1 333 ? 1.006 -1.148 -27.295 1.00 61.00 333 GLY A O 1
ATOM 2484 N N . VAL A 1 334 ? 2.168 0.715 -26.824 1.00 64.50 334 VAL A N 1
ATOM 2485 C CA . VAL A 1 334 ? 3.484 0.063 -26.763 1.00 64.50 334 VAL A CA 1
ATOM 2486 C C . VAL A 1 334 ? 3.681 -0.563 -25.399 1.00 64.50 334 VAL A C 1
ATOM 2488 O O . VAL A 1 334 ? 3.467 0.089 -24.376 1.00 64.50 334 VAL A O 1
ATOM 2491 N N . VAL A 1 335 ? 4.125 -1.818 -25.383 1.00 72.69 335 VAL A N 1
ATOM 2492 C CA . VAL A 1 335 ? 4.477 -2.541 -24.162 1.00 72.69 335 VAL A CA 1
ATOM 2493 C C . VAL A 1 335 ? 5.918 -3.015 -24.283 1.00 72.69 335 VAL A C 1
ATOM 2495 O O . VAL A 1 335 ? 6.233 -3.840 -25.136 1.00 72.69 335 VAL A O 1
ATOM 2498 N N . VAL A 1 336 ? 6.789 -2.509 -23.413 1.00 76.25 336 VAL A N 1
ATOM 2499 C CA . VAL A 1 336 ? 8.137 -3.053 -23.226 1.00 76.25 336 VAL A CA 1
ATOM 2500 C C . VAL A 1 336 ? 8.085 -3.991 -22.033 1.00 76.25 336 VAL A C 1
ATOM 2502 O O . VAL A 1 336 ? 7.865 -3.544 -20.907 1.00 76.25 336 VAL A O 1
ATOM 2505 N N . ALA A 1 337 ? 8.262 -5.287 -22.280 1.00 84.69 337 ALA A N 1
ATOM 2506 C CA . ALA A 1 337 ? 8.361 -6.276 -21.218 1.00 84.69 337 ALA A CA 1
ATOM 2507 C C . ALA A 1 337 ? 9.735 -6.173 -20.546 1.00 84.69 337 ALA A C 1
ATOM 2509 O O . ALA A 1 337 ? 10.776 -6.155 -21.212 1.00 84.69 337 ALA A O 1
ATOM 2510 N N . LEU A 1 338 ? 9.718 -6.113 -19.220 1.00 87.56 338 LEU A N 1
ATOM 2511 C CA . LEU A 1 338 ? 10.894 -6.107 -18.368 1.00 87.56 338 LEU A CA 1
ATOM 2512 C C . LEU A 1 338 ? 10.973 -7.431 -17.607 1.00 87.56 338 LEU A C 1
ATOM 2514 O O . LEU A 1 338 ? 9.958 -8.044 -17.280 1.00 87.56 338 LEU A O 1
ATOM 2518 N N . SER A 1 339 ? 12.191 -7.849 -17.306 1.00 90.12 339 SER A N 1
ATOM 2519 C CA . SER A 1 339 ? 12.513 -9.000 -16.467 1.00 90.12 339 SER A CA 1
ATOM 2520 C C . SER A 1 339 ? 13.690 -8.662 -15.560 1.00 90.12 339 SER A C 1
ATOM 2522 O O . SER A 1 339 ? 14.436 -7.738 -15.876 1.00 90.12 339 SER A O 1
ATOM 2524 N N . ASP A 1 340 ? 13.855 -9.368 -14.441 1.00 91.75 340 ASP A N 1
ATOM 2525 C CA . ASP A 1 340 ? 14.899 -9.079 -13.440 1.00 91.75 340 ASP A CA 1
ATOM 2526 C C . ASP A 1 340 ? 14.944 -7.580 -13.062 1.00 91.75 340 ASP A C 1
ATOM 2528 O O . ASP A 1 340 ? 15.984 -6.921 -13.120 1.00 91.75 340 ASP A O 1
ATOM 2532 N N . VAL A 1 341 ? 13.772 -7.021 -12.769 1.00 91.75 341 VAL A N 1
ATOM 2533 C CA . VAL A 1 341 ? 13.558 -5.614 -12.451 1.00 91.75 341 VAL A CA 1
ATOM 2534 C C . VAL A 1 341 ? 14.128 -5.294 -11.079 1.00 91.75 341 VAL A C 1
ATOM 2536 O O . VAL A 1 341 ? 13.853 -5.973 -10.093 1.00 91.75 341 VAL A O 1
ATOM 2539 N N . LYS A 1 342 ? 14.870 -4.196 -11.017 1.00 94.56 342 LYS A N 1
ATOM 2540 C CA . LYS A 1 342 ? 15.359 -3.582 -9.797 1.00 94.56 342 LYS A CA 1
ATOM 2541 C C . LYS A 1 342 ? 15.116 -2.085 -9.869 1.00 94.56 342 LYS A C 1
ATOM 2543 O O . LYS A 1 342 ? 15.697 -1.389 -10.700 1.00 94.56 342 LYS A O 1
ATOM 2548 N N . LEU A 1 343 ? 14.253 -1.592 -8.994 1.00 93.06 343 LEU A N 1
ATOM 2549 C CA . LEU A 1 343 ? 13.878 -0.191 -8.926 1.00 93.06 343 LEU A CA 1
ATOM 2550 C C . LEU A 1 343 ? 14.341 0.415 -7.611 1.00 93.06 343 LEU A C 1
ATOM 2552 O O . LEU A 1 343 ? 14.139 -0.164 -6.548 1.00 93.06 343 LEU A O 1
ATOM 2556 N N . ARG A 1 344 ? 14.951 1.594 -7.683 1.00 94.56 344 ARG A N 1
ATOM 2557 C CA . ARG A 1 344 ? 15.443 2.327 -6.521 1.00 94.56 344 ARG A CA 1
ATOM 2558 C C . ARG A 1 344 ? 14.987 3.771 -6.563 1.00 94.56 344 ARG A C 1
ATOM 2560 O O . ARG A 1 344 ? 15.088 4.432 -7.594 1.00 94.56 344 ARG A O 1
ATOM 2567 N N . THR A 1 345 ? 14.532 4.264 -5.424 1.00 93.00 345 THR A N 1
ATOM 2568 C CA . THR A 1 345 ? 14.174 5.664 -5.219 1.00 93.00 345 THR A CA 1
ATOM 2569 C C . THR A 1 345 ? 14.514 6.085 -3.799 1.00 93.00 345 THR A C 1
ATOM 2571 O O . THR A 1 345 ? 14.437 5.289 -2.860 1.00 93.00 345 THR A O 1
ATOM 2574 N N . THR A 1 346 ? 14.888 7.348 -3.639 1.00 94.75 346 THR A N 1
ATOM 2575 C CA . THR A 1 346 ? 15.137 7.960 -2.338 1.00 94.75 346 THR A CA 1
ATOM 2576 C C . THR A 1 346 ? 14.572 9.369 -2.356 1.00 94.75 346 THR A C 1
ATOM 2578 O O . THR A 1 346 ? 14.934 10.178 -3.207 1.00 94.75 346 THR A O 1
ATOM 2581 N N . GLY A 1 347 ? 13.683 9.667 -1.417 1.00 94.38 347 GLY A N 1
ATOM 2582 C CA . GLY A 1 347 ? 13.122 10.995 -1.231 1.00 94.38 347 GLY A CA 1
ATOM 2583 C C . GLY A 1 347 ? 12.077 11.403 -2.269 1.00 94.38 347 GLY A C 1
ATOM 2584 O O . GLY A 1 347 ? 11.815 12.596 -2.393 1.00 94.38 347 GLY A O 1
ATOM 2585 N N . VAL A 1 348 ? 11.471 10.466 -3.008 1.00 93.38 348 VAL A N 1
ATOM 2586 C CA . VAL A 1 348 ? 10.433 10.814 -3.992 1.00 93.38 348 VAL A CA 1
ATOM 2587 C C . VAL A 1 348 ? 9.183 11.296 -3.268 1.00 93.38 348 VAL A C 1
ATOM 2589 O O . VAL A 1 348 ? 8.573 10.565 -2.491 1.00 93.38 348 VAL A O 1
ATOM 2592 N N . ALA A 1 349 ? 8.790 12.537 -3.533 1.00 95.25 349 ALA A N 1
ATOM 2593 C CA . ALA A 1 349 ? 7.578 13.116 -2.984 1.00 95.25 349 ALA A CA 1
ATOM 2594 C C . ALA A 1 349 ? 6.371 12.613 -3.773 1.00 95.25 349 ALA A C 1
ATOM 2596 O O . ALA A 1 349 ? 6.316 12.768 -4.993 1.00 95.25 349 ALA A O 1
ATOM 2597 N N . ILE A 1 350 ? 5.394 12.043 -3.075 1.00 91.88 350 ILE A N 1
ATOM 2598 C CA . ILE A 1 350 ? 4.121 11.617 -3.644 1.00 91.88 350 ILE A CA 1
ATOM 2599 C C . ILE A 1 350 ? 3.009 12.499 -3.093 1.00 91.88 350 ILE A C 1
ATOM 2601 O O . ILE A 1 350 ? 2.813 12.588 -1.880 1.00 91.88 350 ILE A O 1
ATOM 2605 N N . ALA A 1 351 ? 2.264 13.132 -3.993 1.00 91.69 351 ALA A N 1
ATOM 2606 C CA . ALA A 1 351 ? 1.098 13.944 -3.682 1.00 91.69 351 ALA A CA 1
ATOM 2607 C C . ALA A 1 351 ? -0.097 13.445 -4.499 1.00 91.69 351 ALA A C 1
ATOM 2609 O O . ALA A 1 351 ? -0.091 13.504 -5.725 1.00 91.69 351 ALA A O 1
ATOM 2610 N N . ASN A 1 352 ? -1.130 12.941 -3.819 1.00 84.88 352 ASN A N 1
ATOM 2611 C CA . ASN A 1 352 ? -2.342 12.389 -4.442 1.00 84.88 352 ASN A CA 1
ATOM 2612 C C . ASN A 1 352 ? -2.046 11.345 -5.542 1.00 84.88 352 ASN A C 1
ATOM 2614 O O . ASN A 1 352 ? -2.634 11.383 -6.621 1.00 84.88 352 ASN A O 1
ATOM 2618 N N . GLY A 1 353 ? -1.102 10.434 -5.284 1.00 82.44 353 GLY A N 1
ATOM 2619 C CA . GLY A 1 353 ? -0.675 9.416 -6.252 1.00 82.44 353 GLY A CA 1
ATOM 2620 C C . GLY A 1 353 ? 0.212 9.920 -7.401 1.00 82.44 353 GLY A C 1
ATOM 2621 O O . GLY A 1 353 ? 0.485 9.151 -8.319 1.00 82.44 353 GLY A O 1
ATOM 2622 N N . ARG A 1 354 ? 0.676 11.178 -7.365 1.00 87.75 354 ARG A N 1
ATOM 2623 C CA . ARG A 1 354 ? 1.625 11.741 -8.340 1.00 87.75 354 ARG A CA 1
ATOM 2624 C C . ARG A 1 354 ? 3.007 11.899 -7.726 1.00 87.75 354 ARG A C 1
ATOM 2626 O O . ARG A 1 354 ? 3.114 12.448 -6.633 1.00 87.75 354 ARG A O 1
ATOM 2633 N N . ALA A 1 355 ? 4.053 11.446 -8.412 1.00 90.31 355 ALA A N 1
ATOM 2634 C CA . ALA A 1 355 ? 5.427 11.516 -7.924 1.00 90.31 355 ALA A CA 1
ATOM 2635 C C . ALA A 1 355 ? 6.227 12.676 -8.507 1.00 90.31 355 ALA A C 1
ATOM 2637 O O . ALA A 1 355 ? 6.131 12.999 -9.692 1.00 90.31 355 ALA A O 1
ATOM 2638 N N . THR A 1 356 ? 7.103 13.226 -7.672 1.00 93.38 356 THR A N 1
ATOM 2639 C CA . THR A 1 356 ? 8.179 14.135 -8.062 1.00 93.38 356 THR A CA 1
ATOM 2640 C C . THR A 1 356 ? 9.476 13.722 -7.368 1.00 93.38 356 THR A C 1
ATOM 2642 O O . THR A 1 356 ? 9.496 13.546 -6.149 1.00 93.38 356 THR A O 1
ATOM 2645 N N . GLY A 1 357 ? 10.555 13.563 -8.133 1.00 93.50 357 GLY A N 1
ATOM 2646 C CA . GLY A 1 357 ? 11.866 13.135 -7.636 1.00 93.50 357 GLY A CA 1
ATOM 2647 C C . GLY A 1 357 ? 12.531 12.095 -8.536 1.00 93.50 357 GLY A C 1
ATOM 2648 O O . GLY A 1 357 ? 12.061 11.830 -9.641 1.00 93.50 357 GLY A O 1
ATOM 2649 N N . ASP A 1 358 ? 13.630 11.511 -8.065 1.00 93.38 358 ASP A N 1
ATOM 2650 C CA . ASP A 1 358 ? 14.487 10.667 -8.897 1.00 93.38 358 ASP A CA 1
ATOM 2651 C C . ASP A 1 358 ? 14.223 9.169 -8.701 1.00 93.38 358 ASP A C 1
ATOM 2653 O O . ASP A 1 358 ? 14.123 8.668 -7.580 1.00 93.38 358 ASP A O 1
ATOM 2657 N N . VAL A 1 359 ? 14.178 8.436 -9.812 1.00 91.62 359 VAL A N 1
ATOM 2658 C CA . VAL A 1 359 ? 13.985 6.985 -9.865 1.00 91.62 359 VAL A CA 1
ATOM 2659 C C . VAL A 1 359 ? 15.068 6.350 -10.725 1.00 91.62 359 VAL A C 1
ATOM 2661 O O . VAL A 1 359 ? 15.376 6.805 -11.826 1.00 91.62 359 VAL A O 1
ATOM 2664 N N . GLN A 1 360 ? 15.637 5.258 -10.234 1.00 93.06 360 GLN A N 1
ATOM 2665 C CA . GLN A 1 360 ? 16.564 4.414 -10.973 1.00 93.06 360 GLN A CA 1
ATOM 2666 C C . GLN A 1 360 ? 15.901 3.071 -11.246 1.00 93.06 360 GLN A C 1
ATOM 2668 O O . GLN A 1 360 ? 15.307 2.477 -10.350 1.00 93.06 360 GLN A O 1
ATOM 2673 N N . LEU A 1 361 ? 16.015 2.591 -12.477 1.00 90.88 361 LEU A N 1
ATOM 2674 C CA . LEU A 1 361 ? 15.464 1.309 -12.898 1.00 90.88 361 LEU A CA 1
ATOM 2675 C C . LEU A 1 361 ? 16.536 0.546 -13.674 1.00 90.88 361 LEU A C 1
ATOM 2677 O O . LEU A 1 361 ? 17.050 1.025 -14.682 1.00 90.88 361 LEU A O 1
ATOM 2681 N N . GLU A 1 362 ? 16.852 -0.646 -13.191 1.00 93.69 362 GLU A N 1
ATOM 2682 C CA . GLU A 1 362 ? 17.699 -1.641 -13.838 1.00 93.69 362 GLU A CA 1
ATOM 2683 C C . GLU A 1 362 ? 16.820 -2.846 -14.180 1.00 93.69 362 GLU A C 1
ATOM 2685 O O . GLU A 1 362 ? 15.997 -3.270 -13.374 1.00 93.69 362 GLU A O 1
ATOM 2690 N N . SER A 1 363 ? 16.934 -3.382 -15.389 1.00 92.38 363 SER A N 1
ATOM 2691 C CA . SER A 1 363 ? 16.183 -4.571 -15.799 1.00 92.38 363 SER A CA 1
ATOM 2692 C C . SER A 1 363 ? 16.841 -5.250 -16.992 1.00 92.38 363 SER A C 1
ATOM 2694 O O . SER A 1 363 ? 17.727 -4.694 -17.644 1.00 92.38 363 SER A O 1
ATOM 2696 N N . LYS A 1 364 ? 16.384 -6.452 -17.320 1.00 89.81 364 LYS A N 1
ATOM 2697 C CA . LYS A 1 364 ? 16.528 -7.027 -18.651 1.00 89.81 364 LYS A CA 1
ATOM 2698 C C . LYS A 1 364 ? 15.279 -6.727 -19.464 1.00 89.81 364 LYS A C 1
ATOM 2700 O O . LYS A 1 364 ? 14.171 -7.025 -19.027 1.00 89.81 364 LYS A O 1
ATOM 2705 N N . TYR A 1 365 ? 15.445 -6.171 -20.653 1.00 84.62 365 TYR A N 1
ATOM 2706 C CA . TYR A 1 365 ? 14.330 -5.892 -21.549 1.00 84.62 365 TYR A CA 1
ATOM 2707 C C . TYR A 1 365 ? 14.191 -6.994 -22.597 1.00 84.62 365 TYR A C 1
ATOM 2709 O O . TYR A 1 365 ? 15.173 -7.636 -22.985 1.00 84.62 365 TYR A O 1
ATOM 2717 N N . ARG A 1 366 ? 12.964 -7.167 -23.088 1.00 82.62 366 ARG A N 1
ATOM 2718 C CA . ARG A 1 366 ? 12.660 -7.921 -24.300 1.00 82.62 366 ARG A CA 1
ATOM 2719 C C . ARG A 1 366 ? 11.727 -7.094 -25.175 1.00 82.62 366 ARG A C 1
ATOM 2721 O O . ARG A 1 366 ? 10.653 -6.693 -24.735 1.00 82.62 366 ARG A O 1
ATOM 2728 N N . MET A 1 367 ? 12.138 -6.859 -26.414 1.00 74.94 367 MET A N 1
ATOM 2729 C CA . MET A 1 367 ? 11.381 -6.097 -27.397 1.00 74.94 367 MET A CA 1
ATOM 2730 C C . MET A 1 367 ? 11.343 -6.853 -28.723 1.00 74.94 367 MET A C 1
ATOM 2732 O O . MET A 1 367 ? 12.374 -7.097 -29.351 1.00 74.94 367 MET A O 1
ATOM 2736 N N . ASP A 1 368 ? 10.135 -7.201 -29.150 1.00 74.31 368 ASP A N 1
ATOM 2737 C CA . ASP A 1 368 ? 9.871 -7.776 -30.462 1.00 74.31 368 ASP A CA 1
ATOM 2738 C C . ASP A 1 368 ? 9.628 -6.631 -31.455 1.00 74.31 368 ASP A C 1
ATOM 2740 O O . ASP A 1 368 ? 8.600 -5.958 -31.396 1.00 74.31 368 ASP A O 1
ATOM 2744 N N . TYR A 1 369 ? 10.575 -6.391 -32.363 1.00 69.12 369 TYR A N 1
ATOM 2745 C CA . TYR A 1 369 ? 10.505 -5.279 -33.314 1.00 69.12 369 TYR A CA 1
ATOM 2746 C C . TYR A 1 369 ? 10.528 -5.783 -34.765 1.00 69.12 369 TYR A C 1
ATOM 2748 O O . TYR A 1 369 ? 11.501 -6.419 -35.185 1.00 69.12 369 TYR A O 1
ATOM 2756 N N . PRO A 1 370 ? 9.481 -5.512 -35.565 1.00 68.56 370 PRO A N 1
ATOM 2757 C CA . PRO A 1 370 ? 9.473 -5.867 -36.975 1.00 68.56 370 PRO A CA 1
ATOM 2758 C C . PRO A 1 370 ? 10.297 -4.854 -37.782 1.00 68.56 370 PRO A C 1
ATOM 2760 O O . PRO A 1 370 ? 9.873 -3.720 -37.995 1.00 68.56 370 PRO A O 1
ATOM 2763 N N . LEU A 1 371 ? 11.451 -5.271 -38.304 1.00 67.06 371 LEU A N 1
ATOM 2764 C CA . LEU A 1 371 ? 12.175 -4.496 -39.309 1.00 67.06 371 LEU A CA 1
ATOM 2765 C C . LEU A 1 371 ? 11.425 -4.582 -40.642 1.00 67.06 371 LEU A C 1
ATOM 2767 O O . LEU A 1 371 ? 11.317 -5.660 -41.231 1.00 67.06 371 LEU A O 1
ATOM 2771 N N . VAL A 1 372 ? 10.926 -3.447 -41.132 1.00 68.19 372 VAL A N 1
ATOM 2772 C CA . VAL A 1 372 ? 10.274 -3.349 -42.444 1.00 68.19 372 VAL A CA 1
ATOM 2773 C C . VAL A 1 372 ? 11.282 -2.840 -43.468 1.00 68.19 372 VAL A C 1
ATOM 2775 O O . VAL A 1 372 ? 11.639 -1.664 -43.481 1.00 68.19 372 VAL A O 1
ATOM 2778 N N . VAL A 1 373 ? 11.723 -3.724 -44.357 1.00 62.50 373 VAL A N 1
ATOM 2779 C CA . VAL A 1 373 ? 12.593 -3.375 -45.480 1.00 62.50 373 VAL A CA 1
ATOM 2780 C C . VAL A 1 373 ? 11.721 -3.115 -46.704 1.00 62.50 373 VAL A C 1
ATOM 2782 O O . VAL A 1 373 ? 11.065 -4.019 -47.231 1.00 62.50 373 VAL A O 1
ATOM 2785 N N . ARG A 1 374 ? 11.697 -1.858 -47.153 1.00 59.94 374 ARG A N 1
ATOM 2786 C CA . ARG A 1 374 ? 11.004 -1.447 -48.379 1.00 59.94 374 ARG A CA 1
ATOM 2787 C C . ARG A 1 374 ? 11.953 -1.542 -49.563 1.00 59.94 374 ARG A C 1
ATOM 2789 O O . ARG A 1 374 ? 12.931 -0.802 -49.638 1.00 59.94 374 ARG A O 1
ATOM 2796 N N . TYR A 1 375 ? 11.642 -2.432 -50.497 1.00 56.00 375 TYR A N 1
ATOM 2797 C CA . TYR A 1 375 ? 12.332 -2.495 -51.777 1.00 56.00 375 TYR A CA 1
ATOM 2798 C C . TYR A 1 375 ? 11.706 -1.440 -52.708 1.00 56.00 375 TYR A C 1
ATOM 2800 O O . TYR A 1 375 ? 10.487 -1.415 -52.861 1.00 56.00 375 TYR A O 1
ATOM 2808 N N . PRO A 1 376 ? 12.491 -0.576 -53.366 1.00 45.22 376 PRO A N 1
ATOM 2809 C CA . PRO A 1 376 ? 11.985 0.421 -54.309 1.00 45.22 376 PRO A CA 1
ATOM 2810 C C . PRO A 1 376 ? 11.516 -0.195 -55.636 1.00 45.22 376 PRO A C 1
ATOM 2812 O O . PRO A 1 376 ? 10.991 0.505 -56.497 1.00 45.22 376 PRO A O 1
ATOM 2815 N N . VAL A 1 377 ? 11.652 -1.514 -55.804 1.00 54.12 377 VAL A N 1
ATOM 2816 C CA . VAL A 1 377 ? 11.002 -2.267 -56.876 1.00 54.12 377 VAL A CA 1
ATOM 2817 C C . VAL A 1 377 ? 9.633 -2.726 -56.369 1.00 54.12 377 VAL A C 1
ATOM 2819 O O . VAL A 1 377 ? 9.549 -3.672 -55.589 1.00 54.12 377 VAL A O 1
ATOM 2822 N N . ALA A 1 378 ? 8.556 -2.083 -56.835 1.00 52.88 378 ALA A N 1
ATOM 2823 C CA . ALA A 1 378 ? 7.179 -2.334 -56.377 1.00 52.88 378 ALA A CA 1
ATOM 2824 C C . ALA A 1 378 ? 6.742 -3.816 -56.441 1.00 52.88 378 ALA A C 1
ATOM 2826 O O . ALA A 1 378 ? 5.870 -4.241 -55.691 1.00 52.88 378 ALA A O 1
ATOM 2827 N N . GLN A 1 379 ? 7.370 -4.610 -57.314 1.00 53.09 379 GLN A N 1
ATOM 2828 C CA . GLN A 1 379 ? 7.095 -6.037 -57.523 1.00 53.09 379 GLN A CA 1
ATOM 2829 C C . GLN A 1 379 ? 7.661 -6.954 -56.420 1.00 53.09 379 GLN A C 1
ATOM 2831 O O . GLN A 1 379 ? 7.245 -8.104 -56.334 1.00 53.09 379 GLN A O 1
ATOM 2836 N N . VAL A 1 380 ? 8.605 -6.476 -55.596 1.00 55.47 380 VAL A N 1
ATOM 2837 C CA . VAL A 1 380 ? 9.283 -7.278 -54.552 1.00 55.47 380 VAL A CA 1
ATOM 2838 C C . VAL A 1 380 ? 8.546 -7.213 -53.201 1.00 55.47 380 VAL A C 1
ATOM 2840 O O . VAL A 1 380 ? 8.748 -8.075 -52.350 1.00 55.47 380 VAL A O 1
ATOM 2843 N N . GLY A 1 381 ? 7.624 -6.257 -53.029 1.00 57.25 381 GLY A N 1
ATOM 2844 C CA . GLY A 1 381 ? 6.828 -6.093 -51.807 1.00 57.25 381 GLY A CA 1
ATOM 2845 C C . GLY A 1 381 ? 7.636 -5.603 -50.595 1.00 57.25 381 GLY A C 1
ATOM 2846 O O . GLY A 1 381 ? 8.860 -5.480 -50.637 1.00 57.25 381 GLY A O 1
ATOM 2847 N N . GLU A 1 382 ? 6.946 -5.281 -49.497 1.00 68.62 382 GLU A N 1
ATOM 2848 C CA . GLU A 1 382 ? 7.602 -5.024 -48.208 1.00 68.62 382 GLU A CA 1
ATOM 2849 C C . GLU A 1 382 ? 8.053 -6.353 -47.592 1.00 68.62 382 GLU A C 1
ATOM 2851 O O . GLU A 1 382 ? 7.246 -7.275 -47.452 1.00 68.62 382 GLU A O 1
ATOM 2856 N N . ARG A 1 383 ? 9.315 -6.451 -47.156 1.00 68.75 383 ARG A N 1
ATOM 2857 C CA . ARG A 1 383 ? 9.770 -7.592 -46.354 1.00 68.75 383 ARG A CA 1
ATOM 2858 C C . ARG A 1 383 ? 9.788 -7.205 -44.887 1.00 68.75 383 ARG A C 1
ATOM 2860 O O . ARG A 1 383 ? 10.397 -6.207 -44.514 1.00 68.75 383 ARG A O 1
ATOM 2867 N N . ARG A 1 384 ? 9.140 -8.016 -44.055 1.00 70.44 384 ARG A N 1
ATOM 2868 C CA . ARG A 1 384 ? 9.146 -7.860 -42.598 1.00 70.44 384 ARG A CA 1
ATOM 2869 C C . ARG A 1 384 ? 10.042 -8.926 -41.987 1.00 70.44 384 ARG A C 1
ATOM 2871 O O . ARG A 1 384 ? 9.833 -10.112 -42.228 1.00 70.44 384 ARG A O 1
ATOM 2878 N N . VAL A 1 385 ? 11.042 -8.503 -41.227 1.00 67.69 385 VAL A N 1
ATOM 2879 C CA . VAL A 1 385 ? 11.938 -9.386 -40.476 1.00 67.69 385 VAL A CA 1
ATOM 2880 C C . VAL A 1 385 ? 11.647 -9.159 -39.002 1.00 67.69 385 VAL A C 1
ATOM 2882 O O . VAL A 1 385 ? 11.842 -8.055 -38.500 1.00 67.69 385 VAL A O 1
ATOM 2885 N N . GLN A 1 386 ? 11.143 -10.182 -38.315 1.00 72.50 386 GLN A N 1
ATOM 2886 C CA . GLN A 1 386 ? 10.905 -10.089 -36.880 1.00 72.50 386 GLN A CA 1
ATOM 2887 C C . GLN A 1 386 ? 12.250 -10.181 -36.157 1.00 72.50 386 GLN A C 1
ATOM 2889 O O . GLN A 1 386 ? 12.909 -11.218 -36.215 1.00 72.50 386 GLN A O 1
ATOM 2894 N N . LEU A 1 387 ? 12.666 -9.096 -35.507 1.00 70.00 387 LEU A N 1
ATOM 2895 C CA . LEU A 1 387 ? 13.894 -9.050 -34.723 1.00 70.00 387 LEU A CA 1
ATOM 2896 C C . LEU A 1 387 ? 13.546 -9.098 -33.236 1.00 70.00 387 LEU A C 1
ATOM 2898 O O . LEU A 1 387 ? 12.696 -8.344 -32.760 1.00 70.00 387 LEU A O 1
ATOM 2902 N N . LEU A 1 388 ? 14.224 -9.984 -32.511 1.00 75.69 388 LEU A N 1
ATOM 2903 C CA . LEU A 1 388 ? 14.136 -10.084 -31.060 1.00 75.69 388 LEU A CA 1
ATOM 2904 C C . LEU A 1 388 ? 15.309 -9.321 -30.439 1.00 75.69 388 LEU A C 1
ATOM 2906 O O . LEU A 1 388 ? 16.455 -9.769 -30.508 1.00 75.69 388 LEU A O 1
ATOM 2910 N N . PHE A 1 389 ? 15.016 -8.184 -29.815 1.00 76.06 389 PHE A N 1
ATOM 2911 C CA . PHE A 1 389 ? 15.979 -7.417 -29.034 1.00 76.06 389 PHE A CA 1
ATOM 2912 C C . PHE A 1 389 ? 15.847 -7.798 -27.561 1.00 76.06 389 PHE A C 1
ATOM 2914 O O . PHE A 1 389 ? 14.768 -7.679 -26.983 1.00 76.06 389 PHE A O 1
ATOM 2921 N N . GLN A 1 390 ? 16.933 -8.264 -26.947 1.00 83.38 390 GLN A N 1
ATOM 2922 C CA . GLN A 1 390 ? 16.949 -8.625 -25.530 1.00 83.38 390 GLN A CA 1
ATOM 2923 C C . GLN A 1 390 ? 18.290 -8.276 -24.894 1.00 83.38 390 GLN A C 1
ATOM 2925 O O . GLN A 1 390 ? 19.328 -8.571 -25.474 1.00 83.38 390 GLN A O 1
ATOM 2930 N N . GLY A 1 391 ? 18.301 -7.689 -23.703 1.00 86.94 391 GLY A N 1
ATOM 2931 C CA . GLY A 1 391 ? 19.552 -7.336 -23.031 1.00 86.94 391 GLY A CA 1
ATOM 2932 C C . GLY A 1 391 ? 19.332 -6.520 -21.769 1.00 86.94 391 GLY A C 1
ATOM 2933 O O . GLY A 1 391 ? 18.220 -6.466 -21.259 1.00 86.94 391 GLY A O 1
ATOM 2934 N N . ALA A 1 392 ? 20.390 -5.900 -21.249 1.00 91.00 392 ALA A N 1
ATOM 2935 C CA . ALA A 1 392 ? 20.299 -5.049 -20.064 1.00 91.00 392 ALA A CA 1
ATOM 2936 C C . ALA A 1 392 ? 19.756 -3.657 -20.421 1.00 91.00 392 ALA A C 1
ATOM 2938 O O . ALA A 1 392 ? 20.120 -3.103 -21.457 1.00 91.00 392 ALA A O 1
ATOM 2939 N N . LEU A 1 393 ? 18.926 -3.098 -19.547 1.00 89.56 393 LEU A N 1
ATOM 2940 C CA . LEU A 1 393 ? 18.411 -1.734 -19.562 1.00 89.56 393 LEU A CA 1
ATOM 2941 C C . LEU A 1 393 ? 18.718 -1.095 -18.205 1.00 89.56 393 LEU A C 1
ATOM 2943 O O . LEU A 1 393 ? 18.382 -1.653 -17.163 1.00 89.56 393 LEU A O 1
ATOM 2947 N N . ALA A 1 394 ? 19.313 0.090 -18.226 1.00 92.69 394 ALA A N 1
ATOM 2948 C CA . ALA A 1 394 ? 19.477 0.938 -17.056 1.00 92.69 394 ALA A CA 1
ATOM 2949 C C . ALA A 1 394 ? 18.937 2.332 -17.366 1.00 92.69 394 ALA A C 1
ATOM 2951 O O . ALA A 1 394 ? 19.249 2.902 -18.413 1.00 92.69 394 ALA A O 1
ATOM 2952 N N . THR A 1 395 ? 18.145 2.891 -16.458 1.00 90.06 395 THR A N 1
ATOM 2953 C CA . THR A 1 395 ? 17.586 4.239 -16.585 1.00 90.06 395 THR A CA 1
ATOM 2954 C C . THR A 1 395 ? 17.735 5.014 -15.287 1.00 90.06 395 THR A C 1
ATOM 2956 O O . THR A 1 395 ? 17.554 4.453 -14.205 1.00 90.06 395 THR A O 1
ATOM 2959 N N . LYS A 1 396 ? 18.007 6.312 -15.407 1.00 92.62 396 LYS A N 1
ATOM 2960 C CA . LYS A 1 396 ? 17.927 7.291 -14.321 1.00 92.62 396 LYS A CA 1
ATOM 2961 C C . LYS A 1 396 ? 16.940 8.359 -14.750 1.00 92.62 396 LYS A C 1
ATOM 2963 O O . LYS A 1 396 ? 17.183 9.045 -15.738 1.00 92.62 396 LYS A O 1
ATOM 2968 N N . LEU A 1 397 ? 15.826 8.454 -14.045 1.00 90.19 397 LEU A N 1
ATOM 2969 C CA . LEU A 1 397 ? 14.693 9.292 -14.397 1.00 90.19 397 LEU A CA 1
ATOM 2970 C C . LEU A 1 397 ? 14.458 10.317 -13.298 1.00 90.19 397 LEU A C 1
ATOM 2972 O O . LEU A 1 397 ? 14.478 9.980 -12.123 1.00 90.19 397 LEU A O 1
ATOM 2976 N N . HIS A 1 398 ? 14.176 11.538 -13.707 1.00 92.44 398 HIS A N 1
ATOM 2977 C CA . HIS A 1 398 ? 13.595 12.590 -12.902 1.00 92.44 398 HIS A CA 1
ATOM 2978 C C . HIS A 1 398 ? 12.109 12.688 -13.243 1.00 92.44 398 HIS A C 1
ATOM 2980 O O . HIS A 1 398 ? 11.737 12.909 -14.401 1.00 92.44 398 HIS A O 1
ATOM 2986 N N . LEU A 1 399 ? 11.265 12.491 -12.239 1.00 90.56 399 LEU A N 1
ATOM 2987 C CA . LEU A 1 399 ? 9.817 12.576 -12.333 1.00 90.56 399 LEU A CA 1
ATOM 2988 C C . LEU A 1 399 ? 9.356 13.964 -11.905 1.00 90.56 399 LEU A C 1
ATOM 2990 O O . LEU A 1 399 ? 9.803 14.484 -10.882 1.00 90.56 399 LEU A O 1
ATOM 2994 N N . GLN A 1 400 ? 8.407 14.521 -12.648 1.00 91.88 400 GLN A N 1
ATOM 2995 C CA . GLN A 1 400 ? 7.719 15.751 -12.291 1.00 91.88 400 GLN A CA 1
ATOM 2996 C C . GLN A 1 400 ? 6.219 15.562 -12.495 1.00 91.88 400 GLN A C 1
ATOM 2998 O O . GLN A 1 400 ? 5.748 15.412 -13.625 1.00 91.88 400 GLN A O 1
ATOM 3003 N N . ASP A 1 401 ? 5.487 15.567 -11.380 1.00 89.06 401 ASP A N 1
ATOM 3004 C CA . ASP A 1 401 ? 4.038 15.345 -11.331 1.00 89.06 401 ASP A CA 1
ATOM 3005 C C . ASP A 1 401 ? 3.580 14.073 -12.078 1.00 89.06 401 ASP A C 1
ATOM 3007 O O . ASP A 1 401 ? 2.512 14.021 -12.692 1.00 89.06 401 ASP A O 1
ATOM 3011 N N . ALA A 1 402 ? 4.424 13.036 -12.066 1.00 85.50 402 ALA A N 1
ATOM 3012 C CA . ALA A 1 402 ? 4.199 11.812 -12.821 1.00 85.50 402 ALA A CA 1
ATOM 3013 C C . ALA A 1 402 ? 3.107 10.971 -12.149 1.00 85.50 402 ALA A C 1
ATOM 3015 O O . ALA A 1 402 ? 3.222 10.645 -10.971 1.00 85.50 402 ALA A O 1
ATOM 3016 N N . GLY A 1 403 ? 2.051 10.616 -12.878 1.00 77.50 403 GLY A N 1
ATOM 3017 C CA . GLY A 1 403 ? 0.922 9.831 -12.363 1.00 77.50 403 GLY A CA 1
ATOM 3018 C C . GLY A 1 403 ? 0.817 8.434 -12.977 1.00 77.50 403 GLY A C 1
ATOM 3019 O O . GLY A 1 403 ? 1.612 8.043 -13.840 1.00 77.50 403 GLY A O 1
ATOM 3020 N N . SER A 1 404 ? -0.207 7.686 -12.562 1.00 67.88 404 SER A N 1
ATOM 3021 C CA . SER A 1 404 ? -0.648 6.488 -13.281 1.00 67.88 404 SER A CA 1
ATOM 3022 C C . SER A 1 404 ? -1.213 6.870 -14.661 1.00 67.88 404 SER A C 1
ATOM 3024 O O . SER A 1 404 ? -1.668 7.990 -14.880 1.00 67.88 404 SER A O 1
ATOM 3026 N N . GLY A 1 405 ? -1.121 5.967 -15.644 1.00 63.56 405 GLY A N 1
ATOM 3027 C CA . GLY A 1 405 ? -1.636 6.221 -17.000 1.00 63.56 405 GLY A CA 1
ATOM 3028 C C . GLY A 1 405 ? -0.783 7.156 -17.872 1.00 63.56 405 GLY A C 1
ATOM 3029 O O . GLY A 1 405 ? -1.220 7.557 -18.947 1.00 63.56 405 GLY A O 1
ATOM 3030 N N . GLY A 1 406 ? 0.442 7.482 -17.450 1.00 65.19 406 GLY A N 1
ATOM 3031 C CA . GLY A 1 406 ? 1.383 8.270 -18.248 1.00 65.19 406 GLY A CA 1
ATOM 3032 C C . GLY A 1 406 ? 1.206 9.786 -18.132 1.00 65.19 406 GLY A C 1
ATOM 3033 O O . GLY A 1 406 ? 1.794 10.526 -18.918 1.00 65.19 406 GLY A O 1
ATOM 3034 N N . GLU A 1 407 ? 0.436 10.278 -17.171 1.00 76.81 407 GLU A N 1
ATOM 3035 C CA . GLU A 1 407 ? 0.350 11.712 -16.890 1.00 76.81 407 GLU A CA 1
ATOM 3036 C C . GLU A 1 407 ? 1.667 12.274 -16.327 1.00 76.81 407 GLU A C 1
ATOM 3038 O O . GLU A 1 407 ? 2.453 11.546 -15.717 1.00 76.81 407 GLU A O 1
ATOM 3043 N N . GLY A 1 408 ? 1.891 13.576 -16.523 1.00 81.50 408 GLY A N 1
ATOM 3044 C CA . GLY A 1 408 ? 3.080 14.280 -16.040 1.00 81.50 408 GLY A CA 1
ATOM 3045 C C . GLY A 1 408 ? 4.294 14.144 -16.960 1.00 81.50 408 GLY A C 1
ATOM 3046 O O . GLY A 1 408 ? 4.168 13.868 -18.163 1.00 81.50 408 GLY A O 1
ATOM 3047 N N . THR A 1 409 ? 5.471 14.375 -16.382 1.00 86.06 409 THR A N 1
ATOM 3048 C CA . THR A 1 409 ? 6.753 14.392 -17.092 1.00 86.06 409 THR A CA 1
ATOM 3049 C C . THR A 1 409 ? 7.737 13.427 -16.442 1.00 86.06 409 THR A C 1
ATOM 3051 O O . THR A 1 409 ? 7.854 13.366 -15.219 1.00 86.06 409 THR A O 1
ATOM 3054 N N . ALA A 1 410 ? 8.470 12.684 -17.266 1.00 86.44 410 ALA A N 1
ATOM 3055 C CA . ALA A 1 410 ? 9.585 11.856 -16.830 1.00 86.44 410 ALA A CA 1
ATOM 3056 C C . ALA A 1 410 ? 10.761 12.042 -17.797 1.00 86.44 410 ALA A C 1
ATOM 3058 O O . ALA A 1 410 ? 10.694 11.690 -18.976 1.00 86.44 410 ALA A O 1
ATOM 3059 N N . THR A 1 411 ? 11.842 12.633 -17.304 1.00 89.38 411 THR A N 1
ATOM 3060 C CA . THR A 1 411 ? 13.023 12.974 -18.107 1.00 89.38 411 THR A CA 1
ATOM 3061 C C . THR A 1 411 ? 14.269 12.356 -17.522 1.00 89.38 411 THR A C 1
ATOM 3063 O O . THR A 1 411 ? 14.376 12.262 -16.310 1.00 89.38 411 THR A O 1
ATOM 3066 N N . GLY A 1 412 ? 15.250 11.990 -18.333 1.00 91.00 412 GLY A N 1
ATOM 3067 C CA . GLY A 1 412 ? 16.504 11.490 -17.787 1.00 91.00 412 GLY A CA 1
ATOM 3068 C C . GLY A 1 412 ? 17.360 10.795 -18.818 1.00 91.00 412 GLY A C 1
ATOM 3069 O O . GLY A 1 412 ? 17.315 11.139 -19.996 1.00 91.00 412 GLY A O 1
ATOM 3070 N N . GLU A 1 413 ? 18.125 9.810 -18.375 1.00 93.69 413 GLU A N 1
ATOM 3071 C CA . GLU A 1 413 ? 19.072 9.074 -19.203 1.00 93.69 413 GLU A CA 1
ATOM 3072 C C . GLU A 1 413 ? 18.738 7.590 -19.202 1.00 93.69 413 GLU A C 1
ATOM 3074 O O . GLU A 1 413 ? 18.280 7.031 -18.200 1.00 93.69 413 GLU A O 1
ATOM 3079 N N . TYR A 1 414 ? 19.003 6.942 -20.329 1.00 90.88 414 TYR A N 1
ATOM 3080 C CA . TYR A 1 414 ? 18.925 5.499 -20.442 1.00 90.88 414 TYR A CA 1
ATOM 3081 C C . TYR A 1 414 ? 20.162 4.941 -21.137 1.00 90.88 414 TYR A C 1
ATOM 3083 O O . TYR A 1 414 ? 20.828 5.610 -21.931 1.00 90.88 414 TYR A O 1
ATOM 3091 N N . ARG A 1 415 ? 20.420 3.663 -20.872 1.00 91.75 415 ARG A N 1
ATOM 3092 C CA . ARG A 1 415 ? 21.370 2.840 -21.605 1.00 91.75 415 ARG A CA 1
ATOM 3093 C C . ARG A 1 415 ? 20.793 1.443 -21.763 1.00 91.75 415 ARG A C 1
ATOM 3095 O O . ARG A 1 415 ? 20.471 0.811 -20.759 1.00 91.75 415 ARG A O 1
ATOM 3102 N N . PHE A 1 416 ? 20.692 0.951 -22.994 1.00 87.75 416 PHE A N 1
ATOM 3103 C CA . PHE A 1 416 ? 20.380 -0.453 -23.243 1.00 87.75 416 PHE A CA 1
ATOM 3104 C C . PHE A 1 416 ? 21.471 -1.142 -24.053 1.00 87.75 416 PHE A C 1
ATOM 3106 O O . PHE A 1 416 ? 22.093 -0.543 -24.928 1.00 87.75 416 PHE A O 1
ATOM 3113 N N . THR A 1 417 ? 21.700 -2.415 -23.750 1.00 88.12 417 THR A N 1
ATOM 3114 C CA . THR A 1 417 ? 22.648 -3.267 -24.469 1.00 88.12 417 THR A CA 1
ATOM 3115 C C . THR A 1 417 ? 21.885 -4.209 -25.389 1.00 88.12 417 THR A C 1
ATOM 3117 O O . THR A 1 417 ? 20.921 -4.850 -24.976 1.00 88.12 417 THR A O 1
ATOM 3120 N N . VAL A 1 418 ? 22.312 -4.296 -26.643 1.00 81.88 418 VAL A N 1
ATOM 3121 C CA . VAL A 1 418 ? 21.742 -5.131 -27.699 1.00 81.88 418 VAL A CA 1
ATOM 3122 C C . VAL A 1 418 ? 22.776 -6.185 -28.104 1.00 81.88 418 VAL A C 1
ATOM 3124 O O . VAL A 1 418 ? 23.910 -5.815 -28.413 1.00 81.88 418 VAL A O 1
ATOM 3127 N N . PRO A 1 419 ? 22.423 -7.479 -28.144 1.00 82.38 419 PRO A N 1
ATOM 3128 C CA . PRO A 1 419 ? 23.252 -8.511 -28.743 1.00 82.38 419 PRO A CA 1
ATOM 3129 C C . PRO A 1 419 ? 23.477 -8.203 -30.217 1.00 82.38 419 PRO A C 1
ATOM 3131 O O . PRO A 1 419 ? 22.572 -7.761 -30.918 1.00 82.38 419 PRO A O 1
ATOM 3134 N N . TRP A 1 420 ? 24.674 -8.470 -30.707 1.00 78.38 420 TRP A N 1
ATOM 3135 C CA . TRP A 1 420 ? 25.026 -8.174 -32.087 1.00 78.38 420 TRP A CA 1
ATOM 3136 C C . TRP A 1 420 ? 24.243 -8.960 -33.170 1.00 78.38 420 TRP A C 1
ATOM 3138 O O . TRP A 1 420 ? 23.866 -8.341 -34.167 1.00 78.38 420 TRP A O 1
ATOM 3148 N N . PRO A 1 421 ? 23.918 -10.265 -33.018 1.00 80.88 421 PRO A N 1
ATOM 3149 C CA . PRO A 1 421 ? 23.347 -11.054 -34.119 1.00 80.88 421 PRO A CA 1
ATOM 3150 C C . PRO A 1 421 ? 22.039 -10.508 -34.738 1.00 80.88 421 PRO A C 1
ATOM 3152 O O . PRO A 1 421 ? 21.935 -10.493 -35.966 1.00 80.88 421 PRO A O 1
ATOM 3155 N N . PRO A 1 422 ? 21.054 -9.997 -33.966 1.00 78.19 422 PRO A N 1
ATOM 3156 C CA . PRO A 1 422 ? 19.877 -9.334 -34.541 1.00 78.19 422 PRO A CA 1
ATOM 3157 C C . PRO A 1 422 ? 20.208 -8.091 -35.380 1.00 78.19 422 PRO A C 1
ATOM 3159 O O . PRO A 1 422 ? 19.571 -7.860 -36.408 1.00 78.19 422 PRO A O 1
ATOM 3162 N N . ILE A 1 423 ? 21.210 -7.301 -34.975 1.00 76.69 423 ILE A N 1
ATOM 3163 C CA . ILE A 1 423 ? 21.662 -6.119 -35.727 1.00 76.69 423 ILE A CA 1
ATOM 3164 C C . ILE A 1 423 ? 22.356 -6.544 -37.020 1.00 76.69 423 ILE A C 1
ATOM 3166 O O . ILE A 1 423 ? 22.111 -5.958 -38.072 1.00 76.69 423 ILE A O 1
ATOM 3170 N N . GLU A 1 424 ? 23.182 -7.588 -36.965 1.00 78.38 424 GLU A N 1
ATOM 3171 C CA . GLU A 1 424 ? 23.813 -8.173 -38.148 1.00 78.38 424 GLU A CA 1
ATOM 3172 C C . GLU A 1 424 ? 22.773 -8.652 -39.165 1.00 78.38 424 GLU A C 1
ATOM 3174 O O . GLU A 1 424 ? 22.845 -8.299 -40.345 1.00 78.38 424 GLU A O 1
ATOM 3179 N N . GLN A 1 425 ? 21.758 -9.385 -38.708 1.00 77.81 425 GLN A N 1
ATOM 3180 C CA . GLN A 1 425 ? 20.669 -9.847 -39.562 1.00 77.81 425 GLN A CA 1
ATOM 3181 C C . GLN A 1 425 ? 19.908 -8.677 -40.206 1.00 77.81 425 GLN A C 1
ATOM 3183 O O . GLN A 1 425 ? 19.617 -8.716 -41.404 1.00 77.81 425 GLN A O 1
ATOM 3188 N N . ALA A 1 426 ? 19.621 -7.625 -39.433 1.00 75.44 426 ALA A N 1
ATOM 3189 C CA . ALA A 1 426 ? 18.973 -6.409 -39.919 1.00 75.44 426 ALA A CA 1
ATOM 3190 C C . ALA A 1 426 ? 19.800 -5.716 -41.009 1.00 75.44 426 ALA A C 1
ATOM 3192 O O . ALA A 1 426 ? 19.299 -5.427 -42.098 1.00 75.44 426 ALA A O 1
ATOM 3193 N N . ALA A 1 427 ? 21.087 -5.502 -40.731 1.00 75.94 427 ALA A N 1
ATOM 3194 C CA . ALA A 1 427 ? 22.017 -4.845 -41.635 1.00 75.94 427 ALA A CA 1
ATOM 3195 C C . ALA A 1 427 ? 22.124 -5.576 -42.974 1.00 75.94 427 ALA A C 1
ATOM 3197 O O . ALA A 1 427 ? 22.073 -4.949 -44.034 1.00 75.94 427 ALA A O 1
ATOM 3198 N N . PHE A 1 428 ? 22.235 -6.906 -42.935 1.00 76.94 428 PHE A N 1
ATOM 3199 C CA . PHE A 1 428 ? 22.342 -7.709 -44.144 1.00 76.94 428 PHE A CA 1
ATOM 3200 C C . PHE A 1 428 ? 21.075 -7.716 -44.977 1.00 76.94 428 PHE A C 1
ATOM 3202 O O . PHE A 1 428 ? 21.172 -7.683 -46.200 1.00 76.94 428 PHE A O 1
ATOM 3209 N N . GLU A 1 429 ? 19.897 -7.729 -44.360 1.00 76.06 429 GLU A N 1
ATOM 3210 C CA . GLU A 1 429 ? 18.648 -7.653 -45.118 1.00 76.06 429 GLU A CA 1
ATOM 3211 C C . GLU A 1 429 ? 18.493 -6.289 -45.814 1.00 76.06 429 GLU A C 1
ATOM 3213 O O . GLU A 1 429 ? 18.091 -6.240 -46.980 1.00 76.06 429 GLU A O 1
ATOM 3218 N N . VAL A 1 430 ? 18.922 -5.193 -45.175 1.00 74.62 430 VAL A N 1
ATOM 3219 C CA . VAL A 1 430 ? 18.958 -3.860 -45.807 1.00 74.62 430 VAL A CA 1
ATOM 3220 C C . VAL A 1 430 ? 20.002 -3.794 -46.930 1.00 74.62 430 VAL A C 1
ATOM 3222 O O . VAL A 1 430 ? 19.699 -3.309 -48.022 1.00 74.62 430 VAL A O 1
ATOM 3225 N N . LEU A 1 431 ? 21.220 -4.296 -46.706 1.00 74.00 431 LEU A N 1
ATOM 3226 C CA . LEU A 1 431 ? 22.278 -4.319 -47.725 1.00 74.00 431 LEU A CA 1
ATOM 3227 C C . LEU A 1 431 ? 21.894 -5.190 -48.922 1.00 74.00 431 LEU A C 1
ATOM 3229 O O . LEU A 1 431 ? 22.028 -4.753 -50.061 1.00 74.00 431 LEU A O 1
ATOM 3233 N N . ARG A 1 432 ? 21.331 -6.379 -48.681 1.00 74.25 432 ARG A N 1
ATOM 3234 C CA . ARG A 1 432 ? 20.810 -7.270 -49.724 1.00 74.25 432 ARG A CA 1
ATOM 3235 C C . ARG A 1 432 ? 19.732 -6.576 -50.549 1.00 74.25 432 ARG A C 1
ATOM 3237 O O . ARG A 1 432 ? 19.733 -6.699 -51.772 1.00 74.25 432 ARG A O 1
ATOM 3244 N N . ALA A 1 433 ? 18.843 -5.818 -49.905 1.00 70.50 433 ALA A N 1
ATOM 3245 C CA . ALA A 1 433 ? 17.843 -5.023 -50.604 1.00 70.50 433 ALA A CA 1
ATOM 3246 C C . ALA A 1 433 ? 18.448 -3.934 -51.494 1.00 70.50 433 ALA A C 1
ATOM 3248 O O . ALA A 1 433 ? 17.946 -3.741 -52.602 1.00 70.50 433 ALA A O 1
ATOM 3249 N N . LYS A 1 434 ? 19.513 -3.253 -51.052 1.00 72.06 434 LYS A N 1
ATOM 3250 C CA . LYS A 1 434 ? 20.236 -2.271 -51.878 1.00 72.06 434 LYS A CA 1
ATOM 3251 C C . LYS A 1 434 ? 20.993 -2.946 -53.031 1.00 72.06 434 LYS A C 1
ATOM 3253 O O . LYS A 1 434 ? 20.839 -2.526 -54.170 1.00 72.06 434 LYS A O 1
ATOM 3258 N N . TRP A 1 435 ? 21.700 -4.053 -52.791 1.00 72.38 435 TRP A N 1
ATOM 3259 C CA . TRP A 1 435 ? 22.414 -4.784 -53.848 1.00 72.38 435 TRP A CA 1
ATOM 3260 C C . TRP A 1 435 ? 21.492 -5.269 -54.963 1.00 72.38 435 TRP A C 1
ATOM 3262 O O . TRP A 1 435 ? 21.829 -5.114 -56.128 1.00 72.38 435 TRP A O 1
ATOM 3272 N N . ILE A 1 436 ? 20.307 -5.797 -54.636 1.00 67.38 436 ILE A N 1
ATOM 3273 C CA . ILE A 1 436 ? 19.328 -6.229 -55.649 1.00 67.38 436 ILE A CA 1
ATOM 3274 C C . ILE A 1 436 ? 18.903 -5.070 -56.569 1.00 67.38 436 ILE A C 1
ATOM 3276 O O . ILE A 1 436 ? 18.622 -5.305 -57.744 1.00 67.38 436 ILE A O 1
ATOM 3280 N N . GLN A 1 437 ? 18.860 -3.833 -56.062 1.00 65.56 437 GLN A N 1
ATOM 3281 C CA . GLN A 1 437 ? 18.515 -2.650 -56.861 1.00 65.56 437 GLN A CA 1
ATOM 3282 C C . GLN A 1 437 ? 19.626 -2.277 -57.837 1.00 65.56 437 GLN A C 1
ATOM 3284 O O . GLN A 1 437 ? 19.341 -1.936 -58.983 1.00 65.56 437 GLN A O 1
ATOM 3289 N N . ASP A 1 438 ? 20.874 -2.365 -57.386 1.00 65.69 438 ASP A N 1
ATOM 3290 C CA . ASP A 1 438 ? 22.031 -1.923 -58.161 1.00 65.69 438 ASP A CA 1
ATOM 3291 C C . ASP A 1 438 ? 22.461 -2.937 -59.226 1.00 65.69 438 ASP A C 1
ATOM 3293 O O . ASP A 1 438 ? 23.292 -2.609 -60.073 1.00 65.69 438 ASP A O 1
ATOM 3297 N N . ILE A 1 439 ? 21.907 -4.160 -59.219 1.00 64.25 439 ILE A N 1
ATOM 3298 C CA . ILE A 1 439 ? 22.161 -5.162 -60.261 1.00 64.25 439 ILE A CA 1
ATOM 3299 C C . ILE A 1 439 ? 21.558 -4.664 -61.588 1.00 64.25 439 ILE A C 1
ATOM 3301 O O . ILE A 1 439 ? 20.331 -4.625 -61.741 1.00 64.25 439 ILE A O 1
ATOM 3305 N N . PRO A 1 440 ? 22.384 -4.331 -62.602 1.00 61.53 440 PRO A N 1
ATOM 3306 C CA . PRO A 1 440 ? 21.891 -3.829 -63.878 1.00 61.53 440 PRO A CA 1
ATOM 3307 C C . PRO A 1 440 ? 20.981 -4.852 -64.583 1.00 61.53 440 PRO A C 1
ATOM 3309 O O . PRO A 1 440 ? 21.221 -6.059 -64.486 1.00 61.53 440 PRO A O 1
ATOM 3312 N N . PRO A 1 441 ? 19.990 -4.421 -65.390 1.00 60.59 441 PRO A N 1
ATOM 3313 C CA . PRO A 1 441 ? 19.048 -5.318 -66.075 1.00 60.59 441 PRO A CA 1
ATOM 3314 C C . PRO A 1 441 ? 19.710 -6.417 -66.923 1.00 60.59 441 PRO A C 1
ATOM 3316 O O . PRO A 1 441 ? 19.174 -7.518 -67.050 1.00 60.59 441 PRO A O 1
ATOM 3319 N N . VAL A 1 442 ? 20.900 -6.136 -67.465 1.00 54.16 442 VAL A N 1
ATOM 3320 C CA . VAL A 1 442 ? 21.715 -7.061 -68.272 1.00 54.16 442 VAL A CA 1
ATOM 3321 C C . VAL A 1 442 ? 22.199 -8.273 -67.455 1.00 54.16 442 VAL A C 1
ATOM 3323 O O . VAL A 1 442 ? 22.446 -9.338 -68.018 1.00 54.16 442 VAL A O 1
ATOM 3326 N N . MET A 1 443 ? 22.274 -8.149 -66.127 1.00 54.53 443 MET A N 1
ATOM 3327 C CA . MET A 1 443 ? 22.755 -9.186 -65.210 1.00 54.53 443 MET A CA 1
ATOM 3328 C C . MET A 1 443 ? 21.654 -10.108 -64.657 1.00 54.53 443 MET A C 1
ATOM 3330 O O . MET A 1 443 ? 21.974 -11.083 -63.989 1.00 54.53 443 MET A O 1
ATOM 3334 N N . ARG A 1 444 ? 20.367 -9.889 -64.976 1.00 60.16 444 ARG A N 1
ATOM 3335 C CA . ARG A 1 444 ? 19.240 -10.723 -64.482 1.00 60.16 444 ARG A CA 1
ATOM 3336 C C . ARG A 1 444 ? 19.262 -12.191 -64.946 1.00 60.16 444 ARG A C 1
ATOM 3338 O O . ARG A 1 444 ? 18.449 -12.984 -64.490 1.00 60.16 444 ARG A O 1
ATOM 3345 N N . LYS A 1 445 ? 20.151 -12.550 -65.881 1.00 59.94 445 LYS A N 1
ATOM 3346 C CA . LYS A 1 445 ? 20.368 -13.931 -66.370 1.00 59.94 445 LYS A CA 1
ATOM 3347 C C . LYS A 1 445 ? 21.410 -14.708 -65.547 1.00 59.94 445 LYS A C 1
ATOM 3349 O O . LYS A 1 445 ? 21.786 -15.816 -65.927 1.00 59.94 445 LYS A O 1
ATOM 3354 N N . VAL A 1 446 ? 21.921 -14.103 -64.479 1.00 60.00 446 VAL A N 1
ATOM 3355 C CA . VAL A 1 446 ? 22.938 -14.658 -63.589 1.00 60.00 446 VAL A CA 1
ATOM 3356 C C . VAL A 1 446 ? 22.363 -14.649 -62.176 1.00 60.00 446 VAL A C 1
ATOM 3358 O O . VAL A 1 446 ? 21.856 -13.623 -61.727 1.00 60.00 446 VAL A O 1
ATOM 3361 N N . ASP A 1 447 ? 22.423 -15.788 -61.493 1.00 63.91 447 ASP A N 1
ATOM 3362 C CA . ASP A 1 447 ? 22.034 -15.889 -60.093 1.00 63.91 447 ASP A CA 1
ATOM 3363 C C . ASP A 1 447 ? 23.191 -15.400 -59.219 1.00 63.91 447 ASP A C 1
ATOM 3365 O O . ASP A 1 447 ? 24.331 -15.858 -59.346 1.00 63.91 447 ASP A O 1
ATOM 3369 N N . PHE A 1 448 ? 22.885 -14.468 -58.320 1.00 64.75 448 PHE A N 1
ATOM 3370 C CA . PHE A 1 448 ? 23.819 -13.945 -57.331 1.00 64.75 448 PHE A CA 1
ATOM 3371 C C . PHE A 1 448 ? 23.359 -14.366 -55.942 1.00 64.75 448 PHE A C 1
ATOM 3373 O O . PHE A 1 448 ? 22.232 -14.076 -55.538 1.00 64.75 448 PHE A O 1
ATOM 3380 N N . VAL A 1 449 ? 24.246 -15.019 -55.1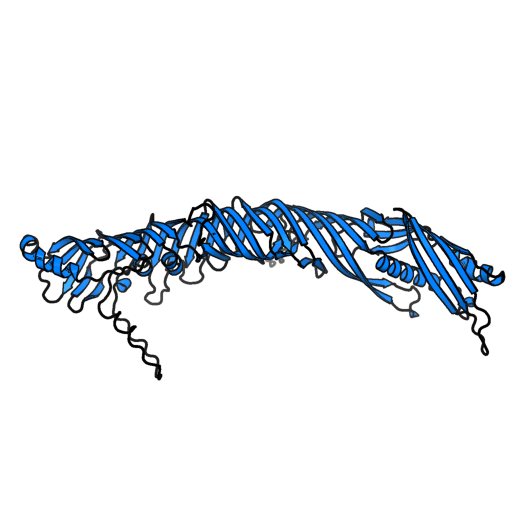99 1.00 69.06 449 VAL A N 1
ATOM 3381 C CA . VAL A 1 449 ? 24.051 -15.332 -53.783 1.00 69.06 449 VAL A CA 1
ATOM 3382 C C . VAL A 1 449 ? 25.141 -14.614 -53.002 1.00 69.06 449 VAL A C 1
ATOM 3384 O O . VAL A 1 449 ? 26.326 -14.796 -53.277 1.00 69.06 449 VAL A O 1
ATOM 3387 N N . ILE A 1 450 ? 24.735 -13.763 -52.062 1.00 69.56 450 ILE A N 1
ATOM 3388 C CA . ILE A 1 450 ? 25.646 -13.050 -51.167 1.00 69.56 450 ILE A CA 1
ATOM 3389 C C . ILE A 1 450 ? 25.383 -13.556 -49.755 1.00 69.56 450 ILE A C 1
ATOM 3391 O O . ILE A 1 450 ? 24.308 -13.303 -49.191 1.00 69.56 450 ILE A O 1
ATOM 3395 N N . ASP A 1 451 ? 26.371 -14.268 -49.223 1.00 70.38 451 ASP A N 1
ATOM 3396 C CA . ASP A 1 451 ? 26.327 -14.892 -47.912 1.00 70.38 451 ASP A CA 1
ATOM 3397 C C . ASP A 1 451 ? 27.266 -14.164 -46.943 1.00 70.38 451 ASP A C 1
ATOM 3399 O O . ASP A 1 451 ? 28.436 -13.916 -47.255 1.00 70.38 451 ASP A O 1
ATOM 3403 N N . PRO A 1 452 ? 26.777 -13.794 -45.754 1.00 69.25 452 PRO A N 1
ATOM 3404 C CA . PRO A 1 452 ? 27.602 -13.150 -44.751 1.00 69.25 452 PRO A CA 1
ATOM 3405 C C . PRO A 1 452 ? 28.533 -14.157 -44.069 1.00 69.25 452 PRO A C 1
ATOM 3407 O O . PRO A 1 452 ? 28.075 -15.157 -43.521 1.00 69.25 452 PRO A O 1
ATOM 3410 N N . ARG A 1 453 ? 29.844 -13.886 -44.062 1.00 72.38 453 ARG A N 1
ATOM 3411 C CA . ARG A 1 453 ? 30.813 -14.643 -43.247 1.00 72.38 453 ARG A CA 1
ATOM 3412 C C . ARG A 1 453 ? 31.023 -14.024 -41.875 1.00 72.38 453 ARG A C 1
ATOM 3414 O O . ARG A 1 453 ? 31.178 -14.740 -40.891 1.00 72.38 453 ARG A O 1
ATOM 3421 N N . ARG A 1 454 ? 31.104 -12.696 -41.828 1.00 72.50 454 ARG A N 1
ATOM 3422 C CA . ARG A 1 454 ? 31.253 -11.929 -40.591 1.00 72.50 454 ARG A CA 1
ATOM 3423 C C . ARG A 1 454 ? 30.812 -10.505 -40.842 1.00 72.50 454 ARG A C 1
ATOM 3425 O O . ARG A 1 454 ? 31.399 -9.830 -41.675 1.00 72.50 454 ARG A O 1
ATOM 3432 N N . PHE A 1 455 ? 29.863 -10.007 -40.087 1.00 73.88 455 PHE A N 1
ATOM 3433 C CA . PHE A 1 455 ? 29.634 -8.579 -39.959 1.00 73.88 455 PHE A CA 1
ATOM 3434 C C . PHE A 1 455 ? 29.752 -8.268 -38.495 1.00 73.88 455 PHE A C 1
ATOM 3436 O O . PHE A 1 455 ? 29.226 -9.012 -37.685 1.00 73.88 455 PHE A O 1
ATOM 3443 N N . GLY A 1 456 ? 30.530 -7.263 -38.132 1.00 71.88 456 GLY A N 1
ATOM 3444 C CA . GLY A 1 456 ? 30.837 -7.043 -36.730 1.00 71.88 456 GLY A CA 1
ATOM 3445 C C . GLY A 1 456 ? 31.517 -5.714 -36.483 1.00 71.88 456 GLY A C 1
ATOM 3446 O O . GLY A 1 456 ? 32.164 -5.180 -37.388 1.00 71.88 456 GLY A O 1
ATOM 3447 N N . PRO A 1 457 ? 31.403 -5.178 -35.267 1.00 69.62 457 PRO A N 1
ATOM 3448 C CA . PRO A 1 457 ? 32.189 -4.021 -34.873 1.00 69.62 457 PRO A CA 1
ATOM 3449 C C . PRO A 1 457 ? 33.695 -4.341 -34.942 1.00 69.62 457 PRO A C 1
ATOM 3451 O O . PRO A 1 457 ? 34.147 -5.421 -34.558 1.00 69.62 457 PRO A O 1
ATOM 3454 N N . CYS A 1 458 ? 34.484 -3.391 -35.448 1.00 71.50 458 CYS A N 1
ATOM 3455 C CA . CYS A 1 458 ? 35.957 -3.384 -35.421 1.00 71.50 458 CYS A CA 1
ATOM 3456 C C . CYS A 1 458 ? 36.523 -2.357 -34.422 1.00 71.50 458 CYS A C 1
ATOM 3458 O O . CYS A 1 458 ? 37.716 -2.056 -34.453 1.00 71.50 458 CYS A O 1
ATOM 3460 N N . GLY A 1 459 ? 35.658 -1.816 -33.559 1.00 65.94 459 GLY A N 1
ATOM 3461 C CA . GLY A 1 459 ? 35.907 -0.757 -32.578 1.00 65.94 459 GLY A CA 1
ATOM 3462 C C . GLY A 1 459 ? 34.672 0.144 -32.447 1.00 65.94 459 GLY A C 1
ATOM 3463 O O . GLY A 1 459 ? 33.761 0.031 -33.261 1.00 65.94 459 GLY A O 1
ATOM 3464 N N . GLY A 1 460 ? 34.652 1.066 -31.476 1.00 61.22 460 GLY A N 1
ATOM 3465 C CA . GLY A 1 460 ? 33.459 1.866 -31.127 1.00 61.22 460 GLY A CA 1
ATOM 3466 C C . GLY A 1 460 ? 32.853 2.737 -32.243 1.00 61.22 460 GLY A C 1
ATOM 3467 O O . GLY A 1 460 ? 31.731 3.204 -32.108 1.00 61.22 460 GLY A O 1
ATOM 3468 N N . THR A 1 461 ? 33.561 2.954 -33.356 1.00 67.12 461 THR A N 1
ATOM 3469 C CA . THR A 1 461 ? 33.093 3.764 -34.502 1.00 67.12 461 THR A CA 1
ATOM 3470 C C . THR A 1 461 ? 33.205 3.044 -35.850 1.00 67.12 461 THR A C 1
ATOM 3472 O O . THR A 1 461 ? 33.022 3.658 -36.899 1.00 67.12 461 THR A O 1
ATOM 3475 N N . CYS A 1 462 ? 33.535 1.750 -35.847 1.00 70.25 462 CYS A N 1
ATOM 3476 C CA . CYS A 1 462 ? 33.978 1.008 -37.026 1.00 70.25 462 CYS A CA 1
ATOM 3477 C C . CYS A 1 462 ? 33.184 -0.286 -37.184 1.00 70.25 462 CYS A C 1
ATOM 3479 O O . CYS A 1 462 ? 33.085 -1.060 -36.235 1.00 70.25 462 CYS A O 1
ATOM 3481 N N . PHE A 1 463 ? 32.734 -0.581 -38.404 1.00 72.06 463 PHE A N 1
ATOM 3482 C CA . PHE A 1 463 ? 32.184 -1.889 -38.767 1.00 72.06 463 PHE A CA 1
ATOM 3483 C C . PHE A 1 463 ? 32.997 -2.579 -39.841 1.00 72.06 463 PHE A C 1
ATOM 3485 O O . PHE A 1 463 ? 33.436 -1.938 -40.791 1.00 72.06 463 PHE A O 1
ATOM 3492 N N . LEU A 1 464 ? 33.178 -3.889 -39.685 1.00 73.75 464 LEU A N 1
ATOM 3493 C CA . LEU A 1 464 ? 33.853 -4.759 -40.631 1.00 73.75 464 LEU A CA 1
ATOM 3494 C C . LEU A 1 464 ? 32.842 -5.745 -41.203 1.00 73.75 464 LEU A C 1
ATOM 3496 O O . LEU A 1 464 ? 32.156 -6.443 -40.459 1.00 73.75 464 LEU A O 1
ATOM 3500 N N . VAL A 1 465 ? 32.773 -5.805 -42.529 1.00 74.75 465 VAL A N 1
ATOM 3501 C CA . VAL A 1 465 ? 31.943 -6.758 -43.268 1.00 74.75 465 VAL A CA 1
ATOM 3502 C C . VAL A 1 465 ? 32.829 -7.731 -44.033 1.00 74.75 465 VAL A C 1
ATOM 3504 O O . VAL A 1 465 ? 33.798 -7.320 -44.665 1.00 74.75 465 VAL A O 1
ATOM 3507 N N . SER A 1 466 ? 32.506 -9.015 -43.954 1.00 73.00 466 SER A N 1
ATOM 3508 C CA . SER A 1 466 ? 33.119 -10.121 -44.673 1.00 73.00 466 SER A CA 1
ATOM 3509 C C . SER A 1 466 ? 32.025 -10.928 -45.356 1.00 73.00 466 SER A C 1
ATOM 3511 O O . SER A 1 466 ? 31.093 -11.396 -44.696 1.00 73.00 466 SER A O 1
ATOM 3513 N N . LEU A 1 467 ? 32.130 -11.064 -46.675 1.00 72.94 467 LEU A N 1
ATOM 3514 C CA . LEU A 1 467 ? 31.116 -11.689 -47.522 1.00 72.94 467 LEU A CA 1
ATOM 3515 C C . LEU A 1 467 ? 31.724 -12.789 -48.370 1.00 72.94 467 LEU A C 1
ATOM 3517 O O . LEU A 1 467 ? 32.829 -12.613 -48.881 1.00 72.94 467 LEU A O 1
ATOM 3521 N N . ASP A 1 468 ? 30.932 -13.832 -48.587 1.00 71.69 468 ASP A N 1
ATOM 3522 C CA . ASP A 1 468 ? 31.074 -14.738 -49.713 1.00 71.69 468 ASP A CA 1
ATOM 3523 C C . ASP A 1 468 ? 30.089 -14.345 -50.801 1.00 71.69 468 ASP A C 1
ATOM 3525 O O . ASP A 1 468 ? 28.872 -14.385 -50.620 1.00 71.69 468 ASP A O 1
ATOM 3529 N N . VAL A 1 469 ? 30.619 -13.990 -51.964 1.00 68.06 469 VAL A N 1
ATOM 3530 C CA . VAL A 1 469 ? 29.795 -13.753 -53.149 1.00 68.06 469 VAL A CA 1
ATOM 3531 C C . VAL A 1 469 ? 29.915 -14.955 -54.064 1.00 68.06 469 VAL A C 1
ATOM 3533 O O . VAL A 1 469 ? 31.002 -15.234 -54.566 1.00 68.06 469 VAL A O 1
ATOM 3536 N N . THR A 1 470 ? 28.798 -15.650 -54.274 1.00 68.81 470 THR A N 1
ATOM 3537 C CA . THR A 1 470 ? 28.659 -16.724 -55.255 1.00 68.81 470 THR A CA 1
ATOM 3538 C C . THR A 1 470 ? 27.895 -16.219 -56.474 1.00 68.81 470 THR A C 1
ATOM 3540 O O . THR A 1 470 ? 26.789 -15.695 -56.356 1.00 68.81 470 THR A O 1
ATOM 3543 N N . VAL A 1 471 ? 28.474 -16.414 -57.657 1.00 65.88 471 VAL A N 1
ATOM 3544 C CA . VAL A 1 471 ? 27.854 -16.059 -58.941 1.00 65.88 471 VAL A CA 1
ATOM 3545 C C . VAL A 1 471 ? 27.672 -17.315 -59.782 1.00 65.88 471 VAL A C 1
ATOM 3547 O O . VAL A 1 471 ? 28.642 -18.042 -60.003 1.00 65.88 471 VAL A O 1
ATOM 3550 N N . GLU A 1 472 ? 26.446 -17.568 -60.243 1.00 66.12 472 GLU A N 1
ATOM 3551 C CA . GLU A 1 472 ? 26.083 -18.724 -61.068 1.00 66.12 472 GLU A CA 1
ATOM 3552 C C . GLU A 1 472 ? 25.353 -18.267 -62.341 1.00 66.12 472 GLU A C 1
ATOM 3554 O O . GLU A 1 472 ? 24.233 -17.761 -62.305 1.00 66.12 472 GLU A O 1
ATOM 3559 N N . LYS A 1 473 ? 25.968 -18.471 -63.510 1.00 62.34 473 LYS A N 1
ATOM 3560 C CA . LYS A 1 473 ? 25.286 -18.289 -64.800 1.00 62.34 473 LYS A CA 1
ATOM 3561 C C . LYS A 1 473 ? 24.592 -19.597 -65.189 1.00 62.34 473 LYS A C 1
ATOM 3563 O O . LYS A 1 473 ? 25.270 -20.598 -65.441 1.00 62.34 473 LYS A O 1
ATOM 3568 N N . LYS A 1 474 ? 23.259 -19.584 -65.273 1.00 58.94 474 LYS A N 1
ATOM 3569 C CA . LYS A 1 474 ? 22.461 -20.724 -65.753 1.00 58.94 474 LYS A CA 1
ATOM 3570 C C . LYS A 1 474 ? 22.322 -20.667 -67.275 1.00 58.94 474 LYS A C 1
ATOM 3572 O O . LYS A 1 474 ? 21.735 -19.729 -67.808 1.00 58.94 474 LYS A O 1
ATOM 3577 N N . GLU A 1 475 ? 22.825 -21.678 -67.981 1.00 58.75 475 GLU A N 1
ATOM 3578 C CA . GLU A 1 475 ? 22.420 -21.959 -69.365 1.00 58.75 475 GLU A CA 1
ATOM 3579 C C . GLU A 1 475 ? 21.565 -23.225 -69.435 1.00 58.75 475 GLU A C 1
ATOM 3581 O O . GLU A 1 475 ? 21.583 -24.065 -68.534 1.00 58.75 475 GLU A O 1
ATOM 3586 N N . ALA A 1 476 ? 20.824 -23.367 -70.538 1.00 52.66 476 ALA A N 1
ATOM 3587 C CA . ALA A 1 476 ? 19.825 -24.411 -70.770 1.00 52.66 476 ALA A CA 1
ATOM 3588 C C . ALA A 1 476 ? 20.347 -25.865 -70.667 1.00 52.66 476 ALA A C 1
ATOM 3590 O O . ALA A 1 476 ? 19.542 -26.790 -70.735 1.00 52.66 476 ALA A O 1
ATOM 3591 N N . LYS A 1 477 ? 21.662 -26.088 -70.491 1.00 49.34 477 LYS A N 1
ATOM 3592 C CA . LYS A 1 477 ? 22.284 -27.408 -70.272 1.00 49.34 477 LYS A CA 1
ATOM 3593 C C . LYS A 1 477 ? 23.505 -27.388 -69.325 1.00 49.34 477 LYS A C 1
ATOM 3595 O O . LYS A 1 477 ? 24.473 -28.098 -69.575 1.00 49.34 477 LYS A O 1
ATOM 3600 N N . GLY A 1 478 ? 23.481 -26.614 -68.234 1.00 54.69 478 GLY A N 1
ATOM 3601 C CA . GLY A 1 478 ? 24.456 -26.769 -67.137 1.00 54.69 478 GLY A CA 1
ATOM 3602 C C . GLY A 1 478 ? 24.943 -25.472 -66.482 1.00 54.69 478 GLY A C 1
ATOM 3603 O O . GLY A 1 478 ? 24.754 -24.377 -67.013 1.00 54.69 478 GLY A O 1
ATOM 3604 N N . ARG A 1 479 ? 25.568 -25.616 -65.301 1.00 53.41 479 ARG A N 1
ATOM 3605 C CA . ARG A 1 479 ? 26.201 -24.525 -64.536 1.00 53.41 479 ARG A CA 1
ATOM 3606 C C . ARG A 1 479 ? 27.505 -24.110 -65.213 1.00 53.41 479 ARG A C 1
ATOM 3608 O O . ARG A 1 479 ? 28.400 -24.940 -65.338 1.00 53.41 479 ARG A O 1
ATOM 3615 N N . LEU A 1 480 ? 27.621 -22.850 -65.632 1.00 53.25 480 LEU A N 1
ATOM 3616 C CA . LEU A 1 480 ? 28.756 -22.404 -66.451 1.00 53.25 480 LEU A CA 1
ATOM 3617 C C . LEU A 1 480 ? 30.026 -22.113 -65.628 1.00 53.25 480 LEU A C 1
ATOM 3619 O O . LEU A 1 480 ? 31.124 -22.387 -66.096 1.00 53.25 480 LEU A O 1
ATOM 3623 N N . PHE A 1 481 ? 29.892 -21.581 -64.408 1.00 58.72 481 PHE A N 1
ATOM 3624 C CA . PHE A 1 481 ? 30.982 -21.412 -63.433 1.00 58.72 481 PHE A CA 1
ATOM 3625 C C . PHE A 1 481 ? 30.420 -21.042 -62.046 1.00 58.72 481 PHE A C 1
ATOM 3627 O O . PHE A 1 481 ? 29.300 -20.541 -61.951 1.00 58.72 481 PHE A O 1
ATOM 3634 N N . ARG A 1 482 ? 31.209 -21.281 -60.985 1.00 61.12 482 ARG A N 1
ATOM 3635 C CA . ARG A 1 482 ? 30.989 -20.795 -59.610 1.00 61.12 482 ARG A CA 1
ATOM 3636 C C . ARG A 1 482 ? 32.261 -20.084 -59.157 1.00 61.12 482 ARG A C 1
ATOM 3638 O O . ARG A 1 482 ? 33.317 -20.710 -59.132 1.00 61.12 482 ARG A O 1
ATOM 3645 N N . GLN A 1 483 ? 32.170 -18.813 -58.786 1.00 61.56 483 GLN A N 1
ATOM 3646 C CA . GLN A 1 483 ? 33.282 -18.080 -58.174 1.00 61.56 483 GLN A CA 1
ATOM 3647 C C . GLN A 1 483 ? 32.896 -17.657 -56.764 1.00 61.56 483 GLN A C 1
ATOM 3649 O O . GLN A 1 483 ? 31.755 -17.260 -56.558 1.00 61.56 483 GLN A O 1
ATOM 3654 N N . ILE A 1 484 ? 33.836 -17.773 -55.824 1.00 63.06 484 ILE A N 1
ATOM 3655 C CA . ILE A 1 484 ? 33.695 -17.303 -54.445 1.00 63.06 484 ILE A CA 1
ATOM 3656 C C . ILE A 1 484 ? 34.678 -16.149 -54.269 1.00 63.06 484 ILE A C 1
ATOM 3658 O O . ILE A 1 484 ? 35.882 -16.310 -54.490 1.00 63.06 484 ILE A O 1
ATOM 3662 N N . CYS A 1 485 ? 34.160 -14.980 -53.914 1.00 62.38 485 CYS A N 1
ATOM 3663 C CA . CYS A 1 485 ? 34.971 -13.816 -53.585 1.00 62.38 485 CYS A CA 1
ATOM 3664 C C . CYS A 1 485 ? 34.872 -13.526 -52.093 1.00 62.38 485 CYS A C 1
ATOM 3666 O O . CYS A 1 485 ? 33.758 -13.355 -51.605 1.00 62.38 485 CYS A O 1
ATOM 3668 N N . ASP A 1 486 ? 36.022 -13.415 -51.420 1.00 61.03 486 ASP A N 1
ATOM 3669 C CA . ASP A 1 486 ? 36.099 -12.921 -50.047 1.00 61.03 486 ASP A CA 1
ATOM 3670 C C . ASP A 1 486 ? 36.097 -11.391 -50.119 1.00 61.03 486 ASP A C 1
ATOM 3672 O O . ASP A 1 486 ? 37.091 -10.791 -50.526 1.00 61.03 486 ASP A O 1
ATOM 3676 N N . ALA A 1 487 ? 35.001 -10.724 -49.778 1.00 62.50 487 ALA A N 1
ATOM 3677 C CA . ALA A 1 487 ? 34.991 -9.261 -49.754 1.00 62.50 487 ALA A CA 1
ATOM 3678 C C . ALA A 1 487 ? 35.198 -8.748 -48.332 1.00 62.50 487 ALA A C 1
ATOM 3680 O O . ALA A 1 487 ? 34.584 -9.286 -47.416 1.00 62.50 487 ALA A O 1
ATOM 3681 N N . GLN A 1 488 ? 36.041 -7.729 -48.140 1.00 65.44 488 GLN A N 1
ATOM 3682 C CA . GLN A 1 488 ? 36.203 -7.059 -46.848 1.00 65.44 488 GLN A CA 1
ATOM 3683 C C . GLN A 1 488 ? 35.827 -5.589 -46.986 1.00 65.44 488 GLN A C 1
ATOM 3685 O O . GLN A 1 488 ? 36.281 -4.914 -47.907 1.00 65.44 488 GLN A O 1
ATOM 3690 N N . GLY A 1 489 ? 35.002 -5.088 -46.076 1.00 69.94 489 GLY A N 1
ATOM 3691 C CA . GLY A 1 489 ? 34.617 -3.685 -46.063 1.00 69.94 489 GLY A CA 1
ATOM 3692 C C . GLY A 1 489 ? 34.724 -3.064 -44.687 1.00 69.94 489 GLY A C 1
ATOM 3693 O O . GLY A 1 489 ? 34.590 -3.766 -43.684 1.00 69.94 489 GLY A O 1
ATOM 3694 N N . LYS A 1 490 ? 34.972 -1.753 -44.660 1.00 73.00 490 LYS A N 1
ATOM 3695 C CA . LYS A 1 490 ? 34.912 -0.924 -43.456 1.00 73.00 490 LYS A CA 1
ATOM 3696 C C . LYS A 1 490 ? 33.813 0.122 -43.627 1.00 73.00 490 LYS A C 1
ATOM 3698 O O . LYS A 1 490 ? 33.646 0.646 -44.725 1.00 73.00 490 LYS A O 1
ATOM 3703 N N . ALA A 1 491 ? 33.082 0.405 -42.558 1.00 77.25 491 ALA A N 1
ATOM 3704 C CA . ALA A 1 491 ? 32.083 1.464 -42.519 1.00 77.25 491 ALA A CA 1
ATOM 3705 C C . ALA A 1 491 ? 32.181 2.263 -41.218 1.00 77.25 491 ALA A C 1
ATOM 3707 O O . ALA A 1 491 ? 32.595 1.722 -40.187 1.00 77.25 491 ALA A O 1
ATOM 3708 N N . ASP A 1 492 ? 31.767 3.524 -41.284 1.00 79.88 492 ASP A N 1
ATOM 3709 C CA . ASP A 1 492 ? 31.685 4.410 -40.128 1.00 79.88 492 ASP A CA 1
ATOM 3710 C C . ASP A 1 492 ? 30.294 4.294 -39.500 1.00 79.88 492 ASP A C 1
ATOM 3712 O O . ASP A 1 492 ? 29.279 4.387 -40.197 1.00 79.88 492 ASP A O 1
ATOM 3716 N N . LEU A 1 493 ? 30.240 4.109 -38.182 1.00 79.06 493 LEU A N 1
ATOM 3717 C CA . LEU A 1 493 ? 28.993 4.173 -37.423 1.00 79.06 493 LEU A CA 1
ATOM 3718 C C . LEU A 1 493 ? 28.651 5.628 -37.106 1.00 79.06 493 LEU A C 1
ATOM 3720 O O . LEU A 1 493 ? 29.443 6.321 -36.469 1.00 79.06 493 LEU A O 1
ATOM 3724 N N . VAL A 1 494 ? 27.462 6.079 -37.503 1.00 84.44 494 VAL A N 1
ATOM 3725 C CA . VAL A 1 494 ? 27.004 7.450 -37.249 1.00 84.44 494 VAL A CA 1
ATOM 3726 C C . VAL A 1 494 ? 25.631 7.432 -36.593 1.00 84.44 494 VAL A C 1
ATOM 3728 O O . VAL A 1 494 ? 24.718 6.749 -37.056 1.00 84.44 494 VAL A O 1
ATOM 3731 N N . VAL A 1 495 ? 25.487 8.212 -35.522 1.00 87.25 495 VAL A N 1
ATOM 3732 C CA . VAL A 1 495 ? 24.202 8.484 -34.875 1.00 87.25 495 VAL A CA 1
ATOM 3733 C C . VAL A 1 495 ? 23.527 9.653 -35.582 1.00 87.25 495 VAL A C 1
ATOM 3735 O O . VAL A 1 495 ? 24.105 10.734 -35.696 1.00 87.25 495 VAL A O 1
ATOM 3738 N N . ASP A 1 496 ? 22.294 9.444 -36.030 1.00 87.06 496 ASP A N 1
ATOM 3739 C CA . ASP A 1 496 ? 21.406 10.499 -36.500 1.00 87.06 496 ASP A CA 1
ATOM 3740 C C . ASP A 1 496 ? 20.340 10.767 -35.431 1.00 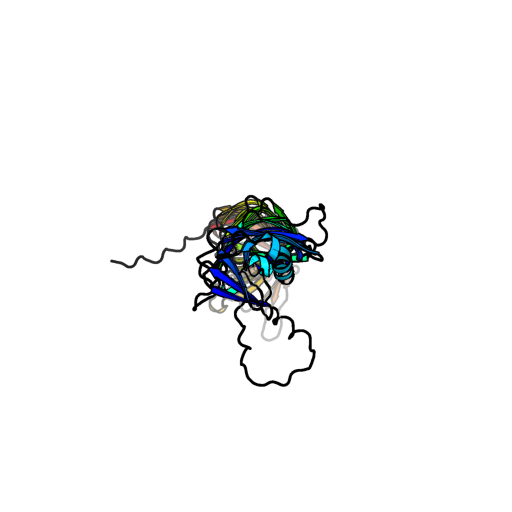87.06 496 ASP A C 1
ATOM 3742 O O . ASP A 1 496 ? 19.305 10.098 -35.337 1.00 87.06 496 ASP A O 1
ATOM 3746 N N . ALA A 1 497 ? 20.618 11.777 -34.606 1.00 84.88 497 ALA A N 1
ATOM 3747 C CA . ALA A 1 497 ? 19.745 12.179 -33.513 1.00 84.88 497 ALA A CA 1
ATOM 3748 C C . ALA A 1 497 ? 18.359 12.640 -34.001 1.00 84.88 497 ALA A C 1
ATOM 3750 O O . ALA A 1 497 ? 17.371 12.416 -33.303 1.00 84.88 497 ALA A O 1
ATOM 3751 N N . ALA A 1 498 ? 18.260 13.240 -35.197 1.00 84.88 498 ALA A N 1
ATOM 3752 C CA . ALA A 1 498 ? 16.998 13.772 -35.714 1.00 84.88 498 ALA A CA 1
ATOM 3753 C C . ALA A 1 498 ? 16.018 12.651 -36.082 1.00 84.88 498 ALA A C 1
ATOM 3755 O O . ALA A 1 498 ? 14.830 12.730 -35.770 1.00 84.88 498 ALA A O 1
ATOM 3756 N N . SER A 1 499 ? 16.519 11.577 -36.696 1.00 82.31 499 SER A N 1
ATOM 3757 C CA . SER A 1 499 ? 15.713 10.394 -37.018 1.00 82.31 499 SER A CA 1
ATOM 3758 C C . SER A 1 499 ? 15.639 9.370 -35.880 1.00 82.31 499 SER A C 1
ATOM 3760 O O . SER A 1 499 ? 14.921 8.375 -36.020 1.00 82.31 499 SER A O 1
ATOM 3762 N N . ARG A 1 500 ? 16.337 9.617 -34.757 1.00 86.00 500 ARG A N 1
ATOM 3763 C CA . ARG A 1 500 ? 16.514 8.681 -33.631 1.00 86.00 500 ARG A CA 1
ATOM 3764 C C . ARG A 1 500 ? 17.026 7.325 -34.116 1.00 86.00 500 ARG A C 1
ATOM 3766 O O . ARG A 1 500 ? 16.496 6.277 -33.747 1.00 86.00 500 ARG A O 1
ATOM 3773 N N . SER A 1 501 ? 18.026 7.352 -34.988 1.00 84.44 501 SER A N 1
ATOM 3774 C CA . SER A 1 501 ? 18.582 6.156 -35.609 1.00 84.44 501 SER A CA 1
ATOM 3775 C C . SER A 1 501 ? 20.103 6.157 -35.549 1.00 84.44 501 SER A C 1
ATOM 3777 O O . SER A 1 501 ? 20.740 7.178 -35.291 1.00 84.44 501 SER A O 1
ATOM 3779 N N . PHE A 1 502 ? 20.698 4.996 -35.787 1.00 84.00 502 PHE A N 1
ATOM 3780 C CA . PHE A 1 502 ? 22.105 4.924 -36.148 1.00 84.00 502 PHE A CA 1
ATOM 3781 C C . PHE A 1 502 ? 22.263 4.121 -37.430 1.00 84.00 502 PHE A C 1
ATOM 3783 O O . PHE A 1 502 ? 21.517 3.177 -37.717 1.00 84.00 502 PHE A O 1
ATOM 3790 N N . LEU A 1 503 ? 23.232 4.544 -38.227 1.00 84.12 503 LEU A N 1
ATOM 3791 C CA . LEU A 1 503 ? 23.423 4.080 -39.586 1.00 84.12 503 LEU A CA 1
ATOM 3792 C C . LEU A 1 503 ? 24.901 3.871 -39.887 1.00 84.12 503 LEU A C 1
ATOM 3794 O O . LEU A 1 503 ? 25.780 4.399 -39.204 1.00 84.12 503 LEU A O 1
ATOM 3798 N N . LEU A 1 504 ? 25.161 3.099 -40.936 1.00 79.56 504 LEU A N 1
ATOM 3799 C CA . LEU A 1 504 ? 26.487 2.989 -41.519 1.00 79.56 504 LEU A CA 1
ATOM 3800 C C . LEU A 1 504 ? 26.647 3.988 -42.659 1.00 79.56 504 LEU A C 1
ATOM 3802 O O . LEU A 1 504 ? 25.824 4.029 -43.581 1.00 79.56 504 LEU A O 1
ATOM 3806 N N . ARG A 1 505 ? 27.736 4.757 -42.605 1.00 81.38 505 ARG A N 1
ATOM 3807 C CA . ARG A 1 505 ? 28.219 5.594 -43.707 1.00 81.38 505 ARG A CA 1
ATOM 3808 C C . ARG A 1 505 ? 29.465 5.000 -44.331 1.00 81.38 505 ARG A C 1
ATOM 3810 O O . ARG A 1 505 ? 30.207 4.261 -43.685 1.00 81.38 505 ARG A O 1
ATOM 3817 N N . ASN A 1 506 ? 29.693 5.365 -45.590 1.00 78.06 506 ASN A N 1
ATOM 3818 C CA . ASN A 1 506 ? 30.884 4.981 -46.333 1.00 78.06 506 ASN A CA 1
ATOM 3819 C C . ASN A 1 506 ? 31.097 3.462 -46.385 1.00 78.06 506 ASN A C 1
ATOM 3821 O O . ASN A 1 506 ? 32.236 3.003 -46.336 1.00 78.06 506 ASN A O 1
ATOM 3825 N N . VAL A 1 507 ? 30.019 2.669 -46.470 1.00 74.81 507 VAL A N 1
ATOM 3826 C CA . VAL A 1 507 ? 30.141 1.210 -46.560 1.00 74.81 507 VAL A CA 1
ATOM 3827 C C . VAL A 1 507 ? 30.782 0.884 -47.903 1.00 74.81 507 VAL A C 1
ATOM 3829 O O . VAL A 1 507 ? 30.123 0.912 -48.943 1.00 74.81 507 VAL A O 1
ATOM 3832 N N . ARG A 1 508 ? 32.082 0.599 -47.872 1.00 71.69 508 ARG A N 1
ATOM 3833 C CA . ARG A 1 508 ? 32.868 0.228 -49.045 1.00 71.69 508 ARG A CA 1
ATOM 3834 C C . ARG A 1 508 ? 33.265 -1.226 -48.922 1.00 71.69 508 ARG A C 1
ATOM 3836 O O . ARG A 1 508 ? 33.848 -1.609 -47.912 1.00 71.69 508 ARG A O 1
ATOM 3843 N N . ILE A 1 509 ? 32.967 -2.022 -49.940 1.00 70.00 509 ILE A N 1
ATOM 3844 C CA . ILE A 1 509 ? 33.251 -3.454 -49.947 1.00 70.00 509 ILE A CA 1
ATOM 3845 C C . ILE A 1 509 ? 34.317 -3.721 -51.006 1.00 70.00 509 ILE A C 1
ATOM 3847 O O . ILE A 1 509 ? 34.115 -3.508 -52.196 1.00 70.00 509 ILE A O 1
ATOM 3851 N N . GLU A 1 510 ? 35.490 -4.178 -50.585 1.00 68.94 510 GLU A N 1
ATOM 3852 C CA . GLU A 1 510 ? 36.574 -4.501 -51.508 1.00 68.94 510 GLU A CA 1
ATOM 3853 C C . GLU A 1 510 ? 36.597 -6.014 -51.762 1.00 68.94 510 GLU A C 1
ATOM 3855 O O . GLU A 1 510 ? 36.918 -6.782 -50.848 1.00 68.94 510 GLU A O 1
ATOM 3860 N N . PRO A 1 511 ? 36.245 -6.481 -52.975 1.00 65.31 511 PRO A N 1
ATOM 3861 C CA . PRO A 1 511 ? 36.281 -7.902 -53.290 1.00 65.31 511 PRO A CA 1
ATOM 3862 C C . PRO A 1 511 ? 37.720 -8.405 -53.447 1.00 65.31 511 PRO A C 1
ATOM 3864 O O . PRO A 1 511 ? 38.497 -7.880 -54.244 1.00 65.31 511 PRO A O 1
ATOM 3867 N N . ARG A 1 512 ? 38.062 -9.491 -52.752 1.00 67.56 512 ARG A N 1
ATOM 3868 C CA . ARG A 1 512 ? 39.271 -10.294 -52.975 1.00 67.56 512 ARG A CA 1
ATOM 3869 C C . ARG A 1 512 ? 38.864 -11.661 -53.518 1.00 67.56 512 ARG A C 1
ATOM 3871 O O . ARG A 1 512 ? 38.638 -12.618 -52.782 1.00 67.56 512 ARG A O 1
ATOM 3878 N N . CYS A 1 513 ? 38.746 -11.760 -54.837 1.00 63.62 513 CYS A N 1
ATOM 3879 C CA . CYS A 1 513 ? 38.402 -13.017 -55.494 1.00 63.62 513 CYS A CA 1
ATOM 3880 C C . CYS A 1 513 ? 39.650 -13.896 -55.679 1.00 63.62 513 CYS A C 1
ATOM 3882 O O . CYS A 1 513 ? 40.636 -13.459 -56.275 1.00 63.62 513 CYS A O 1
ATOM 3884 N N . ARG A 1 514 ? 39.613 -15.149 -55.208 1.00 57.62 514 ARG A N 1
ATOM 3885 C CA . ARG A 1 514 ? 40.650 -16.154 -55.504 1.00 57.62 514 ARG A CA 1
ATOM 3886 C C . ARG A 1 514 ? 40.230 -16.963 -56.736 1.00 57.62 514 ARG A C 1
ATOM 3888 O O . ARG A 1 514 ? 39.157 -17.553 -56.746 1.00 57.62 514 ARG A O 1
ATOM 3895 N N . GLY A 1 515 ? 41.076 -16.986 -57.768 1.00 54.69 515 GLY A N 1
ATOM 3896 C CA . GLY A 1 515 ? 40.810 -17.656 -59.050 1.00 54.69 515 GLY A CA 1
ATOM 3897 C C . GLY A 1 515 ? 40.577 -16.652 -60.182 1.00 54.69 515 GLY A C 1
ATOM 3898 O O . GLY A 1 515 ? 39.692 -15.802 -60.112 1.00 54.69 515 GLY A O 1
ATOM 3899 N N . ILE A 1 516 ? 41.423 -16.713 -61.210 1.00 49.00 516 ILE A N 1
ATOM 3900 C CA . ILE A 1 516 ? 41.496 -15.722 -62.286 1.00 49.00 516 ILE A CA 1
ATOM 3901 C C . ILE A 1 516 ? 40.447 -16.041 -63.354 1.00 49.00 516 ILE A C 1
ATOM 3903 O O . ILE A 1 516 ? 40.657 -16.899 -64.204 1.00 49.00 516 ILE A O 1
ATOM 3907 N N . VAL A 1 517 ? 39.356 -15.277 -63.357 1.00 54.22 517 VAL A N 1
ATOM 3908 C CA . VAL A 1 517 ? 38.667 -14.873 -64.589 1.00 54.22 517 VAL A CA 1
ATOM 3909 C C . VAL A 1 517 ? 38.427 -13.370 -64.465 1.00 54.22 517 VAL A C 1
ATOM 3911 O O . VAL A 1 517 ? 37.472 -12.931 -63.827 1.00 54.22 517 VAL A O 1
ATOM 3914 N N . GLY A 1 518 ? 39.330 -12.563 -65.032 1.00 51.91 518 GLY A N 1
ATOM 3915 C CA . GLY A 1 518 ? 39.315 -11.096 -64.903 1.00 51.91 518 GLY A CA 1
ATOM 3916 C C . GLY A 1 518 ? 38.007 -10.431 -65.352 1.00 51.91 518 GLY A C 1
ATOM 3917 O O . GLY A 1 518 ? 37.677 -9.346 -64.882 1.00 51.91 518 GLY A O 1
ATOM 3918 N N . TRP A 1 519 ? 37.210 -11.104 -66.189 1.00 56.00 519 TRP A N 1
ATOM 3919 C CA . TRP A 1 519 ? 35.883 -10.626 -66.574 1.00 56.00 519 TRP A CA 1
ATOM 3920 C C . TRP A 1 519 ? 34.893 -10.591 -65.401 1.00 56.00 519 TRP A C 1
ATOM 3922 O O . TRP A 1 519 ? 34.147 -9.627 -65.300 1.00 56.00 519 TRP A O 1
ATOM 3932 N N . VAL A 1 520 ? 34.914 -11.560 -64.476 1.00 56.25 520 VAL A N 1
ATOM 3933 C CA . VAL A 1 520 ? 33.976 -11.594 -63.337 1.00 56.25 520 VAL A CA 1
ATOM 3934 C C . VAL A 1 520 ? 34.317 -10.521 -62.300 1.00 56.25 520 VAL A C 1
ATOM 3936 O O . VAL A 1 520 ? 33.420 -9.861 -61.785 1.00 56.25 520 VAL A O 1
ATOM 3939 N N . VAL A 1 521 ? 35.606 -10.259 -62.055 1.00 55.94 521 VAL A N 1
ATOM 3940 C CA . VAL A 1 521 ? 36.045 -9.133 -61.207 1.00 55.94 521 VAL A CA 1
ATOM 3941 C C . VAL A 1 521 ? 35.611 -7.795 -61.817 1.00 55.94 521 VAL A C 1
ATOM 3943 O O . VAL A 1 521 ? 35.122 -6.933 -61.096 1.00 55.94 521 VAL A O 1
ATOM 3946 N N . ASN A 1 522 ? 35.679 -7.651 -63.145 1.00 56.69 522 ASN A N 1
ATOM 3947 C CA . ASN A 1 522 ? 35.140 -6.482 -63.850 1.00 56.69 522 ASN A CA 1
ATOM 3948 C C . ASN A 1 522 ? 33.597 -6.432 -63.859 1.00 56.69 522 ASN A C 1
ATOM 3950 O O . ASN A 1 522 ? 33.028 -5.357 -64.023 1.00 56.69 522 ASN A O 1
ATOM 3954 N N . PHE A 1 523 ? 32.917 -7.570 -63.681 1.00 59.09 523 PHE A N 1
ATOM 3955 C CA . PHE A 1 523 ? 31.454 -7.692 -63.715 1.00 59.09 523 PHE A CA 1
ATOM 3956 C C . PHE A 1 523 ? 30.799 -7.405 -62.354 1.00 59.09 523 PHE A C 1
ATOM 3958 O O . PHE A 1 523 ? 29.784 -6.719 -62.299 1.00 59.09 523 PHE A O 1
ATOM 3965 N N . ILE A 1 524 ? 31.387 -7.896 -61.256 1.00 57.75 524 ILE A N 1
ATOM 3966 C CA . ILE A 1 524 ? 30.896 -7.700 -59.876 1.00 57.75 524 ILE A CA 1
ATOM 3967 C C . ILE A 1 524 ? 31.568 -6.485 -59.211 1.00 57.75 524 ILE A C 1
ATOM 3969 O O . ILE A 1 524 ? 31.012 -5.892 -58.289 1.00 57.75 524 ILE A O 1
ATOM 3973 N N . GLY A 1 525 ? 32.754 -6.094 -59.691 1.00 58.34 525 GLY A N 1
ATOM 3974 C CA . GLY A 1 525 ? 33.534 -4.960 -59.196 1.00 58.34 525 GLY A CA 1
ATOM 3975 C C . GLY A 1 525 ? 32.687 -3.708 -58.972 1.00 58.34 525 GLY A C 1
ATOM 3976 O O . GLY A 1 525 ? 32.616 -3.279 -57.828 1.00 58.34 525 GLY A O 1
ATOM 3977 N N . PRO A 1 526 ? 31.955 -3.188 -59.977 1.00 60.81 526 PRO A N 1
ATOM 3978 C CA . PRO A 1 526 ? 31.133 -1.985 -59.821 1.00 60.81 526 PRO A CA 1
ATOM 3979 C C . PRO A 1 526 ? 30.086 -2.083 -58.698 1.00 60.81 526 PRO A C 1
ATOM 3981 O O . PRO A 1 526 ? 29.922 -1.130 -57.941 1.00 60.81 526 PRO A O 1
ATOM 3984 N N . LEU A 1 527 ? 29.434 -3.241 -58.539 1.00 59.00 527 LEU A N 1
ATOM 3985 C CA . LEU A 1 527 ? 28.426 -3.503 -57.499 1.00 59.00 527 LEU A CA 1
ATOM 3986 C C . LEU A 1 527 ? 29.025 -3.499 -56.085 1.00 59.00 527 LEU A C 1
ATOM 3988 O O . LEU A 1 527 ? 28.440 -2.937 -55.169 1.00 59.00 527 LEU A O 1
ATOM 3992 N N . LEU A 1 528 ? 30.201 -4.103 -55.898 1.00 58.47 528 LEU A N 1
ATOM 3993 C CA . LEU A 1 528 ? 30.838 -4.195 -54.578 1.00 58.47 528 LEU A CA 1
ATOM 3994 C C . LEU A 1 528 ? 31.670 -2.950 -54.242 1.00 58.47 528 LEU A C 1
ATOM 3996 O O . LEU A 1 528 ? 31.716 -2.540 -53.088 1.00 58.47 528 LEU A O 1
ATOM 4000 N N . THR A 1 529 ? 32.256 -2.282 -55.241 1.00 60.47 529 THR A N 1
ATOM 4001 C CA . THR A 1 529 ? 32.990 -1.020 -55.050 1.00 60.47 529 THR A CA 1
ATOM 4002 C C . THR A 1 529 ? 32.083 0.198 -54.879 1.00 60.47 529 THR A C 1
ATOM 4004 O O . THR A 1 529 ? 32.592 1.287 -54.614 1.00 60.47 529 THR A O 1
ATOM 4007 N N . THR A 1 530 ? 30.764 0.038 -55.040 1.00 64.31 530 THR A N 1
ATOM 4008 C CA . THR A 1 530 ? 29.795 1.106 -54.773 1.00 64.31 530 THR A CA 1
ATOM 4009 C C . THR A 1 530 ? 29.792 1.422 -53.282 1.00 64.31 530 THR A C 1
ATOM 4011 O O . THR A 1 530 ? 29.629 0.542 -52.438 1.00 64.31 530 THR A O 1
ATOM 4014 N N . THR A 1 531 ? 29.993 2.696 -52.954 1.00 65.56 531 THR A N 1
ATOM 4015 C CA . THR A 1 531 ? 29.899 3.173 -51.578 1.00 65.56 531 THR A CA 1
ATOM 4016 C C . THR A 1 531 ? 28.430 3.316 -51.207 1.00 65.56 531 THR A C 1
ATOM 4018 O O . THR A 1 531 ? 27.733 4.185 -51.732 1.00 65.56 531 THR A O 1
ATOM 4021 N N . TYR A 1 532 ? 27.963 2.490 -50.275 1.00 71.12 532 TYR A N 1
ATOM 4022 C CA . TYR A 1 532 ? 26.613 2.611 -49.739 1.00 71.12 532 TYR A CA 1
ATOM 4023 C C . TYR A 1 532 ? 26.606 3.601 -48.578 1.00 71.12 532 TYR A C 1
ATOM 4025 O O . TYR A 1 532 ? 27.258 3.388 -47.553 1.00 71.12 532 TYR A O 1
ATOM 4033 N N . ASN A 1 533 ? 25.841 4.678 -48.739 1.00 69.75 533 ASN A N 1
ATOM 4034 C CA . ASN A 1 533 ? 25.591 5.648 -47.680 1.00 69.75 533 ASN A CA 1
ATOM 4035 C C . ASN A 1 533 ? 24.247 5.382 -46.999 1.00 69.75 533 ASN A C 1
ATOM 4037 O O . ASN A 1 533 ? 23.330 4.802 -47.596 1.00 69.75 533 ASN A O 1
ATOM 4041 N N . ASP A 1 534 ? 24.166 5.791 -45.734 1.00 71.12 534 ASP A N 1
ATOM 4042 C CA . ASP A 1 534 ? 22.951 5.818 -44.923 1.00 71.12 534 ASP A CA 1
ATOM 4043 C C . ASP A 1 534 ? 22.224 4.460 -44.881 1.00 71.12 534 ASP A C 1
ATOM 4045 O O . ASP A 1 534 ? 21.059 4.306 -45.257 1.00 71.12 534 ASP A O 1
ATOM 4049 N N . VAL A 1 535 ? 22.951 3.412 -44.480 1.00 75.44 535 VAL A N 1
ATOM 4050 C CA . VAL A 1 535 ? 22.362 2.098 -44.170 1.00 75.44 535 VAL A CA 1
ATOM 4051 C C . VAL A 1 535 ? 21.893 2.126 -42.718 1.00 75.44 535 VAL A C 1
ATOM 4053 O O . VAL A 1 535 ? 22.693 1.923 -41.809 1.00 75.44 535 VAL A O 1
ATOM 4056 N N . VAL A 1 536 ? 20.609 2.418 -42.500 1.00 77.06 536 VAL A N 1
ATOM 4057 C CA . VAL A 1 536 ? 20.001 2.442 -41.160 1.00 77.06 536 VAL A CA 1
ATOM 4058 C C . VAL A 1 536 ? 20.026 1.039 -40.563 1.00 77.06 536 VAL A C 1
ATOM 4060 O O . VAL A 1 536 ? 19.453 0.111 -41.133 1.00 77.06 536 VAL A O 1
ATOM 4063 N N . LEU A 1 537 ? 20.701 0.890 -39.424 1.00 74.44 537 LEU A N 1
ATOM 4064 C CA . LEU A 1 537 ? 20.810 -0.384 -38.711 1.00 74.44 537 LEU A CA 1
ATOM 4065 C C . LEU A 1 537 ? 19.676 -0.567 -37.706 1.00 74.44 537 LEU A C 1
ATOM 4067 O O . LEU A 1 537 ? 19.170 -1.670 -37.520 1.00 74.44 537 LEU A O 1
ATOM 4071 N N . PHE A 1 538 ? 19.277 0.526 -37.065 1.00 77.94 538 PHE A N 1
ATOM 4072 C CA . PHE A 1 538 ? 18.201 0.549 -36.090 1.00 77.94 538 PHE A CA 1
ATOM 4073 C C . PHE A 1 538 ? 17.631 1.957 -36.007 1.00 77.94 538 PHE A C 1
ATOM 4075 O O . PHE A 1 538 ? 18.366 2.947 -36.068 1.00 77.94 538 PHE A O 1
ATOM 4082 N N . GLN A 1 539 ? 16.322 2.027 -35.810 1.00 80.69 539 GLN A N 1
ATOM 4083 C CA . GLN A 1 539 ? 15.602 3.258 -35.555 1.00 80.69 539 GLN A CA 1
ATOM 4084 C C . GLN A 1 539 ? 14.717 3.060 -34.331 1.00 80.69 539 GLN A C 1
ATOM 4086 O O . GLN A 1 539 ? 13.984 2.075 -34.246 1.00 80.69 539 GLN A O 1
ATOM 4091 N N . MET A 1 540 ? 14.781 4.004 -33.393 1.00 79.19 540 MET A N 1
ATOM 4092 C CA . MET A 1 540 ? 13.909 3.985 -32.231 1.00 79.19 540 MET A CA 1
ATOM 4093 C C . MET A 1 540 ? 12.446 4.111 -32.685 1.00 79.19 540 MET A C 1
ATOM 4095 O O . MET A 1 540 ? 12.137 5.034 -33.450 1.00 79.19 540 MET A O 1
ATOM 4099 N N . PRO A 1 541 ? 11.544 3.225 -32.222 1.00 76.19 541 PRO A N 1
ATOM 4100 C CA . PRO A 1 541 ? 10.111 3.366 -32.439 1.00 76.19 541 PRO A CA 1
ATOM 4101 C C . PRO A 1 541 ? 9.626 4.786 -32.125 1.00 76.19 541 PRO A C 1
ATOM 4103 O O . PRO A 1 541 ? 10.061 5.416 -31.157 1.00 76.19 541 PRO A O 1
ATOM 4106 N N . THR A 1 542 ? 8.760 5.332 -32.980 1.00 74.25 542 THR A N 1
ATOM 4107 C CA . THR A 1 542 ? 8.420 6.760 -32.924 1.00 74.25 542 THR A CA 1
ATOM 4108 C C . THR A 1 542 ? 7.607 7.154 -31.697 1.00 74.25 542 THR A C 1
ATOM 4110 O O . THR A 1 542 ? 7.662 8.312 -31.284 1.00 74.25 542 THR A O 1
ATOM 4113 N N . ASP A 1 543 ? 6.879 6.181 -31.169 1.00 70.88 543 ASP A N 1
ATOM 4114 C CA . ASP A 1 543 ? 6.048 6.151 -29.968 1.00 70.88 543 ASP A CA 1
ATOM 4115 C C . ASP A 1 543 ? 6.857 6.014 -28.667 1.00 70.88 543 ASP A C 1
ATOM 4117 O O . ASP A 1 543 ? 6.358 6.350 -27.593 1.00 70.88 543 ASP A O 1
ATOM 4121 N N . LEU A 1 544 ? 8.124 5.595 -28.745 1.00 74.94 544 LEU A N 1
ATOM 4122 C CA . LEU A 1 544 ? 9.025 5.599 -27.598 1.00 74.94 544 LEU A CA 1
ATOM 4123 C C . LEU A 1 544 ? 9.683 6.982 -27.406 1.00 74.94 544 LEU A C 1
ATOM 4125 O O . LEU A 1 544 ? 10.093 7.635 -28.373 1.00 74.94 544 LEU A O 1
ATOM 4129 N N . PRO A 1 545 ? 9.860 7.436 -26.152 1.00 76.56 545 PRO A N 1
ATOM 4130 C CA . PRO A 1 545 ? 10.398 8.766 -25.800 1.00 76.56 545 PRO A CA 1
ATOM 4131 C C . PRO A 1 545 ? 11.930 8.864 -25.902 1.00 76.56 545 PRO A C 1
ATOM 4133 O O . PRO A 1 545 ? 12.540 9.772 -25.333 1.00 76.56 545 PRO A O 1
ATOM 4136 N N . PHE A 1 546 ? 12.564 7.828 -26.442 1.00 84.44 546 PHE A N 1
ATOM 4137 C CA . PHE A 1 546 ? 13.992 7.614 -26.309 1.00 84.44 546 PHE A CA 1
ATOM 4138 C C . PHE A 1 546 ? 14.707 8.302 -27.470 1.00 84.44 546 PHE A C 1
ATOM 4140 O O . PHE A 1 546 ? 14.393 8.070 -28.639 1.00 84.44 546 PHE A O 1
ATOM 4147 N N . THR A 1 547 ? 15.676 9.158 -27.162 1.00 88.06 547 THR A N 1
ATOM 4148 C CA . THR A 1 547 ? 16.612 9.690 -28.162 1.00 88.06 547 THR A CA 1
ATOM 4149 C C . THR A 1 547 ? 17.804 8.754 -28.298 1.00 88.06 547 THR A C 1
ATOM 4151 O O . THR A 1 547 ? 18.121 8.039 -27.357 1.00 88.06 547 THR A O 1
ATOM 4154 N N . ILE A 1 548 ? 18.495 8.745 -29.435 1.00 88.25 548 ILE A N 1
ATOM 4155 C CA . ILE A 1 548 ? 19.793 8.065 -29.557 1.00 88.25 548 ILE A CA 1
ATOM 4156 C C . ILE A 1 548 ? 20.858 9.156 -29.605 1.00 88.25 548 ILE A C 1
ATOM 4158 O O . ILE A 1 548 ? 20.841 9.974 -30.522 1.00 88.25 548 ILE A O 1
ATOM 4162 N N . GLU A 1 549 ? 21.746 9.196 -28.611 1.00 88.69 549 GLU A N 1
ATOM 4163 C CA . GLU A 1 549 ? 22.811 10.209 -28.520 1.00 88.69 549 GLU A CA 1
ATOM 4164 C C . GLU A 1 549 ? 24.196 9.598 -28.722 1.00 88.69 549 GLU A C 1
ATOM 4166 O O . GLU A 1 549 ? 25.065 10.215 -29.331 1.00 88.69 549 GLU A O 1
ATOM 4171 N N . SER A 1 550 ? 24.402 8.368 -28.251 1.00 87.50 550 SER A N 1
ATOM 4172 C CA . SER A 1 550 ? 25.644 7.637 -28.471 1.00 87.50 550 SER A CA 1
ATOM 4173 C C . SER A 1 550 ? 25.389 6.152 -28.663 1.00 87.50 550 SER A C 1
ATOM 4175 O O . SER A 1 550 ? 24.422 5.580 -28.150 1.00 87.50 550 SER A O 1
ATOM 4177 N N . VAL A 1 551 ? 26.284 5.542 -29.431 1.00 84.81 551 VAL A N 1
ATOM 4178 C CA . VAL A 1 551 ? 26.325 4.108 -29.659 1.00 84.81 551 VAL A CA 1
ATOM 4179 C C . VAL A 1 551 ? 27.761 3.662 -29.441 1.00 84.81 551 VAL A C 1
ATOM 4181 O O . VAL A 1 551 ? 28.680 4.225 -30.027 1.00 84.81 551 VAL A O 1
ATOM 4184 N N . ASP A 1 552 ? 27.936 2.681 -28.569 1.00 83.50 552 ASP A N 1
ATOM 4185 C CA . ASP A 1 552 ? 29.211 2.026 -28.295 1.00 83.50 552 ASP A CA 1
ATOM 4186 C C . ASP A 1 552 ? 29.094 0.545 -28.662 1.00 83.50 552 ASP A C 1
ATOM 4188 O O . ASP A 1 552 ? 27.990 0.002 -28.732 1.00 83.50 552 ASP A O 1
ATOM 4192 N N . SER A 1 553 ? 30.209 -0.131 -28.906 1.00 77.56 553 SER A N 1
ATOM 4193 C CA . SER A 1 553 ? 30.198 -1.523 -29.350 1.00 77.56 553 SER A CA 1
ATOM 4194 C C . SER A 1 553 ? 31.340 -2.328 -28.745 1.00 77.56 553 SER A C 1
ATOM 4196 O O . SER A 1 553 ? 32.497 -1.909 -28.804 1.00 77.56 553 SER A O 1
ATOM 4198 N N . GLY A 1 554 ? 31.018 -3.518 -28.240 1.00 76.62 554 GLY A N 1
ATOM 4199 C CA . GLY A 1 554 ? 31.987 -4.556 -27.891 1.00 76.62 554 GLY A CA 1
ATOM 4200 C C . GLY A 1 554 ? 32.143 -5.586 -29.008 1.00 76.62 554 GLY A C 1
ATOM 4201 O O . GLY A 1 554 ? 31.676 -5.377 -30.117 1.00 76.62 554 GLY A O 1
ATOM 4202 N N . SER A 1 555 ? 32.776 -6.725 -28.727 1.00 72.38 555 SER A N 1
ATOM 4203 C CA . SER A 1 555 ? 32.972 -7.814 -29.702 1.00 72.38 555 SER A CA 1
ATOM 4204 C C . SER A 1 555 ? 31.674 -8.419 -30.252 1.00 72.38 555 SER A C 1
ATOM 4206 O O . SER A 1 555 ? 31.660 -8.927 -31.371 1.00 72.38 555 SER A O 1
ATOM 4208 N N . ASP A 1 556 ? 30.613 -8.397 -29.451 1.00 78.25 556 ASP A N 1
ATOM 4209 C CA . ASP A 1 556 ? 29.379 -9.169 -29.626 1.00 78.25 556 ASP A CA 1
ATOM 4210 C C . ASP A 1 556 ? 28.123 -8.412 -29.149 1.00 78.25 556 ASP A C 1
ATOM 4212 O O . ASP A 1 556 ? 27.026 -8.975 -29.100 1.00 78.25 556 ASP A O 1
ATOM 4216 N N . TRP A 1 557 ? 28.255 -7.122 -28.829 1.00 83.88 557 TRP A N 1
ATOM 4217 C CA . TRP A 1 557 ? 27.162 -6.283 -28.339 1.00 83.88 557 TRP A CA 1
ATOM 4218 C C . TRP A 1 557 ? 27.289 -4.827 -28.797 1.00 83.88 557 TRP A C 1
ATOM 4220 O O . TRP A 1 557 ? 28.378 -4.348 -29.115 1.00 83.88 557 TRP A O 1
ATOM 4230 N N . ILE A 1 558 ? 26.164 -4.112 -28.771 1.00 83.25 558 ILE A N 1
ATOM 4231 C CA . ILE A 1 558 ? 26.068 -2.656 -28.934 1.00 83.25 558 ILE A CA 1
ATOM 4232 C C . ILE A 1 558 ? 25.399 -2.064 -27.697 1.00 83.25 558 ILE A C 1
ATOM 4234 O O . ILE A 1 558 ? 24.403 -2.606 -27.229 1.00 83.25 558 ILE A O 1
ATOM 4238 N N . ALA A 1 559 ? 25.924 -0.971 -27.151 1.00 87.94 559 ALA A N 1
ATOM 4239 C CA . ALA A 1 559 ? 25.242 -0.183 -26.133 1.00 87.94 559 ALA A CA 1
ATOM 4240 C C . ALA A 1 559 ? 24.712 1.095 -26.766 1.00 87.94 559 ALA A C 1
ATOM 4242 O O . ALA A 1 559 ? 25.461 1.848 -27.379 1.00 87.94 559 ALA A O 1
ATOM 4243 N N . ILE A 1 560 ? 23.424 1.339 -26.581 1.00 87.88 560 ILE A N 1
ATOM 4244 C CA . ILE A 1 560 ? 22.730 2.525 -27.060 1.00 87.88 560 ILE A CA 1
ATOM 4245 C C . ILE A 1 560 ? 22.385 3.361 -25.844 1.00 87.88 560 ILE A C 1
ATOM 4247 O O . ILE A 1 560 ? 21.750 2.863 -24.911 1.00 87.88 560 ILE A O 1
ATOM 4251 N N . ALA A 1 561 ? 22.824 4.613 -25.844 1.00 91.31 561 ALA A N 1
ATOM 4252 C CA . ALA A 1 561 ? 22.550 5.549 -24.770 1.00 91.31 561 ALA A CA 1
ATOM 4253 C C . ALA A 1 561 ? 21.964 6.848 -25.313 1.00 91.31 561 ALA A C 1
ATOM 4255 O O . ALA A 1 561 ? 22.281 7.305 -26.418 1.00 91.31 561 ALA A O 1
ATOM 4256 N N . GLY A 1 562 ? 21.110 7.454 -24.504 1.00 91.31 562 GLY A N 1
ATOM 4257 C CA . GLY A 1 562 ? 20.495 8.726 -24.823 1.00 91.31 562 GLY A CA 1
ATOM 4258 C C . GLY A 1 562 ? 19.597 9.205 -23.705 1.00 91.31 562 GLY A C 1
ATOM 4259 O O . GLY A 1 562 ? 19.719 8.783 -22.552 1.00 91.31 562 GLY A O 1
ATOM 4260 N N . LYS A 1 563 ? 18.681 10.097 -24.066 1.00 91.25 563 LYS A N 1
ATOM 4261 C CA . LYS A 1 563 ? 17.761 10.716 -23.128 1.00 91.25 563 LYS A CA 1
ATOM 4262 C C . LYS A 1 563 ? 16.382 10.108 -23.219 1.00 91.25 563 LYS A C 1
ATOM 4264 O O . LYS A 1 563 ? 15.914 9.675 -24.272 1.00 91.25 563 LYS A O 1
ATOM 4269 N N . VAL A 1 564 ? 15.733 10.123 -22.074 1.00 86.31 564 VAL A N 1
ATOM 4270 C CA . VAL A 1 564 ? 14.314 9.880 -21.919 1.00 86.31 564 VAL A CA 1
ATOM 4271 C C . VAL A 1 564 ? 13.645 11.242 -21.838 1.00 86.31 564 VAL A C 1
ATOM 4273 O O . VAL A 1 564 ? 14.032 12.065 -21.010 1.00 86.31 564 VAL A O 1
ATOM 4276 N N . ALA A 1 565 ? 12.666 11.495 -22.699 1.00 83.06 565 ALA A N 1
ATOM 4277 C CA . ALA A 1 565 ? 11.845 12.697 -22.639 1.00 83.06 565 ALA A CA 1
ATOM 4278 C C . ALA A 1 565 ? 10.367 12.315 -22.768 1.00 83.06 565 ALA A C 1
ATOM 4280 O O . ALA A 1 565 ? 9.776 12.389 -23.844 1.00 83.06 565 ALA A O 1
ATOM 4281 N N . TRP A 1 566 ? 9.773 11.872 -21.661 1.00 75.38 566 TRP A N 1
ATOM 4282 C CA . TRP A 1 566 ? 8.335 11.649 -21.570 1.00 75.38 566 TRP A CA 1
ATOM 4283 C C . TRP A 1 566 ? 7.642 12.930 -21.127 1.00 75.38 566 TRP A C 1
ATOM 4285 O O . TRP A 1 566 ? 7.847 13.389 -20.008 1.00 75.38 566 TRP A O 1
ATOM 4295 N N . THR A 1 567 ? 6.766 13.464 -21.970 1.00 72.06 567 THR A N 1
ATOM 4296 C CA . THR A 1 567 ? 5.809 14.511 -21.603 1.00 72.06 567 THR A CA 1
ATOM 4297 C C . THR A 1 567 ? 4.419 14.071 -22.041 1.00 72.06 567 THR A C 1
ATOM 4299 O O . THR A 1 567 ? 4.198 13.715 -23.200 1.00 72.06 567 THR A O 1
ATOM 4302 N N . SER A 1 568 ? 3.454 14.051 -21.122 1.00 66.50 568 SER A N 1
ATOM 4303 C CA . SER A 1 568 ? 2.060 13.856 -21.523 1.00 66.50 568 SER A CA 1
ATOM 4304 C C . SER A 1 568 ? 1.552 15.098 -22.259 1.00 66.50 568 SER A C 1
ATOM 4306 O O . SER A 1 568 ? 1.722 16.217 -21.771 1.00 66.50 568 SER A O 1
ATOM 4308 N N . LYS A 1 569 ? 0.871 14.923 -23.400 1.00 53.34 569 LYS A N 1
ATOM 4309 C CA . LYS A 1 569 ? -0.102 15.932 -23.837 1.00 53.34 569 LYS A CA 1
ATOM 4310 C C . LYS A 1 569 ? -1.219 15.920 -22.801 1.00 53.34 569 LYS A C 1
ATOM 4312 O O . LYS A 1 569 ? -1.833 14.875 -22.603 1.00 53.34 569 LYS A O 1
ATOM 4317 N N . ALA A 1 570 ? -1.466 17.056 -22.152 1.00 40.94 570 ALA A N 1
ATOM 4318 C CA . ALA A 1 570 ? -2.625 17.220 -21.286 1.00 40.94 570 ALA A CA 1
ATOM 4319 C C . ALA A 1 570 ? -3.872 16.710 -22.022 1.00 40.94 570 ALA A C 1
ATOM 4321 O O . ALA A 1 570 ? -4.102 17.092 -23.175 1.00 40.94 570 ALA A O 1
ATOM 4322 N N . SER A 1 571 ? -4.639 15.828 -21.377 1.00 37.78 571 SER A N 1
ATOM 4323 C CA . SER A 1 571 ? -5.942 15.402 -21.882 1.00 37.78 571 SER A CA 1
ATOM 4324 C C . SER A 1 571 ? -6.743 16.663 -22.195 1.00 37.78 571 SER A C 1
ATOM 4326 O O . SER A 1 571 ? -6.951 17.501 -21.313 1.00 37.78 571 SER A O 1
ATOM 4328 N N . ALA A 1 572 ? -7.093 16.864 -23.468 1.00 36.34 572 ALA A N 1
ATOM 4329 C CA . ALA A 1 572 ? -7.900 18.001 -23.870 1.00 36.34 572 ALA A CA 1
ATOM 4330 C C . ALA A 1 572 ? -9.191 17.945 -23.050 1.00 36.34 572 ALA A C 1
ATOM 4332 O O . ALA A 1 572 ? -9.934 16.966 -23.136 1.00 36.34 572 ALA A O 1
ATOM 4333 N N . ALA A 1 573 ? -9.426 18.966 -22.221 1.00 33.41 573 ALA A N 1
ATOM 4334 C CA . ALA A 1 573 ? -10.673 19.084 -21.486 1.00 33.41 573 ALA A CA 1
ATOM 4335 C C . ALA A 1 573 ? -11.840 18.899 -22.474 1.00 33.41 573 ALA A C 1
ATOM 4337 O O . ALA A 1 573 ? -11.771 19.453 -23.580 1.00 33.41 573 ALA A O 1
ATOM 4338 N N . PRO A 1 574 ? -12.884 18.123 -22.124 1.00 36.09 574 PRO A N 1
ATOM 4339 C CA . PRO A 1 574 ? -14.038 17.971 -22.996 1.00 36.09 574 PRO A CA 1
ATOM 4340 C C . PRO A 1 574 ? -14.547 19.369 -23.373 1.00 36.09 574 PRO A C 1
ATOM 4342 O O . PRO A 1 574 ? -14.595 20.247 -22.500 1.00 36.09 574 PRO A O 1
ATOM 4345 N N . PRO A 1 575 ? -14.859 19.621 -24.659 1.00 36.34 575 PRO A N 1
ATOM 4346 C CA . PRO A 1 575 ? -15.290 20.938 -25.092 1.00 36.34 575 PRO A CA 1
ATOM 4347 C C . PRO A 1 575 ? -16.483 21.355 -24.235 1.00 36.34 575 PRO A C 1
ATOM 4349 O O . PRO A 1 575 ? -17.458 20.611 -24.114 1.00 36.34 575 PRO A O 1
ATOM 4352 N N . LYS A 1 576 ? -16.378 22.530 -23.600 1.00 37.34 576 LYS A N 1
ATOM 4353 C CA . LYS A 1 576 ? -17.509 23.127 -22.888 1.00 37.34 576 LYS A CA 1
ATOM 4354 C C . LYS A 1 576 ? -18.708 23.129 -23.843 1.00 37.34 576 LYS A C 1
ATOM 4356 O O . LYS A 1 576 ? -18.534 23.559 -24.989 1.00 37.34 576 LYS A O 1
ATOM 4361 N N . PRO A 1 577 ? -19.896 22.668 -23.410 1.00 43.94 577 PRO A N 1
ATOM 4362 C CA . PRO A 1 577 ? -21.091 22.831 -24.218 1.00 43.94 577 PRO A CA 1
ATOM 4363 C C . PRO A 1 577 ? -21.242 24.322 -24.521 1.00 43.94 577 PRO A C 1
ATOM 4365 O O . PRO A 1 577 ? -21.126 25.165 -23.629 1.00 43.94 577 PRO A O 1
ATOM 4368 N N . SER A 1 578 ? -21.368 24.630 -25.810 1.00 43.75 578 SER A N 1
ATOM 4369 C CA . SER A 1 578 ? -21.570 26.000 -26.277 1.00 43.75 578 SER A CA 1
ATOM 4370 C C . SER A 1 578 ? -22.920 26.519 -25.758 1.00 43.75 578 SER A C 1
ATOM 4372 O O . SER A 1 578 ? -23.826 25.698 -25.596 1.00 43.75 578 SER A O 1
ATOM 4374 N N . PRO A 1 579 ? -23.014 27.822 -25.434 1.00 55.56 579 PRO A N 1
ATOM 4375 C CA . PRO A 1 579 ? -24.161 28.417 -24.746 1.00 55.56 579 PRO A CA 1
ATOM 4376 C C . PRO A 1 579 ? -25.485 28.279 -25.497 1.00 55.56 579 PRO A C 1
ATOM 4378 O O . PRO A 1 579 ? -25.460 28.271 -26.751 1.00 55.56 579 PRO A O 1
#

pLDDT: mean 78.99, std 15.62, range [28.34, 97.5]

Foldseek 3Di:
DLVLVLQFFAWWKWWKKFWFDFDWAAQEPWKIKGWFHTKIKIWMFIHHGSWTQKIKIAIDPGWIWIDGDPDPFIKTWGIWIQGPPPGTPDTDIAGPDPCRVVCVVCVVVVVVVNRPWDFGTRVSCVQLVQGTHRPPPPPPPPDDDDDDDDDDDDPPDGDGPSNRTAKMKIAFIKGFTAAQGWDDFAPFWIFGWHNQAPVRDTKMKTWHIKMWGPDDDPQATWIKTKIWIFDKTQKIWGDAVVKIWIFRIKGFARKIKIWIDHRNDGIFIKIWGQKIKTQTAFIWDQDFQAKIAGFHPRKIKMFGRWIAGSVRFIWGFIWIWTFHQWMWGDAPHDIKIWGRKTKTDGGWTGDRQFTFAKMKIKTKIWDFDWDWADQPPVVVDIDTDTFIWIFIKIWIWGFDRGHPRQAGKIKGKMKTKGFCPSLVVLLVVNLVSVLVVPQDPVCPQKDKDKAWPDWWAPFFFKIKTWIWIWIWHDDPPDTPDTWTWTKIWMWTWDQDQVQLFIFTFQTAIHTHTDDDDVVVCVNCVVSRRDGDGGRTSDGDDPRFQFTFDGWGHDGTMIMTMGMGIRHDDPDPDDPDPDD